Protein AF-A0A7W1JJS2-F1 (afdb_monomer_lite)

Radius of gyration: 27.58 Å; chains: 1; bounding box: 78×75×66 Å

Foldseek 3Di:
DDDDDDDPPPPPDDDPDQDQDDQFFFDALVSLQVVFQFHPQVRHQDLAVCDVVHPLPDASVVTPPPDAQLGEHEDEQNNVLVCVPPPVVVDPHAYEYEYAHDFDEPPVNCVVRDDSVCVQPPPSHLAYEYDRHAPPPPDPRYDYDANIAPLNQLQHDCQNPQQRDGRDGSVVVSVLLVVLLVVFDQLLQAALAAEEECCQPWLDDDPRDISVRLCVVVVVQVRYDYDPHRYHVSVVLNVLSRHQEYEDEADNHRHDNCQLSSLQSLHQYEYEDGPCPVVCPPASYHYDPDSVCPDSVVSVVSCVVSSRSSPQVVSSNSRTSVNVSVVSSVSSVVVVQVVVVVPDDDDDDDAPLQDQDPAQQPPDPQLQVLLVCLQEPLFAFEEEAACFLVPHSNVSNVNRLVNHPNNHAYEYERQHPNRLVNNCVVCVVPPRYHYFNADQADLVQFDDLVVLVVCQVPPDFCQVSDPSVVVVVQSVSVSVSCVVVVGHHNVLVVVCVVVVNPAGQYYEQPHRLGCQVVNCVSRPPHQKYKYPLCRGSNCVVVVVVQVPDPQKDWPDWDCPRDSIMTMIGGPPNPPPD

pLDDT: mean 87.69, std 17.39, range [26.14, 98.88]

Sequence (577 aa):
MSRIKIICLLLLLHLPLLGNYKTPRYIWNLGLAIECDINPFKNGLPENYQTNPPLSCVDPINYVKDVKDGDIIWLQTHQVAHFYHNVLPNINSDFVLLINDGDRSFPSSYRSEFNVDALINDDHVIHIFSQNVSDSTSSKKVSGIPIGMDFHTVTNSNNCIIFSETQQSVYLQEQKLEYLLSQLLPTNQRINKAYVDFQLADRGEFDGESRTSIFNQLHKTELIDYPSGRIPRQLLWQTKGKYAFSISPRGAGLDCHRTWEDLVLGCIVIVKTSPLDPLYEGLPVVIVKDWSEITPQNYDKWLKEYGNAFNNPSYRERLTNQYWMNVIRATAKKYNGDQIKENISSNTPKQELDELIPPEIKNDEFYTTIYLISRTEPIKTILEIGSSSGEGSTEAFAKGIRENPSKPILYCMEVSKPRFAALSKHYENEDRIKCYNVSSVPISSFPKEEDVKKFYLTTHTNLNNYPLEKVLGWLKQDINYIKLHQPTQNGINLIKQENGIKNFDIVLIDGSEFTGMAELDLVYGAKFILLDDINSFKNYSNYKKMLADNSYELFSQNINIRNGFAIFKLKDYTTRR

Secondary structure (DSSP, 8-state):
-----------------S--PPPPSB-BHHHHHHHSSB-S-BTB--SSS--SS-GGGS-GGGT--S--TTEEEEEEGGGHHHHHHHTGGG--S-EEEEEESSSPPBTGGGTTTS-HHHHHT-TTEEEEEESSBS--SS-TTEEE---B---HHHHT-TTBTTTTB----HHHHHHHHHHHHTTPPPGGGSEEEEE--GGGG---EETTEEHHHHHHHHGGGS-EE--SS---HHHHHHHHTTEEEEE----SSSS-HHHHHHHHTT-EEEEE--TTGGGGTTSSEEEESSGGG--HHHHHHHHHHSTTTTT-HHHHHHTBHHHHHHHHHHHHHHHHHHHHHHS-SS-PPPPGGGS----SS-SSHHHHHHHHHHHHS--SEEEEE--TTSSSHHHHHHHHHHH-TT-PEEEEE---HHHHHHHHHHTTT-TTEEEE-B-SS-GGGSPPHHHHHHHHHHS-SGGGGS-HHHHHHHHHHHHHHHHHH-PBS-HHHHHHHHTT-SS-SEEEE-S-TTTHHHHHHHHTT-SE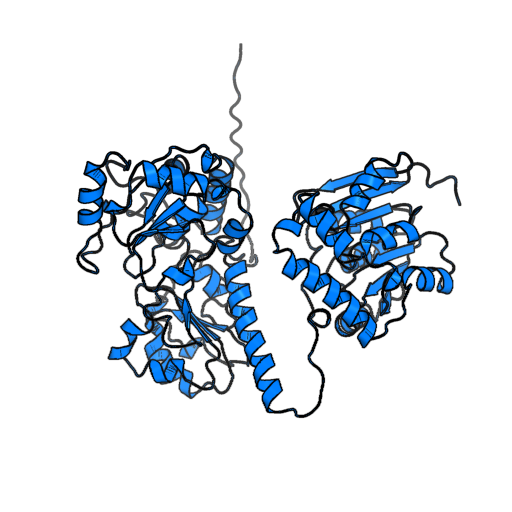EEES-TTSTTTHHHHHHHHH-TTEEEEEEESSSTT-EEEEEETTGGG--

Structure (mmCIF, N/CA/C/O backbone):
data_AF-A0A7W1JJS2-F1
#
_entry.id   AF-A0A7W1JJS2-F1
#
loop_
_atom_site.group_PDB
_atom_site.id
_atom_site.type_symbol
_atom_site.label_atom_id
_atom_site.label_alt_id
_atom_site.label_comp_id
_atom_site.label_asym_id
_atom_site.label_entity_id
_atom_site.label_seq_id
_atom_site.pdbx_PDB_ins_code
_atom_site.Cartn_x
_atom_site.Cartn_y
_atom_site.Cartn_z
_atom_site.occupancy
_atom_site.B_iso_or_equiv
_atom_site.auth_seq_id
_atom_site.auth_comp_id
_atom_site.auth_asym_id
_atom_site.auth_atom_id
_atom_site.pdbx_PDB_model_num
ATOM 1 N N . MET A 1 1 ? 43.516 29.140 9.129 1.00 33.44 1 MET A N 1
ATOM 2 C CA . MET A 1 1 ? 43.700 27.870 8.385 1.00 33.44 1 MET A CA 1
ATOM 3 C C . MET A 1 1 ? 43.554 26.708 9.370 1.00 33.44 1 MET A C 1
ATOM 5 O O . MET A 1 1 ? 44.495 26.367 10.063 1.00 33.44 1 MET A O 1
ATOM 9 N N . SER A 1 2 ? 42.314 26.358 9.724 1.00 31.98 2 SER A N 1
ATOM 10 C CA . SER A 1 2 ? 41.589 25.168 9.236 1.00 31.98 2 SER A CA 1
ATOM 11 C C . SER A 1 2 ? 42.209 23.830 9.676 1.00 31.98 2 SER A C 1
ATOM 13 O O . SER A 1 2 ? 42.954 23.205 8.927 1.00 31.98 2 SER A O 1
ATOM 15 N N . ARG A 1 3 ? 41.846 23.369 10.882 1.00 27.05 3 ARG A N 1
ATOM 16 C CA . ARG A 1 3 ? 41.867 21.948 11.260 1.00 27.05 3 ARG A CA 1
ATOM 17 C C . ARG A 1 3 ? 40.417 21.491 11.407 1.00 27.05 3 ARG A C 1
ATOM 19 O O . ARG A 1 3 ? 39.733 21.894 12.344 1.00 27.05 3 ARG A O 1
ATOM 26 N N . ILE A 1 4 ? 39.961 20.697 10.447 1.00 30.09 4 ILE A N 1
ATOM 27 C CA . ILE A 1 4 ? 38.651 20.046 10.444 1.00 30.09 4 ILE A CA 1
ATOM 28 C C . ILE A 1 4 ? 38.682 18.946 11.514 1.00 30.09 4 ILE A C 1
ATOM 30 O O . ILE A 1 4 ? 39.487 18.020 11.435 1.00 30.09 4 ILE A O 1
ATOM 34 N N . LYS A 1 5 ? 37.835 19.075 12.541 1.00 28.78 5 LYS A N 1
ATOM 35 C CA . LYS A 1 5 ? 37.538 18.003 13.496 1.00 28.78 5 LYS A CA 1
ATOM 36 C C . LYS A 1 5 ? 36.537 17.055 12.839 1.00 28.78 5 LYS A C 1
ATOM 38 O O . LYS A 1 5 ? 35.389 17.431 12.628 1.00 28.78 5 LYS A O 1
ATOM 43 N N . ILE A 1 6 ? 36.973 15.837 12.541 1.00 29.22 6 ILE A N 1
ATOM 44 C CA . ILE A 1 6 ? 36.084 14.708 12.263 1.00 29.22 6 ILE A CA 1
ATOM 45 C C . ILE A 1 6 ? 35.506 14.273 13.613 1.00 29.22 6 ILE A C 1
ATOM 47 O O . ILE A 1 6 ? 36.235 13.807 14.487 1.00 29.22 6 ILE A O 1
ATOM 51 N N . ILE A 1 7 ? 34.208 14.491 13.811 1.00 27.11 7 ILE A N 1
ATOM 52 C CA . ILE A 1 7 ? 33.457 13.940 14.940 1.00 27.11 7 ILE A CA 1
ATOM 53 C C . ILE A 1 7 ? 33.040 12.525 14.531 1.00 27.11 7 ILE A C 1
ATOM 55 O O . ILE A 1 7 ? 32.094 12.347 13.769 1.00 27.11 7 ILE A O 1
ATOM 59 N N . CYS A 1 8 ? 33.763 11.517 15.022 1.00 26.14 8 CYS A N 1
ATOM 60 C CA . CYS A 1 8 ? 33.273 10.142 15.063 1.00 26.14 8 CYS A CA 1
ATOM 61 C C . CYS A 1 8 ? 32.210 10.051 16.161 1.00 26.14 8 CYS A C 1
ATOM 63 O O . CYS A 1 8 ? 32.541 9.993 17.345 1.00 26.14 8 CYS A O 1
ATOM 65 N N . LEU A 1 9 ? 30.935 10.051 15.776 1.00 27.03 9 LEU A N 1
ATOM 66 C CA . LEU A 1 9 ? 29.837 9.739 16.683 1.00 27.03 9 LEU A CA 1
ATOM 67 C C . LEU A 1 9 ? 29.730 8.208 16.806 1.00 27.03 9 LEU A C 1
ATOM 69 O O . LEU A 1 9 ? 29.045 7.547 16.031 1.00 27.03 9 LEU A O 1
ATOM 73 N N . LEU A 1 10 ? 30.458 7.641 17.768 1.00 28.33 10 LEU A N 1
ATOM 74 C CA . LEU A 1 10 ? 30.215 6.296 18.292 1.00 28.33 10 LEU A CA 1
ATOM 75 C C . LEU A 1 10 ? 28.903 6.328 19.090 1.00 28.33 10 LEU A C 1
ATOM 77 O O . LEU A 1 10 ? 28.900 6.629 20.282 1.00 28.33 10 LEU A O 1
ATOM 81 N N . LEU A 1 11 ? 27.781 6.039 18.432 1.00 27.14 11 LEU A N 1
ATOM 82 C CA . LEU A 1 11 ? 26.534 5.695 19.113 1.00 27.14 11 LEU A CA 1
ATOM 83 C C . LEU A 1 11 ? 26.605 4.228 19.550 1.00 27.14 11 LEU A C 1
ATOM 85 O O . LEU A 1 11 ? 26.225 3.312 18.829 1.00 27.14 11 LEU A O 1
ATOM 89 N N . LEU A 1 12 ? 27.122 4.027 20.762 1.00 34.06 12 LEU A N 1
ATOM 90 C CA . LEU A 1 12 ? 26.762 2.895 21.608 1.00 34.06 12 LEU A CA 1
ATOM 91 C C . LEU A 1 12 ? 25.274 3.033 21.977 1.00 34.06 12 LEU A C 1
ATOM 93 O O . LEU A 1 12 ? 24.921 3.847 22.825 1.00 34.06 12 LEU A O 1
ATOM 97 N N . LEU A 1 13 ? 24.413 2.228 21.359 1.00 30.06 13 LEU A N 1
ATOM 98 C CA . LEU A 1 13 ? 23.055 1.933 21.830 1.00 30.06 13 LEU A CA 1
ATOM 99 C C . LEU A 1 13 ? 22.986 0.406 21.969 1.00 30.06 13 LEU A C 1
ATOM 101 O O . LEU A 1 13 ? 23.122 -0.311 20.986 1.00 30.06 13 LEU A O 1
ATOM 105 N N . HIS A 1 14 ? 23.165 -0.126 23.179 1.00 29.75 14 HIS A N 1
ATOM 106 C CA . HIS A 1 14 ? 22.078 -0.549 24.075 1.00 29.75 14 HIS A CA 1
ATOM 107 C C . HIS A 1 14 ? 21.038 -1.449 23.385 1.00 29.75 14 HIS A C 1
ATOM 109 O O . HIS A 1 14 ? 20.286 -1.008 22.523 1.00 29.75 14 HIS A O 1
ATOM 115 N N . LEU A 1 15 ? 21.046 -2.717 23.818 1.00 34.16 15 LEU A N 1
ATOM 116 C CA . LEU A 1 15 ? 20.125 -3.808 23.489 1.00 34.16 15 LEU A CA 1
ATOM 117 C C . LEU A 1 15 ? 18.661 -3.360 23.327 1.00 34.16 15 LEU A C 1
ATOM 119 O O . LEU A 1 15 ? 18.151 -2.679 24.221 1.00 34.16 15 LEU A O 1
ATOM 123 N N . PRO A 1 16 ? 17.921 -3.867 22.322 1.00 29.61 16 PRO A N 1
ATOM 124 C CA . PRO A 1 16 ? 16.484 -3.989 22.451 1.00 29.61 16 PRO A CA 1
ATOM 125 C C . PRO A 1 16 ? 16.178 -5.244 23.280 1.00 29.61 16 PRO A C 1
ATOM 127 O O . PRO A 1 16 ? 16.257 -6.377 22.812 1.00 29.61 16 PRO A O 1
ATOM 130 N N . LEU A 1 17 ? 15.829 -5.025 24.546 1.00 34.81 17 LEU A N 1
ATOM 131 C CA . LEU A 1 17 ? 14.951 -5.928 25.286 1.00 34.81 17 LEU A CA 1
ATOM 132 C C . LEU A 1 17 ? 13.649 -6.083 24.480 1.00 34.81 17 LEU A C 1
ATOM 134 O O . LEU A 1 17 ? 13.006 -5.073 24.213 1.00 34.81 17 LEU A O 1
ATOM 138 N N . LEU A 1 18 ? 13.304 -7.319 24.089 1.00 36.44 18 LEU A N 1
ATOM 139 C CA . LEU A 1 18 ? 11.968 -7.798 23.675 1.00 36.44 18 LEU A CA 1
ATOM 140 C C . LEU A 1 18 ? 11.043 -6.705 23.089 1.00 36.44 18 LEU A C 1
ATOM 142 O O . LEU A 1 18 ? 10.082 -6.281 23.728 1.00 36.44 18 LEU A O 1
ATOM 146 N N . GLY A 1 19 ? 11.358 -6.224 21.883 1.00 32.66 19 GLY A N 1
ATOM 147 C CA . GLY A 1 19 ? 10.557 -5.236 21.155 1.00 32.66 19 GLY A CA 1
ATOM 148 C C . GLY A 1 19 ? 9.807 -5.886 19.995 1.00 32.66 19 GLY A C 1
ATOM 149 O O . GLY A 1 19 ? 10.410 -6.623 19.222 1.00 32.66 19 GLY A O 1
ATOM 150 N N . ASN A 1 20 ? 8.504 -5.615 19.884 1.00 40.19 20 ASN A N 1
ATOM 151 C CA . ASN A 1 20 ? 7.620 -6.094 18.816 1.00 40.19 20 ASN A CA 1
ATOM 152 C C . ASN A 1 20 ? 8.283 -6.014 17.428 1.00 40.19 20 ASN A C 1
ATOM 154 O O . ASN A 1 20 ? 8.707 -4.940 16.995 1.00 40.19 20 ASN A O 1
ATOM 158 N N . TYR A 1 21 ? 8.344 -7.150 16.730 1.00 51.75 21 TYR A N 1
ATOM 159 C CA . TYR A 1 21 ? 8.807 -7.232 15.347 1.00 51.75 21 TYR A CA 1
ATOM 160 C C . TYR A 1 21 ? 7.936 -6.334 14.454 1.00 51.75 21 TYR A C 1
ATOM 162 O O . TYR A 1 21 ? 6.710 -6.431 14.488 1.00 51.75 21 TYR A O 1
ATOM 170 N N . LYS A 1 22 ? 8.556 -5.458 13.656 1.00 63.41 22 LYS A N 1
ATOM 171 C CA . LYS A 1 22 ? 7.855 -4.609 12.682 1.00 63.41 22 LYS A CA 1
ATOM 172 C C . LYS A 1 22 ? 7.979 -5.238 11.296 1.00 63.41 22 LYS A C 1
ATOM 174 O O . LYS A 1 22 ? 9.104 -5.434 10.834 1.00 63.41 22 LYS A O 1
ATOM 179 N N . THR A 1 23 ? 6.854 -5.533 10.640 1.00 73.56 23 THR A N 1
ATOM 180 C CA . THR A 1 23 ? 6.836 -6.003 9.246 1.00 73.56 23 THR A CA 1
ATOM 181 C C . THR A 1 23 ? 7.618 -5.029 8.360 1.00 73.56 23 THR A C 1
ATOM 183 O O . THR A 1 23 ? 7.429 -3.813 8.493 1.00 73.56 23 THR A O 1
ATOM 186 N N . PRO A 1 24 ? 8.489 -5.518 7.458 1.00 83.69 24 PRO A N 1
ATOM 187 C CA . PRO A 1 24 ? 9.114 -4.660 6.460 1.00 83.69 24 PRO A CA 1
ATOM 188 C C . PRO A 1 24 ? 8.059 -3.972 5.596 1.00 83.69 24 PRO A C 1
ATOM 190 O O . PRO A 1 24 ? 7.043 -4.568 5.224 1.00 83.69 24 PRO A O 1
ATOM 193 N N . ARG A 1 25 ? 8.322 -2.711 5.260 1.00 89.50 25 ARG A N 1
ATOM 194 C CA . ARG A 1 25 ? 7.449 -1.888 4.428 1.00 89.50 25 ARG A CA 1
ATOM 195 C C . ARG A 1 25 ? 7.329 -2.473 3.030 1.00 89.50 25 ARG A C 1
ATOM 197 O O . ARG A 1 25 ? 6.216 -2.613 2.524 1.00 89.50 25 ARG A O 1
ATOM 204 N N . TYR A 1 26 ? 8.462 -2.765 2.395 1.00 95.25 26 TYR A N 1
ATOM 205 C CA . TYR A 1 26 ? 8.490 -3.198 1.000 1.00 95.25 26 TYR A CA 1
ATOM 206 C C . TYR A 1 26 ? 8.011 -4.635 0.847 1.00 95.25 26 TYR A C 1
ATOM 208 O O . TYR A 1 26 ? 8.298 -5.489 1.688 1.00 95.25 26 TYR A O 1
ATOM 216 N N . ILE A 1 27 ? 7.286 -4.885 -0.244 1.00 95.06 27 ILE A N 1
ATOM 217 C CA . ILE A 1 27 ? 6.719 -6.191 -0.562 1.00 95.06 27 ILE A CA 1
ATOM 218 C C . ILE A 1 27 ? 7.805 -7.266 -0.522 1.00 95.06 27 ILE A C 1
ATOM 220 O O . ILE A 1 27 ? 8.821 -7.167 -1.205 1.00 95.06 27 ILE A O 1
ATOM 224 N N . TRP A 1 28 ? 7.602 -8.283 0.305 1.00 92.75 28 TRP A N 1
ATOM 225 C CA . TRP A 1 28 ? 8.509 -9.404 0.501 1.00 92.75 28 TRP A CA 1
ATOM 226 C C . TRP A 1 28 ? 7.695 -10.614 0.943 1.00 92.75 28 TRP A C 1
ATOM 228 O O . TRP A 1 28 ? 6.918 -10.518 1.891 1.00 92.75 28 TRP A O 1
ATOM 238 N N . ASN A 1 29 ? 7.885 -11.757 0.285 1.00 90.56 29 ASN A N 1
ATOM 239 C CA . ASN A 1 29 ? 7.131 -12.984 0.549 1.00 90.56 29 ASN A CA 1
ATOM 240 C C . ASN A 1 29 ? 7.003 -13.338 2.049 1.00 90.56 29 ASN A C 1
ATOM 242 O O . ASN A 1 29 ? 5.909 -13.622 2.534 1.00 90.56 29 ASN A O 1
ATOM 246 N N . LEU A 1 30 ? 8.089 -13.243 2.813 1.00 87.88 30 LEU A N 1
ATOM 247 C CA . LEU A 1 30 ? 8.093 -13.567 4.241 1.00 87.88 30 LEU A CA 1
ATOM 248 C C . LEU A 1 30 ? 7.533 -12.441 5.113 1.00 87.88 30 LEU A C 1
ATOM 250 O O . LEU A 1 30 ? 7.059 -12.705 6.214 1.00 87.88 30 LEU A O 1
ATOM 254 N N . GLY A 1 31 ? 7.532 -11.206 4.607 1.00 89.12 31 GLY A N 1
ATOM 255 C CA . GLY A 1 31 ? 6.786 -10.102 5.204 1.00 89.12 31 GLY A CA 1
ATOM 256 C C . GLY A 1 31 ? 5.274 -10.334 5.141 1.00 89.12 31 GLY A C 1
ATOM 257 O O . GLY A 1 31 ? 4.580 -10.041 6.104 1.00 89.12 31 GLY A O 1
ATOM 258 N N . LEU A 1 32 ? 4.763 -10.943 4.066 1.00 91.56 32 LEU A N 1
ATOM 259 C CA . LEU A 1 32 ? 3.363 -11.388 4.019 1.00 91.56 32 LEU A CA 1
ATOM 260 C C . LEU A 1 32 ? 3.109 -12.571 4.966 1.00 91.56 32 LEU A C 1
ATOM 262 O O . LEU A 1 32 ? 2.080 -12.630 5.634 1.00 91.56 32 LEU A O 1
ATOM 266 N N . ALA A 1 33 ? 4.058 -13.508 5.043 1.00 90.88 33 ALA A N 1
ATOM 267 C CA . ALA A 1 33 ? 3.923 -14.722 5.845 1.00 90.88 33 ALA A CA 1
ATOM 268 C C . ALA A 1 33 ? 3.701 -14.438 7.337 1.00 90.88 33 ALA A C 1
ATOM 270 O O . ALA A 1 33 ? 2.850 -15.060 7.967 1.00 90.88 33 ALA A O 1
ATOM 271 N N . ILE A 1 34 ? 4.445 -13.481 7.901 1.00 87.38 34 ILE A N 1
ATOM 272 C CA . ILE A 1 34 ? 4.322 -13.105 9.317 1.00 87.38 34 ILE A CA 1
ATOM 273 C C . ILE A 1 34 ? 3.009 -12.401 9.658 1.00 87.38 34 ILE A C 1
ATOM 275 O O . ILE A 1 34 ? 2.615 -12.402 10.820 1.00 87.38 34 ILE A O 1
ATOM 279 N N . GLU A 1 35 ? 2.347 -11.793 8.672 1.00 88.94 35 GLU A N 1
ATOM 280 C CA . GLU A 1 35 ? 1.067 -11.107 8.869 1.00 88.94 35 GLU A CA 1
ATOM 281 C C . GLU A 1 35 ? -0.142 -12.029 8.685 1.00 88.94 35 GLU A C 1
ATOM 283 O O . GLU A 1 35 ? -1.276 -11.601 8.918 1.00 88.94 35 GLU A O 1
ATOM 288 N N . CYS A 1 36 ? 0.079 -13.278 8.269 1.00 92.69 36 CYS A N 1
ATOM 289 C CA . CYS A 1 36 ? -0.963 -14.298 8.208 1.00 92.69 36 CYS A CA 1
ATOM 290 C C . CYS A 1 36 ? -1.357 -14.744 9.617 1.00 92.69 36 CYS A C 1
ATOM 292 O O . CYS A 1 36 ? -0.506 -14.850 10.498 1.00 92.69 36 CYS A O 1
ATOM 294 N N . ASP A 1 37 ? -2.635 -15.047 9.827 1.00 93.75 37 ASP A N 1
ATOM 295 C CA . ASP A 1 37 ? -3.156 -15.397 11.153 1.00 93.75 37 ASP A CA 1
ATOM 296 C C . ASP A 1 37 ? -2.597 -16.750 11.637 1.00 93.75 37 ASP A C 1
ATOM 298 O O . ASP A 1 37 ? -2.344 -16.941 12.829 1.00 93.75 37 ASP A O 1
ATOM 302 N N . ILE A 1 38 ? -2.311 -17.659 10.696 1.00 94.12 38 ILE A N 1
ATOM 303 C CA . ILE A 1 38 ? -1.707 -18.967 10.955 1.00 94.12 38 ILE A CA 1
ATOM 304 C C . ILE A 1 38 ? -0.405 -19.105 10.167 1.00 94.12 38 ILE A C 1
ATOM 306 O O . ILE A 1 38 ? -0.397 -19.261 8.945 1.00 94.12 38 ILE A O 1
ATOM 310 N N . ASN A 1 39 ? 0.715 -19.068 10.889 1.00 91.94 39 ASN A N 1
ATOM 311 C CA . ASN A 1 39 ? 2.060 -19.201 10.339 1.00 91.94 39 ASN A CA 1
ATOM 312 C C . ASN A 1 39 ? 3.036 -19.764 11.406 1.00 91.94 39 ASN A C 1
ATOM 314 O O . ASN A 1 39 ? 2.738 -19.728 12.607 1.00 91.94 39 ASN A O 1
ATOM 318 N N . PRO A 1 40 ? 4.212 -20.292 11.017 1.00 86.69 40 PRO A N 1
ATOM 319 C CA . PRO A 1 40 ? 5.172 -20.870 11.962 1.00 86.69 40 PRO A CA 1
ATOM 320 C C . PRO A 1 40 ? 6.014 -19.831 12.733 1.00 86.69 40 PRO A C 1
ATOM 322 O O . PRO A 1 40 ? 6.790 -20.204 13.612 1.00 86.69 40 PRO A O 1
ATOM 325 N N . PHE A 1 41 ? 5.873 -18.534 12.455 1.00 81.19 41 PHE A N 1
ATOM 326 C CA . PHE A 1 41 ? 6.712 -17.446 12.968 1.00 81.19 41 PHE A CA 1
ATOM 327 C C . PHE A 1 41 ? 6.092 -16.720 14.172 1.00 81.19 41 PHE A C 1
ATOM 329 O O . PHE A 1 41 ? 6.141 -15.495 14.236 1.00 81.19 41 PHE A O 1
ATOM 336 N N . LYS A 1 42 ? 5.533 -17.457 15.148 1.00 58.38 42 LYS A N 1
ATOM 337 C CA . LYS A 1 42 ? 4.709 -16.953 16.279 1.00 58.38 42 LYS A CA 1
ATOM 338 C C . LYS A 1 42 ? 5.208 -15.702 17.043 1.00 58.38 42 LYS A C 1
ATOM 340 O O . LYS A 1 42 ? 4.422 -15.154 17.803 1.00 58.38 42 LYS A O 1
ATOM 345 N N . ASN A 1 43 ? 6.454 -15.241 16.864 1.00 56.78 43 ASN A N 1
ATOM 346 C CA . ASN A 1 43 ? 7.023 -14.025 17.470 1.00 56.78 43 ASN A CA 1
ATOM 347 C C . ASN A 1 43 ? 7.876 -13.167 16.497 1.00 56.78 43 ASN A C 1
ATOM 349 O O . ASN A 1 43 ? 8.797 -12.473 16.929 1.00 56.78 43 ASN A O 1
ATOM 353 N N . GLY A 1 44 ? 7.597 -13.216 15.192 1.00 59.72 44 GLY A N 1
ATOM 354 C CA . GLY A 1 44 ? 8.369 -12.525 14.154 1.00 59.72 44 GLY A CA 1
ATOM 355 C C . GLY A 1 44 ? 9.403 -13.421 13.469 1.00 59.72 44 GLY A C 1
ATOM 356 O O . GLY A 1 44 ? 9.614 -14.575 13.850 1.00 59.72 44 GLY A O 1
ATOM 357 N N . LEU A 1 45 ? 10.037 -12.896 12.418 1.00 62.81 45 LEU A N 1
ATOM 358 C CA . LEU A 1 45 ? 11.085 -13.626 11.702 1.00 62.81 45 LEU A CA 1
ATOM 359 C C . LEU A 1 45 ? 12.316 -13.795 12.603 1.00 62.81 45 LEU A C 1
ATOM 361 O O . LEU A 1 45 ? 12.718 -12.827 13.255 1.00 62.81 45 LEU A O 1
ATOM 365 N N . PRO A 1 46 ? 12.948 -14.980 12.632 1.00 55.09 46 PRO A N 1
ATOM 366 C CA . PRO A 1 46 ? 14.194 -15.149 13.365 1.00 55.09 46 PRO A CA 1
ATOM 367 C C . PRO A 1 46 ? 15.255 -14.184 12.806 1.00 55.09 46 PRO A C 1
ATOM 369 O O . PRO A 1 46 ? 15.346 -13.998 11.591 1.00 55.09 46 PRO A O 1
ATOM 372 N N . GLU A 1 47 ? 16.052 -13.561 13.689 1.00 51.03 47 GLU A N 1
ATOM 373 C CA . GLU A 1 47 ? 17.111 -12.593 13.320 1.00 51.03 47 GLU A CA 1
ATOM 374 C C . GLU A 1 47 ? 18.057 -13.141 12.238 1.00 51.03 47 GLU A C 1
ATOM 376 O O . GLU A 1 47 ? 18.601 -12.382 11.436 1.00 51.03 47 GLU A O 1
ATOM 381 N N . ASN A 1 48 ? 18.157 -14.470 12.168 1.00 52.78 48 ASN A N 1
ATOM 382 C CA . ASN A 1 48 ? 18.720 -15.226 11.067 1.00 52.78 48 ASN A CA 1
ATOM 383 C C . ASN A 1 48 ? 17.599 -16.098 10.492 1.00 52.78 48 ASN A C 1
ATOM 385 O O . ASN A 1 48 ? 17.070 -16.951 11.198 1.00 52.78 48 ASN A O 1
ATOM 389 N N . TYR A 1 49 ? 17.258 -15.937 9.213 1.00 53.59 49 TYR A N 1
ATOM 390 C CA . TYR A 1 49 ? 16.217 -16.735 8.548 1.00 53.59 49 TYR A CA 1
ATOM 391 C C . TYR A 1 49 ? 16.497 -18.259 8.544 1.00 53.59 49 TYR A C 1
ATOM 393 O O . TYR A 1 49 ? 15.613 -19.064 8.24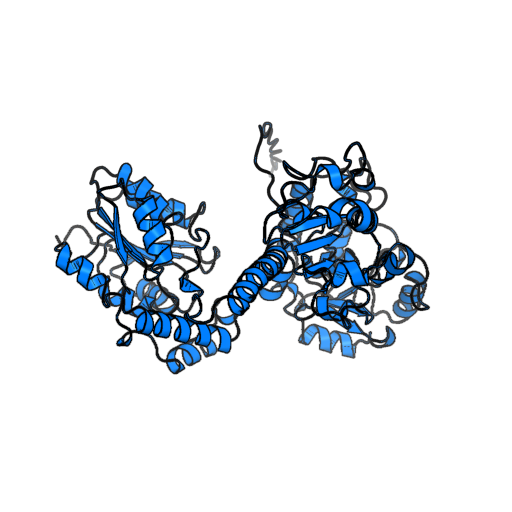9 1.00 53.59 49 TYR A O 1
ATOM 401 N N . GLN A 1 50 ? 17.688 -18.684 8.979 1.00 53.50 50 GLN A N 1
ATOM 402 C CA . GLN A 1 50 ? 17.971 -20.058 9.380 1.00 53.50 50 GLN A CA 1
ATOM 403 C C . GLN A 1 50 ? 17.147 -20.452 10.615 1.00 53.50 50 GLN A C 1
ATOM 405 O O . GLN A 1 50 ? 17.559 -20.288 11.763 1.00 53.50 50 GLN A O 1
ATOM 410 N N . THR A 1 51 ? 15.978 -21.026 10.362 1.00 53.09 51 THR A N 1
ATOM 411 C CA . THR A 1 51 ? 15.277 -21.853 11.340 1.00 53.09 51 THR A CA 1
ATOM 412 C C . THR A 1 51 ? 16.057 -23.159 11.526 1.00 53.09 51 THR A C 1
ATOM 414 O O . THR A 1 51 ? 16.600 -23.720 10.571 1.00 53.09 51 THR A O 1
ATOM 417 N N . ASN A 1 52 ? 16.167 -23.627 12.771 1.00 53.62 52 ASN A N 1
ATOM 418 C CA . ASN A 1 52 ? 16.625 -24.981 13.070 1.00 53.62 52 ASN A CA 1
ATOM 419 C C . ASN A 1 52 ? 15.460 -25.736 13.729 1.00 53.62 52 ASN A C 1
ATOM 421 O O . ASN A 1 52 ? 15.145 -25.437 14.885 1.00 53.62 52 ASN A O 1
ATOM 425 N N . PRO A 1 53 ? 14.801 -26.670 13.021 1.00 61.06 53 PRO A N 1
ATOM 426 C CA . PRO A 1 53 ? 15.119 -27.163 11.673 1.00 61.06 53 PRO A CA 1
ATOM 427 C C . PRO A 1 53 ? 14.754 -26.156 10.560 1.00 61.06 53 PRO A C 1
ATOM 429 O O . PRO A 1 53 ? 13.971 -25.245 10.832 1.00 61.06 53 PRO A O 1
ATOM 432 N N . PRO A 1 54 ? 15.283 -26.310 9.324 1.00 67.88 54 PRO A N 1
ATOM 433 C CA . PRO A 1 54 ? 14.905 -25.470 8.188 1.00 67.88 54 PRO A CA 1
ATOM 434 C C . PRO A 1 54 ? 13.390 -25.414 8.001 1.00 67.88 54 PRO A C 1
ATOM 436 O O . PRO A 1 54 ? 12.696 -26.395 8.259 1.00 67.88 54 PRO A O 1
ATOM 439 N N . LEU A 1 55 ? 12.877 -24.296 7.488 1.00 71.94 55 LEU A N 1
ATOM 440 C CA . LEU A 1 55 ? 11.437 -24.074 7.329 1.00 71.94 55 LEU A CA 1
ATOM 441 C C . LEU A 1 55 ? 10.756 -25.149 6.468 1.00 71.94 55 LEU A C 1
ATOM 443 O O . LEU A 1 55 ? 9.646 -25.573 6.774 1.00 71.94 55 LEU A O 1
ATOM 447 N N . SER A 1 56 ? 11.470 -25.662 5.463 1.00 69.75 56 SER A N 1
ATOM 448 C CA . SER A 1 56 ? 11.033 -26.780 4.619 1.00 69.75 56 SER A CA 1
ATOM 449 C C . SER A 1 56 ? 10.850 -28.099 5.375 1.00 69.75 56 SER A C 1
ATOM 451 O O . SER A 1 56 ? 10.192 -29.006 4.874 1.00 69.75 56 SER A O 1
ATOM 453 N N . CYS A 1 57 ? 11.409 -28.215 6.579 1.00 73.62 57 CYS A N 1
ATOM 454 C CA . CYS A 1 57 ? 11.249 -29.351 7.481 1.00 73.62 57 CYS A CA 1
ATOM 455 C C . CYS A 1 57 ? 10.182 -29.111 8.561 1.00 73.62 57 CYS A C 1
ATOM 457 O O . CYS A 1 57 ? 9.897 -30.021 9.340 1.00 73.62 57 CYS A O 1
ATOM 459 N N . VAL A 1 58 ? 9.605 -27.907 8.649 1.00 82.50 58 VAL A N 1
ATOM 460 C CA . VAL A 1 58 ? 8.516 -27.624 9.588 1.00 82.50 58 VAL A CA 1
ATOM 461 C C . VAL A 1 58 ? 7.228 -28.192 9.007 1.00 82.50 58 VAL A C 1
ATOM 463 O O . VAL A 1 58 ? 6.747 -27.739 7.973 1.00 82.50 58 VAL A O 1
ATOM 466 N N . ASP A 1 59 ? 6.670 -29.192 9.678 1.00 88.06 59 ASP A N 1
ATOM 467 C CA . ASP A 1 59 ? 5.415 -29.816 9.266 1.00 88.06 59 ASP A CA 1
ATOM 468 C C . ASP A 1 59 ? 4.215 -28.883 9.565 1.00 88.06 59 ASP A C 1
ATOM 470 O O . ASP A 1 59 ? 4.060 -28.464 10.723 1.00 88.06 59 ASP A O 1
ATOM 474 N N . PRO A 1 60 ? 3.361 -28.557 8.567 1.00 92.19 60 PRO A N 1
ATOM 475 C CA . PRO A 1 60 ? 2.128 -27.790 8.749 1.00 92.19 60 PRO A CA 1
ATOM 476 C C . PRO A 1 60 ? 1.229 -28.271 9.887 1.00 92.19 60 PRO A C 1
ATOM 478 O O . PRO A 1 60 ? 0.640 -27.433 10.567 1.00 92.19 60 PRO A O 1
ATOM 481 N N . ILE A 1 61 ? 1.186 -29.575 10.183 1.00 92.75 61 ILE A N 1
ATOM 482 C CA . ILE A 1 61 ? 0.376 -30.123 11.285 1.00 92.75 61 ILE A CA 1
ATOM 483 C C . ILE A 1 61 ? 0.751 -29.527 12.652 1.00 92.75 61 ILE A C 1
ATOM 485 O O . ILE A 1 61 ? -0.042 -29.514 13.597 1.00 92.75 61 ILE A O 1
ATOM 489 N N . ASN A 1 62 ? 1.978 -29.015 12.786 1.00 90.31 62 ASN A N 1
ATOM 490 C CA . ASN A 1 62 ? 2.475 -28.472 14.043 1.00 90.31 62 ASN A CA 1
ATOM 491 C C . ASN A 1 62 ? 2.007 -27.040 14.311 1.00 90.31 62 ASN A C 1
ATOM 493 O O . ASN A 1 62 ? 1.894 -26.672 15.486 1.00 90.31 62 ASN A O 1
ATOM 497 N N . TYR A 1 63 ? 1.732 -26.251 13.267 1.00 91.06 63 TYR A N 1
ATOM 498 C CA . TYR A 1 63 ? 1.382 -24.833 13.401 1.00 91.06 63 TYR A CA 1
ATOM 499 C C . TYR A 1 63 ? -0.003 -24.471 12.860 1.00 91.06 63 TYR A C 1
ATOM 501 O O . TYR A 1 63 ? -0.573 -23.495 13.340 1.00 91.06 63 TYR A O 1
ATOM 509 N N . VAL A 1 64 ? -0.571 -25.259 11.945 1.00 95.19 64 VAL A N 1
ATOM 510 C CA . VAL A 1 64 ? -1.949 -25.095 11.475 1.00 95.19 64 VAL A CA 1
ATOM 511 C C . VAL A 1 64 ? -2.890 -25.812 12.436 1.00 95.19 64 VAL A C 1
ATOM 513 O O . VAL A 1 64 ? -3.125 -27.013 12.330 1.00 95.19 64 VAL A O 1
ATOM 516 N N . LYS A 1 65 ? -3.372 -25.073 13.436 1.00 92.88 65 LYS A N 1
ATOM 517 C CA . LYS A 1 65 ? -4.255 -25.563 14.502 1.00 92.88 65 LYS A CA 1
ATOM 518 C C . LYS A 1 65 ? -5.309 -24.512 14.810 1.00 92.88 65 LYS A C 1
ATOM 520 O O . LYS A 1 65 ? -5.040 -23.328 14.638 1.00 92.88 65 LYS A O 1
ATOM 525 N N . ASP A 1 66 ? -6.461 -24.960 15.303 1.00 93.06 66 ASP A N 1
ATOM 526 C CA . ASP A 1 66 ? -7.550 -24.093 15.770 1.00 93.06 66 ASP A CA 1
ATOM 527 C C . ASP A 1 66 ? -7.993 -23.049 14.722 1.00 93.06 66 ASP A C 1
ATOM 529 O O . ASP A 1 66 ? -8.264 -21.900 15.070 1.00 93.06 66 ASP A O 1
ATOM 533 N N . VAL A 1 67 ? -8.042 -23.462 13.445 1.00 96.06 67 VAL A N 1
ATOM 534 C CA . VAL A 1 67 ? -8.409 -22.611 12.299 1.00 96.06 67 VAL A CA 1
ATOM 535 C C . VAL A 1 67 ? -9.823 -22.060 12.478 1.00 96.06 67 VAL A C 1
ATOM 537 O O . VAL A 1 67 ? -10.756 -22.818 12.754 1.00 96.06 67 VAL A O 1
ATOM 540 N N . LYS A 1 68 ? -9.989 -20.752 12.293 1.00 94.50 68 LYS A N 1
ATOM 541 C CA . LYS A 1 68 ? -11.264 -20.029 12.373 1.00 94.50 68 LYS A CA 1
ATOM 542 C C . LYS A 1 68 ? -11.680 -19.504 11.006 1.00 94.50 68 LYS A C 1
ATOM 544 O O . LYS A 1 68 ? -10.845 -19.312 10.125 1.00 94.50 68 LYS A O 1
ATOM 549 N N . ASP A 1 69 ? -12.971 -19.220 10.864 1.00 93.25 69 ASP A N 1
ATOM 550 C CA . ASP A 1 69 ? -13.512 -18.651 9.632 1.00 93.25 69 ASP A CA 1
ATOM 551 C C . ASP A 1 69 ? -12.852 -17.308 9.297 1.00 93.25 69 ASP A C 1
ATOM 553 O O . ASP A 1 69 ? -12.853 -16.361 10.091 1.00 93.25 69 ASP A O 1
ATOM 557 N N . GLY A 1 70 ? -12.326 -17.214 8.081 1.00 90.75 70 GLY A N 1
ATOM 558 C CA . GLY A 1 70 ? -11.594 -16.069 7.563 1.00 90.75 70 GLY A CA 1
ATOM 559 C C . GLY A 1 70 ? -10.111 -16.025 7.936 1.00 90.75 70 GLY A C 1
ATOM 560 O O . GLY A 1 70 ? -9.456 -15.059 7.539 1.00 90.75 70 GLY A O 1
ATOM 561 N N . ASP A 1 71 ? -9.571 -17.021 8.650 1.00 95.81 71 ASP A N 1
ATOM 562 C CA . ASP A 1 71 ? -8.133 -17.082 8.926 1.00 95.81 71 ASP A CA 1
ATOM 563 C C . ASP A 1 71 ? -7.334 -17.183 7.619 1.00 95.81 71 ASP A C 1
ATOM 565 O O . ASP A 1 71 ? -7.712 -17.865 6.659 1.00 95.81 71 ASP A O 1
ATOM 569 N N . ILE A 1 72 ? -6.186 -16.508 7.589 1.00 97.56 72 ILE A N 1
ATOM 570 C CA . ILE A 1 72 ? -5.211 -16.625 6.508 1.00 97.56 72 ILE A CA 1
ATOM 571 C C . ILE A 1 72 ? -4.137 -17.623 6.935 1.00 97.56 72 ILE A C 1
ATOM 573 O O . ILE A 1 72 ? -3.364 -17.370 7.864 1.00 97.56 72 ILE A O 1
ATOM 577 N N . ILE A 1 73 ? -4.068 -18.747 6.224 1.00 97.62 73 ILE A N 1
ATOM 578 C CA . ILE A 1 73 ? -3.072 -19.796 6.435 1.00 97.62 73 ILE A CA 1
ATOM 579 C C . ILE A 1 73 ? -1.915 -19.574 5.473 1.00 97.62 73 ILE A C 1
ATOM 581 O O . ILE A 1 73 ? -2.090 -19.603 4.254 1.00 97.62 73 ILE A O 1
ATOM 585 N N . TRP A 1 74 ? -0.716 -19.392 6.014 1.00 96.62 74 TRP A N 1
ATOM 586 C CA . TRP A 1 74 ? 0.500 -19.350 5.216 1.00 96.62 74 TRP A CA 1
ATOM 587 C C . TRP A 1 74 ? 1.108 -20.743 5.054 1.00 96.62 74 TRP A C 1
ATOM 589 O O . TRP A 1 74 ? 1.265 -21.462 6.040 1.00 96.62 74 TRP A O 1
ATOM 599 N N . LEU A 1 75 ? 1.516 -21.088 3.832 1.00 95.75 75 LEU A N 1
ATOM 600 C CA . LEU A 1 75 ? 2.306 -22.277 3.525 1.00 95.75 75 LEU A CA 1
ATOM 601 C C . LEU A 1 75 ? 3.516 -21.922 2.663 1.00 95.75 75 LEU A C 1
ATOM 603 O O . LEU A 1 75 ? 3.410 -21.186 1.676 1.00 95.75 75 LEU A O 1
ATOM 607 N N . GLN A 1 76 ? 4.643 -22.563 2.961 1.00 93.19 76 GLN A N 1
ATOM 608 C CA . GLN A 1 76 ? 5.757 -22.616 2.024 1.00 93.19 76 GLN A CA 1
ATOM 609 C C . GLN A 1 76 ? 5.364 -23.451 0.795 1.00 93.19 76 GLN A C 1
ATOM 611 O O . GLN A 1 76 ? 4.642 -24.445 0.914 1.00 93.19 76 GLN A O 1
ATOM 616 N N . THR A 1 77 ? 5.903 -23.135 -0.384 1.00 93.25 77 THR A N 1
ATOM 617 C CA . THR A 1 77 ? 5.621 -23.898 -1.618 1.00 93.25 77 THR A CA 1
ATOM 618 C C . THR A 1 77 ? 5.841 -25.419 -1.494 1.00 93.25 77 THR A C 1
ATOM 620 O O . THR A 1 77 ? 5.105 -26.209 -2.076 1.00 93.25 77 THR A O 1
ATOM 623 N N . HIS A 1 78 ? 6.805 -25.882 -0.696 1.00 91.31 78 HIS A N 1
ATOM 624 C CA . HIS A 1 78 ? 7.058 -27.319 -0.501 1.00 91.31 78 HIS A CA 1
ATOM 625 C C . HIS A 1 78 ? 6.068 -28.016 0.447 1.00 91.31 78 HIS A C 1
ATOM 627 O O . HIS A 1 78 ? 5.996 -29.243 0.463 1.00 91.31 78 HIS A O 1
ATOM 633 N N . GLN A 1 79 ? 5.297 -27.257 1.225 1.00 93.81 79 GLN A N 1
ATOM 634 C CA . GLN A 1 79 ? 4.383 -27.786 2.239 1.00 93.81 79 GLN A CA 1
ATOM 635 C C . GLN A 1 79 ? 2.988 -28.107 1.685 1.00 93.81 79 GLN A C 1
ATOM 637 O O . GLN A 1 79 ? 2.231 -28.824 2.335 1.00 93.81 79 GLN A O 1
ATOM 642 N N . VAL A 1 80 ? 2.644 -27.618 0.489 1.00 95.81 80 VAL A N 1
ATOM 643 C CA . VAL A 1 80 ? 1.277 -27.670 -0.064 1.00 95.81 80 VAL A CA 1
ATOM 644 C C . VAL A 1 80 ? 0.746 -29.102 -0.199 1.00 95.81 80 VAL A C 1
ATOM 646 O O . VAL A 1 80 ? -0.373 -29.377 0.227 1.00 95.81 80 VAL A O 1
ATOM 649 N N . ALA A 1 81 ? 1.542 -30.034 -0.735 1.00 94.69 81 ALA A N 1
ATOM 650 C CA . ALA A 1 81 ? 1.115 -31.428 -0.891 1.00 94.69 81 ALA A CA 1
ATOM 651 C C . ALA A 1 81 ? 0.889 -32.116 0.465 1.00 94.69 81 ALA A C 1
ATOM 653 O O . ALA A 1 81 ? -0.096 -32.827 0.658 1.00 94.69 81 ALA A O 1
ATOM 654 N N . HIS A 1 82 ? 1.774 -31.866 1.434 1.00 94.00 82 HIS A N 1
ATOM 655 C CA . HIS A 1 82 ? 1.621 -32.405 2.783 1.00 94.00 82 HIS A CA 1
ATOM 656 C C . HIS A 1 82 ? 0.387 -31.823 3.486 1.00 94.00 82 HIS A C 1
ATOM 658 O O . HIS A 1 82 ? -0.375 -32.569 4.099 1.00 94.00 82 HIS A O 1
ATOM 664 N N . PHE A 1 83 ? 0.166 -30.511 3.364 1.00 96.69 83 PHE A N 1
ATOM 665 C CA . PHE A 1 83 ? -1.024 -29.840 3.879 1.00 96.69 83 PHE A CA 1
ATOM 666 C C . PHE A 1 83 ? -2.302 -30.461 3.308 1.00 96.69 83 PHE A C 1
ATOM 668 O O . PHE A 1 83 ? -3.187 -30.823 4.079 1.00 96.69 83 PHE A O 1
ATOM 675 N N . TYR A 1 84 ? -2.370 -30.660 1.987 1.00 97.19 84 TYR A N 1
ATOM 676 C CA . TYR A 1 84 ? -3.525 -31.272 1.328 1.00 97.19 84 TYR A CA 1
ATOM 677 C C . TYR A 1 84 ? -3.847 -32.671 1.874 1.00 97.19 84 TYR A C 1
ATOM 679 O O . TYR A 1 84 ? -5.004 -32.975 2.142 1.00 97.19 84 TYR A O 1
ATOM 687 N N . HIS A 1 85 ? -2.835 -33.522 2.066 1.00 95.44 85 HIS A N 1
ATOM 688 C CA . HIS A 1 85 ? -3.065 -34.896 2.516 1.00 95.44 85 HIS A CA 1
ATOM 689 C C . HIS A 1 85 ? -3.358 -35.023 4.012 1.00 95.44 85 HIS A C 1
ATOM 691 O O . HIS A 1 85 ? -4.170 -35.862 4.395 1.00 95.44 85 HIS A O 1
ATOM 697 N N . ASN A 1 86 ? -2.684 -34.236 4.855 1.00 95.81 86 ASN A N 1
ATOM 698 C CA . ASN A 1 86 ? -2.628 -34.510 6.295 1.00 95.81 86 ASN A CA 1
ATOM 699 C C . ASN A 1 86 ? -3.281 -33.430 7.163 1.00 95.81 86 ASN A C 1
ATOM 701 O O . ASN A 1 86 ? -3.618 -33.703 8.314 1.00 95.81 86 ASN A O 1
ATOM 705 N N . VAL A 1 87 ? -3.468 -32.215 6.641 1.00 96.94 87 VAL A N 1
ATOM 706 C CA . VAL A 1 87 ? -3.981 -31.076 7.419 1.00 96.94 87 VAL A CA 1
ATOM 707 C C . VAL A 1 87 ? -5.364 -30.652 6.944 1.00 96.94 87 VAL A C 1
ATOM 709 O O . VAL A 1 87 ? -6.275 -30.614 7.766 1.00 96.94 87 VAL A O 1
ATOM 712 N N . LEU A 1 88 ? -5.541 -30.415 5.639 1.00 97.50 88 LEU A N 1
ATOM 713 C CA . LEU A 1 88 ? -6.810 -29.992 5.038 1.00 97.50 88 LEU A CA 1
ATOM 714 C C . LEU A 1 88 ? -8.014 -30.851 5.473 1.00 97.50 88 LEU A C 1
ATOM 716 O O . LEU A 1 88 ? -9.010 -30.255 5.869 1.00 97.50 88 LEU A O 1
ATOM 720 N N . PRO A 1 89 ? -7.940 -32.203 5.521 1.00 96.69 89 PRO A N 1
ATOM 721 C CA . PRO A 1 89 ? -9.092 -33.027 5.906 1.00 96.69 89 PRO A CA 1
ATOM 722 C C . PRO A 1 89 ? -9.596 -32.808 7.341 1.00 96.69 89 PRO A C 1
ATOM 724 O O . PRO A 1 89 ? -10.657 -33.311 7.696 1.00 96.69 89 PRO A O 1
ATOM 727 N N . ASN A 1 90 ? -8.818 -32.117 8.182 1.00 95.88 90 ASN A N 1
ATOM 728 C CA . ASN A 1 90 ? -9.150 -31.838 9.578 1.00 95.88 90 ASN A CA 1
ATOM 729 C C . ASN A 1 90 ? -9.609 -30.386 9.808 1.00 95.88 90 ASN A C 1
ATOM 731 O O . ASN A 1 90 ? -9.892 -30.017 10.950 1.00 95.88 90 ASN A O 1
ATOM 735 N N . ILE A 1 91 ? -9.660 -29.555 8.763 1.00 96.44 91 ILE A N 1
ATOM 736 C CA . ILE A 1 91 ? -10.123 -28.166 8.840 1.00 96.44 91 ILE A CA 1
ATOM 737 C C . ILE A 1 91 ? -11.611 -28.132 8.476 1.00 96.44 91 ILE A C 1
ATOM 739 O O . ILE A 1 91 ? -11.989 -28.601 7.412 1.00 96.44 91 ILE A O 1
ATOM 743 N N . ASN A 1 92 ? -12.442 -27.571 9.360 1.00 94.31 92 ASN A N 1
ATOM 744 C CA . ASN A 1 92 ? -13.894 -27.423 9.154 1.00 94.31 92 ASN A CA 1
ATOM 745 C C . ASN A 1 92 ? -14.339 -25.950 9.079 1.00 94.31 92 ASN A C 1
ATOM 747 O O . ASN A 1 92 ? -15.529 -25.665 9.188 1.00 94.31 92 ASN A O 1
ATOM 751 N N . SER A 1 93 ? -13.378 -25.032 8.986 1.00 95.06 93 SER A N 1
ATOM 752 C CA . SER A 1 93 ? -13.587 -23.582 8.969 1.00 95.06 93 SER A CA 1
ATOM 753 C C . SER A 1 93 ? -13.165 -23.044 7.613 1.00 95.06 93 SER A C 1
ATOM 755 O O . SER A 1 93 ? -12.243 -23.594 7.012 1.00 95.06 93 SER A O 1
ATOM 757 N N . ASP A 1 94 ? -13.769 -21.955 7.159 1.00 95.38 94 ASP A N 1
ATOM 758 C CA . ASP A 1 94 ? -13.450 -21.385 5.852 1.00 95.38 94 ASP A CA 1
ATOM 759 C C . ASP A 1 94 ? -12.202 -20.498 5.938 1.00 95.38 94 ASP A C 1
ATOM 761 O O . ASP A 1 94 ? -12.108 -19.632 6.802 1.00 95.38 94 ASP A O 1
ATOM 765 N N . PHE A 1 95 ? -11.220 -20.674 5.055 1.00 97.12 95 PHE A N 1
ATOM 766 C CA . PHE A 1 95 ? -9.927 -19.988 5.158 1.00 97.12 95 PHE A CA 1
ATOM 767 C C . PHE A 1 95 ? -9.375 -19.527 3.809 1.00 97.12 95 PHE A C 1
ATOM 769 O O . PHE A 1 95 ? -9.720 -20.036 2.740 1.00 97.12 95 PHE A O 1
ATOM 776 N N . VAL A 1 96 ? -8.460 -18.558 3.858 1.00 98.06 96 VAL A N 1
ATOM 777 C CA . VAL A 1 96 ? -7.652 -18.143 2.703 1.00 98.06 96 VAL A CA 1
ATOM 778 C C . VAL A 1 96 ? -6.277 -18.791 2.792 1.00 98.06 96 VAL A C 1
ATOM 780 O O . VAL A 1 96 ? -5.645 -18.786 3.846 1.00 98.06 96 VAL A O 1
ATOM 783 N N . LEU A 1 97 ? -5.785 -19.315 1.672 1.00 98.19 97 LEU A N 1
ATOM 784 C CA . LEU A 1 97 ? -4.467 -19.933 1.590 1.00 98.19 97 LEU A CA 1
ATOM 785 C C . LEU A 1 97 ? -3.465 -18.983 0.926 1.00 98.19 97 LEU A C 1
ATOM 787 O O . LEU A 1 97 ? -3.679 -18.549 -0.204 1.00 98.19 97 LEU A O 1
ATOM 791 N N . LEU A 1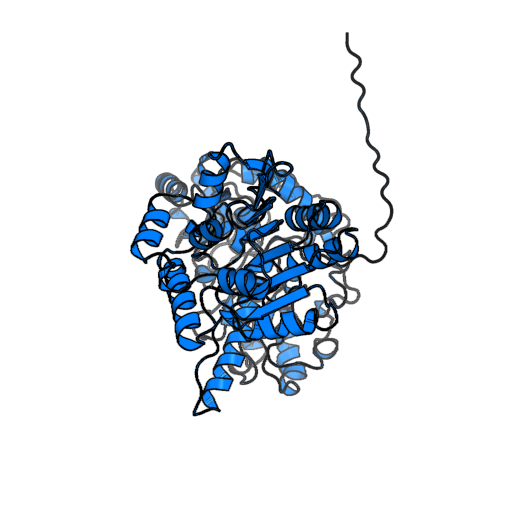 98 ? -2.354 -18.687 1.601 1.00 97.94 98 LEU A N 1
ATOM 792 C CA . LEU A 1 98 ? -1.229 -17.928 1.058 1.00 97.94 98 LEU A CA 1
ATOM 793 C C . LEU A 1 98 ? -0.035 -18.863 0.823 1.00 97.94 98 LEU A C 1
ATOM 795 O O . LEU A 1 98 ? 0.590 -19.324 1.772 1.00 97.94 98 LEU A O 1
ATOM 799 N N . ILE A 1 99 ? 0.299 -19.125 -0.441 1.00 97.00 99 ILE A N 1
ATOM 800 C CA . ILE A 1 99 ? 1.380 -20.032 -0.848 1.00 97.00 99 ILE A CA 1
ATOM 801 C C . ILE A 1 99 ? 2.535 -19.218 -1.424 1.00 97.00 99 ILE A C 1
ATOM 803 O O . ILE A 1 99 ? 2.472 -18.752 -2.568 1.00 97.00 99 ILE A O 1
ATOM 807 N N . ASN A 1 100 ? 3.617 -19.067 -0.669 1.00 93.62 100 ASN A N 1
ATOM 808 C CA . ASN A 1 100 ? 4.799 -18.361 -1.155 1.00 93.62 100 ASN A CA 1
ATOM 809 C C . ASN A 1 100 ? 6.101 -19.004 -0.657 1.00 93.62 100 ASN A C 1
ATOM 811 O O . ASN A 1 100 ? 6.076 -20.091 -0.090 1.00 93.62 100 ASN A O 1
ATOM 815 N N . ASP A 1 101 ? 7.236 -18.374 -0.959 1.00 90.62 101 ASP A N 1
ATOM 816 C CA . ASP A 1 101 ? 8.577 -18.852 -0.611 1.00 90.62 101 ASP A CA 1
ATOM 817 C C . ASP A 1 101 ? 8.959 -20.191 -1.284 1.00 90.62 101 ASP A C 1
ATOM 819 O O . ASP A 1 101 ? 8.645 -21.296 -0.837 1.00 90.62 101 ASP A O 1
ATOM 823 N N . GLY A 1 102 ? 9.633 -20.066 -2.433 1.00 89.38 102 GLY A N 1
ATOM 824 C CA . GLY A 1 102 ? 10.159 -21.164 -3.251 1.00 89.38 102 GLY A CA 1
ATOM 825 C C . GLY A 1 102 ? 9.749 -21.107 -4.729 1.00 89.38 102 GLY A C 1
ATOM 826 O O . GLY A 1 102 ? 8.833 -20.398 -5.137 1.00 89.38 102 GLY A O 1
ATOM 827 N N . ASP A 1 103 ? 10.443 -21.856 -5.577 1.00 91.44 103 ASP A N 1
ATOM 828 C CA . ASP A 1 103 ? 10.391 -21.646 -7.035 1.00 91.44 103 ASP A CA 1
ATOM 829 C C . ASP A 1 103 ? 9.217 -22.342 -7.749 1.00 91.44 103 ASP A C 1
ATOM 831 O O . ASP A 1 103 ? 9.024 -22.175 -8.955 1.00 91.44 103 ASP A O 1
ATOM 835 N N . ARG A 1 104 ? 8.414 -23.129 -7.022 1.00 93.19 104 ARG A N 1
ATOM 836 C CA . ARG A 1 104 ? 7.300 -23.898 -7.597 1.00 93.19 104 ARG A CA 1
ATOM 837 C C . ARG A 1 104 ? 6.208 -22.973 -8.123 1.00 93.19 104 ARG A C 1
ATOM 839 O O . ARG A 1 104 ? 5.897 -21.958 -7.505 1.00 93.19 104 ARG A O 1
ATOM 846 N N . SER A 1 105 ? 5.606 -23.362 -9.243 1.00 94.06 105 SER A N 1
ATOM 847 C CA . SER A 1 105 ? 4.498 -22.642 -9.866 1.00 94.06 105 SER A CA 1
ATOM 848 C C . SER A 1 105 ? 3.158 -23.274 -9.504 1.00 94.06 105 SER A C 1
ATOM 850 O O . SER A 1 105 ? 2.971 -24.482 -9.649 1.00 94.06 105 SER A O 1
ATOM 852 N N . PHE A 1 106 ? 2.198 -22.471 -9.052 1.00 94.25 106 PHE A N 1
ATOM 853 C CA . PHE A 1 106 ? 0.857 -22.954 -8.718 1.00 94.25 106 PHE A CA 1
ATOM 854 C C . PHE A 1 106 ? -0.106 -22.747 -9.902 1.00 94.25 106 PHE A C 1
ATOM 856 O O . PHE A 1 106 ? -0.039 -21.708 -10.558 1.00 94.25 106 PHE A O 1
ATOM 863 N N . PRO A 1 107 ? -0.995 -23.695 -10.239 1.00 93.62 107 PRO A N 1
ATOM 864 C CA . PRO A 1 107 ? -1.075 -25.060 -9.717 1.00 93.62 107 PRO A CA 1
ATOM 865 C C . PRO A 1 107 ? -0.152 -26.058 -10.441 1.00 93.62 107 PRO A C 1
ATOM 867 O O . PRO A 1 107 ? -0.035 -27.199 -9.999 1.00 93.62 107 PRO A O 1
ATOM 870 N N . SER A 1 108 ? 0.487 -25.667 -11.553 1.00 92.38 108 SER A N 1
ATOM 871 C CA . SER A 1 108 ? 1.148 -26.599 -12.485 1.00 92.38 108 SER A CA 1
ATOM 872 C C . SER A 1 108 ? 2.165 -27.544 -11.838 1.00 92.38 108 SER A C 1
ATOM 874 O O . SER A 1 108 ? 2.126 -28.739 -12.123 1.00 92.38 108 SER A O 1
ATOM 876 N N . SER A 1 109 ? 3.019 -27.059 -10.932 1.00 93.19 109 SER A N 1
ATOM 877 C CA . SER A 1 109 ? 4.046 -27.877 -10.272 1.00 93.19 109 SER A CA 1
ATOM 878 C C . SER A 1 109 ? 3.482 -28.950 -9.333 1.00 93.19 109 SER A C 1
ATOM 880 O O . SER A 1 109 ? 4.207 -29.872 -8.980 1.00 93.19 109 SER A O 1
ATOM 882 N N . TYR A 1 110 ? 2.212 -28.853 -8.933 1.00 93.94 110 TYR A N 1
ATOM 883 C CA . TYR A 1 110 ? 1.587 -29.765 -7.968 1.00 93.94 110 TYR A CA 1
ATOM 884 C C . TYR A 1 110 ? 0.712 -30.838 -8.620 1.00 93.94 110 TYR A C 1
ATOM 886 O O . TYR A 1 110 ? 0.363 -31.818 -7.965 1.00 93.94 110 TYR A O 1
ATOM 894 N N . ARG A 1 111 ? 0.385 -30.696 -9.913 1.00 92.25 111 ARG A N 1
ATOM 895 C CA . ARG A 1 111 ? -0.508 -31.623 -10.637 1.00 92.25 111 ARG A CA 1
ATOM 896 C C . ARG A 1 111 ? -0.004 -33.071 -10.658 1.00 92.25 111 ARG A C 1
ATOM 898 O O . ARG A 1 111 ? -0.808 -33.985 -10.794 1.00 92.25 111 ARG A O 1
ATOM 905 N N . SER A 1 112 ? 1.306 -33.284 -10.531 1.00 90.62 112 SER A N 1
ATOM 906 C CA . SER A 1 112 ? 1.914 -34.618 -10.436 1.00 90.62 112 SER A CA 1
ATOM 907 C C . SER A 1 112 ? 1.981 -35.177 -9.013 1.00 90.62 112 SER A C 1
ATOM 909 O O . SER A 1 112 ? 2.266 -36.358 -8.851 1.00 90.62 112 SER A O 1
ATOM 911 N N . GLU A 1 113 ? 1.785 -34.343 -7.990 1.00 92.75 113 GLU A N 1
ATOM 912 C CA . GLU A 1 113 ? 1.942 -34.726 -6.581 1.00 92.75 113 GLU A CA 1
ATOM 913 C C . GLU A 1 113 ? 0.598 -35.096 -5.943 1.00 92.75 113 GLU A C 1
ATOM 915 O O . GLU A 1 113 ? 0.527 -36.068 -5.197 1.00 92.75 113 GLU A O 1
ATOM 920 N N . PHE A 1 114 ? -0.471 -34.356 -6.253 1.00 94.81 114 PHE A N 1
ATOM 921 C CA . PHE A 1 114 ? -1.820 -34.611 -5.745 1.00 94.81 114 PHE A CA 1
ATOM 922 C C . PHE A 1 114 ? -2.893 -33.963 -6.637 1.00 94.81 114 PHE A C 1
ATOM 924 O O . PHE A 1 114 ? -2.589 -33.254 -7.600 1.00 94.81 114 PHE A O 1
ATOM 931 N N . ASN A 1 115 ? -4.173 -34.185 -6.313 1.00 93.31 115 ASN A N 1
ATOM 932 C CA . ASN A 1 115 ? -5.287 -33.539 -7.006 1.00 93.31 115 ASN A CA 1
ATOM 933 C C . ASN A 1 115 ? -5.411 -32.060 -6.593 1.00 93.31 115 ASN A C 1
ATOM 935 O O . ASN A 1 115 ? -6.227 -31.695 -5.750 1.00 93.31 115 ASN A O 1
ATOM 939 N N . VAL A 1 116 ? -4.583 -31.201 -7.191 1.00 94.44 116 VAL A N 1
ATOM 940 C CA . VAL A 1 116 ? -4.574 -29.756 -6.909 1.00 94.44 116 VAL A CA 1
ATOM 941 C C . VAL A 1 116 ? -5.893 -29.068 -7.259 1.00 94.44 116 VAL A C 1
ATOM 943 O O . VAL A 1 116 ? -6.267 -28.108 -6.592 1.00 94.44 116 VAL A O 1
ATOM 946 N N . ASP A 1 117 ? -6.644 -29.577 -8.240 1.00 92.44 117 ASP A N 1
ATOM 947 C CA . ASP A 1 117 ? -7.963 -29.028 -8.561 1.00 92.44 117 ASP A CA 1
ATOM 948 C C . ASP A 1 117 ? -8.970 -29.320 -7.439 1.00 92.44 117 ASP A C 1
ATOM 950 O O . ASP A 1 117 ? -9.851 -28.501 -7.196 1.00 92.44 117 ASP A O 1
ATOM 954 N N . ALA A 1 118 ? -8.823 -30.432 -6.707 1.00 94.00 118 ALA A N 1
ATOM 955 C CA . ALA A 1 118 ? -9.621 -30.680 -5.505 1.00 94.00 118 ALA A CA 1
ATOM 956 C C . ALA A 1 118 ? -9.281 -29.692 -4.381 1.00 94.00 118 ALA A C 1
ATOM 958 O O . ALA A 1 118 ? -10.195 -29.214 -3.731 1.00 94.00 118 ALA A O 1
ATOM 959 N N . LEU A 1 119 ? -8.005 -29.323 -4.196 1.00 95.69 119 LEU A N 1
ATOM 960 C CA . LEU A 1 119 ? -7.627 -28.263 -3.248 1.00 95.69 119 LEU A CA 1
ATOM 961 C C . LEU A 1 119 ? -8.215 -26.901 -3.650 1.00 95.69 119 LEU A C 1
ATOM 963 O O . LEU A 1 119 ? -8.724 -26.178 -2.805 1.00 95.69 119 LEU A O 1
ATOM 967 N N . ILE A 1 120 ? -8.139 -26.536 -4.934 1.00 94.38 120 ILE A N 1
ATOM 968 C CA . ILE A 1 120 ? -8.670 -25.256 -5.436 1.00 94.38 120 ILE A CA 1
ATOM 969 C C . ILE A 1 120 ? -10.189 -25.172 -5.253 1.00 94.38 120 ILE A C 1
ATOM 971 O O . ILE A 1 120 ? -10.713 -24.096 -4.972 1.00 94.38 120 ILE A O 1
ATOM 975 N N . ASN A 1 121 ? -10.889 -26.289 -5.457 1.00 93.19 121 ASN A N 1
ATOM 976 C CA . ASN A 1 121 ? -12.347 -26.353 -5.412 1.00 93.19 121 ASN A CA 1
ATOM 977 C C . ASN A 1 121 ? -12.900 -26.806 -4.058 1.00 93.19 121 ASN A C 1
ATOM 979 O O . ASN A 1 121 ? -14.111 -26.966 -3.957 1.00 93.19 121 ASN A O 1
ATOM 983 N N . ASP A 1 122 ? -12.052 -27.001 -3.050 1.00 94.69 122 ASP A N 1
ATOM 984 C CA . ASP A 1 122 ? -12.492 -27.341 -1.702 1.00 94.69 122 ASP A CA 1
ATOM 985 C C . ASP A 1 122 ? -13.458 -26.265 -1.171 1.00 94.69 122 ASP A C 1
ATOM 987 O O . ASP A 1 122 ? -13.267 -25.062 -1.414 1.00 94.69 122 ASP A O 1
ATOM 991 N N . ASP A 1 123 ? -14.522 -26.703 -0.498 1.00 92.50 123 ASP A N 1
ATOM 992 C CA . ASP A 1 123 ? -15.596 -25.826 -0.024 1.00 92.50 123 ASP A CA 1
ATOM 993 C C . ASP A 1 123 ? -15.106 -24.881 1.084 1.00 92.50 123 ASP A C 1
ATOM 995 O O . ASP A 1 123 ? -15.572 -23.743 1.163 1.00 92.50 123 ASP A O 1
ATOM 999 N N . HIS A 1 124 ? -14.105 -25.304 1.864 1.00 95.06 124 HIS A N 1
ATOM 1000 C CA . HIS A 1 124 ? -13.504 -24.500 2.928 1.00 95.06 124 HIS A CA 1
ATOM 1001 C C . HIS A 1 124 ? -12.410 -23.553 2.430 1.00 95.06 124 HIS A C 1
ATOM 1003 O O . HIS A 1 124 ? -12.021 -22.612 3.123 1.00 95.06 124 HIS A O 1
ATOM 1009 N N . VAL A 1 125 ? -11.908 -23.750 1.209 1.00 95.75 125 VAL A N 1
ATOM 1010 C CA . VAL A 1 125 ? -10.927 -22.842 0.609 1.00 95.75 125 VAL A CA 1
ATOM 1011 C C . VAL A 1 125 ? -11.655 -21.662 -0.030 1.00 95.75 125 VAL A C 1
ATOM 1013 O O . VAL A 1 125 ? -12.216 -21.757 -1.127 1.00 95.75 125 VAL A O 1
ATOM 1016 N N . ILE A 1 126 ? -11.593 -20.515 0.646 1.00 94.75 126 ILE A N 1
ATOM 1017 C CA . ILE A 1 126 ? -12.152 -19.240 0.184 1.00 94.75 126 ILE A CA 1
ATOM 1018 C C . ILE A 1 126 ? -11.453 -18.795 -1.099 1.00 94.75 126 ILE A C 1
ATOM 1020 O O . ILE A 1 126 ? -12.087 -18.516 -2.119 1.00 94.75 126 ILE A O 1
ATOM 1024 N N . HIS A 1 127 ? -10.126 -18.695 -1.018 1.00 96.06 127 HIS A N 1
ATOM 1025 C CA . HIS A 1 127 ? -9.262 -18.221 -2.091 1.00 96.06 127 HIS A CA 1
ATOM 1026 C C . HIS A 1 127 ? -7.823 -18.670 -1.847 1.00 96.06 127 HIS A C 1
ATOM 1028 O O . HIS A 1 127 ? -7.395 -18.819 -0.702 1.00 96.06 127 HIS A O 1
ATOM 1034 N N . ILE A 1 128 ? -7.059 -18.827 -2.923 1.00 97.25 128 ILE A N 1
ATOM 1035 C CA . ILE A 1 128 ? -5.637 -19.155 -2.900 1.00 97.25 128 ILE A CA 1
ATOM 1036 C C . ILE A 1 128 ? -4.855 -18.004 -3.528 1.00 97.25 128 ILE A C 1
ATOM 1038 O O . ILE A 1 128 ? -4.949 -17.728 -4.725 1.00 97.25 128 ILE A O 1
ATOM 1042 N N . PHE A 1 129 ? -4.034 -17.351 -2.720 1.00 97.31 129 PHE A N 1
ATOM 1043 C CA . PHE A 1 129 ? -3.019 -16.418 -3.181 1.00 97.31 129 PHE A CA 1
ATOM 1044 C C . PHE A 1 129 ? -1.697 -17.158 -3.309 1.00 97.31 129 PHE A C 1
ATOM 1046 O O . PHE A 1 129 ? -1.228 -17.756 -2.344 1.00 97.31 129 PHE A O 1
ATOM 1053 N N . SER A 1 130 ? -1.076 -17.130 -4.485 1.00 96.25 130 SER A N 1
ATOM 1054 C CA . SER A 1 130 ? 0.192 -17.828 -4.691 1.00 96.25 130 SER A CA 1
ATOM 1055 C C . SER A 1 130 ? 1.199 -16.994 -5.468 1.00 96.25 130 SER A C 1
ATOM 1057 O O . SER A 1 130 ? 0.835 -16.241 -6.370 1.00 96.25 130 SER A O 1
ATOM 1059 N N . GLN A 1 131 ? 2.482 -17.119 -5.126 1.00 95.00 131 GLN A N 1
ATOM 1060 C CA . GLN A 1 131 ? 3.543 -16.664 -6.024 1.00 95.00 131 GLN A CA 1
ATOM 1061 C C . GLN A 1 131 ? 3.675 -17.630 -7.210 1.00 95.00 131 GLN A C 1
ATOM 1063 O O . GLN A 1 131 ? 3.287 -18.793 -7.115 1.00 95.00 131 GLN A O 1
ATOM 1068 N N . ASN A 1 132 ? 4.257 -17.180 -8.326 1.00 95.12 132 ASN A N 1
ATOM 1069 C CA . ASN A 1 132 ? 4.458 -18.018 -9.517 1.00 95.12 132 ASN A CA 1
ATOM 1070 C C . ASN A 1 132 ? 3.159 -18.673 -10.041 1.00 95.12 132 ASN A C 1
ATOM 1072 O O . ASN A 1 132 ? 3.143 -19.860 -10.379 1.00 95.12 132 ASN A O 1
ATOM 1076 N N . VAL A 1 133 ? 2.050 -17.928 -10.109 1.00 93.62 133 VAL A N 1
ATOM 1077 C CA . VAL A 1 133 ? 0.824 -18.467 -10.716 1.00 93.62 133 VAL A CA 1
ATOM 1078 C C . VAL A 1 133 ? 1.067 -18.747 -12.198 1.00 93.62 133 VAL A C 1
ATOM 1080 O O . VAL A 1 133 ? 1.517 -17.884 -12.942 1.00 93.62 133 VAL A O 1
ATOM 1083 N N . SER A 1 134 ? 0.782 -19.981 -12.603 1.00 90.25 134 SER A N 1
ATOM 1084 C CA . SER A 1 134 ? 1.039 -20.529 -13.946 1.00 90.25 134 SER A CA 1
ATOM 1085 C C . SER A 1 134 ? -0.222 -20.715 -14.783 1.00 90.25 134 SER A C 1
ATOM 1087 O O . SER A 1 134 ? -0.132 -20.851 -15.997 1.00 90.25 134 SER A O 1
ATOM 1089 N N . ASP A 1 135 ? -1.388 -20.698 -14.144 1.00 77.88 135 ASP A N 1
ATOM 1090 C CA . ASP A 1 135 ? -2.688 -20.691 -14.804 1.00 77.88 135 ASP A CA 1
ATOM 1091 C C . ASP A 1 135 ? -3.658 -19.908 -13.916 1.00 77.88 135 ASP A C 1
ATOM 1093 O O . ASP A 1 135 ? -4.281 -20.448 -13.005 1.00 77.88 135 ASP A O 1
ATOM 1097 N N . SER A 1 136 ? -3.700 -18.593 -14.127 1.00 57.84 136 SER A N 1
ATOM 1098 C CA . SER A 1 136 ? -4.627 -17.675 -13.453 1.00 57.84 136 SER A CA 1
ATOM 1099 C C . SER A 1 136 ? -5.980 -17.599 -14.166 1.00 57.84 136 SER A C 1
ATOM 1101 O O . SER A 1 136 ? -6.916 -16.990 -13.657 1.00 57.84 136 SER A O 1
ATOM 1103 N N . THR A 1 137 ? -6.096 -18.206 -15.351 1.00 50.72 137 THR A N 1
ATOM 1104 C CA . THR A 1 137 ? -7.247 -18.029 -16.241 1.00 50.72 137 THR A CA 1
ATOM 1105 C C . THR A 1 137 ? -8.366 -19.046 -16.031 1.00 50.72 137 THR A C 1
ATOM 1107 O O . THR A 1 137 ? -9.487 -18.799 -16.473 1.00 50.72 137 THR A O 1
ATOM 1110 N N . SER A 1 138 ? -8.101 -20.165 -15.350 1.00 50.75 138 SER A N 1
ATOM 1111 C CA . SER A 1 138 ? -9.071 -21.262 -15.216 1.00 50.75 138 SER A CA 1
ATOM 1112 C C . SER A 1 138 ? -9.915 -21.247 -13.933 1.00 50.75 138 SER A C 1
ATOM 1114 O O . SER A 1 138 ? -11.018 -21.792 -13.948 1.00 50.75 138 SER A O 1
ATOM 1116 N N . SER A 1 139 ? -9.478 -20.593 -12.846 1.00 65.75 139 SER A N 1
ATOM 1117 C CA . SER A 1 139 ? -10.224 -20.566 -11.575 1.00 65.75 139 SER A CA 1
ATOM 1118 C C . SER A 1 139 ? -10.322 -19.173 -10.953 1.00 65.75 139 SER A C 1
ATOM 1120 O O . SER A 1 139 ? -9.317 -18.521 -10.680 1.00 65.75 139 SER A O 1
ATOM 1122 N N . LYS A 1 140 ? -11.553 -18.750 -10.631 1.00 79.31 140 LYS A N 1
ATOM 1123 C CA . LYS A 1 140 ? -11.838 -17.498 -9.902 1.00 79.31 140 LYS A CA 1
ATOM 1124 C C . LYS A 1 140 ? -11.296 -17.489 -8.463 1.00 79.31 140 LYS A C 1
ATOM 1126 O O . LYS A 1 140 ? -11.256 -16.418 -7.868 1.00 79.31 140 LYS A O 1
ATOM 1131 N N . LYS A 1 141 ? -10.902 -18.651 -7.921 1.00 89.62 141 LYS A N 1
ATOM 1132 C CA . LYS A 1 141 ? -10.381 -18.831 -6.554 1.00 89.62 141 LYS A CA 1
ATOM 1133 C C . LYS A 1 141 ? -8.851 -18.716 -6.454 1.00 89.62 141 LYS A C 1
ATOM 1135 O O . LYS A 1 141 ? -8.304 -18.974 -5.388 1.00 89.62 141 LYS A O 1
ATOM 1140 N N . VAL A 1 142 ? -8.134 -18.381 -7.533 1.00 93.12 142 VAL A N 1
ATOM 1141 C CA . VAL A 1 142 ? -6.662 -18.279 -7.515 1.00 93.12 142 VAL A CA 1
ATOM 1142 C C . VAL A 1 142 ? -6.213 -16.891 -7.957 1.00 93.12 142 VAL A C 1
ATOM 1144 O O . VAL A 1 142 ? -6.701 -16.347 -8.946 1.00 93.12 142 VAL A O 1
ATOM 1147 N N . SER A 1 143 ? -5.266 -16.289 -7.240 1.00 93.50 143 SER A N 1
ATOM 1148 C CA . SER A 1 143 ? -4.654 -15.018 -7.639 1.00 93.50 143 SER A CA 1
ATOM 1149 C C . SER A 1 143 ? -3.155 -14.993 -7.386 1.00 93.50 143 SER A C 1
ATOM 1151 O O . SER A 1 143 ? -2.654 -15.579 -6.428 1.00 93.50 143 SER A O 1
ATOM 1153 N N . GLY A 1 144 ? -2.441 -14.302 -8.274 1.00 94.25 144 GLY A N 1
ATOM 1154 C CA . GLY A 1 144 ? -1.009 -14.076 -8.136 1.00 94.25 144 GLY A CA 1
ATOM 1155 C C . GLY A 1 144 ? -0.706 -13.096 -7.010 1.00 94.25 144 GLY A C 1
ATOM 1156 O O . GLY A 1 144 ? -1.408 -12.098 -6.853 1.00 94.25 144 GLY A O 1
ATOM 1157 N N . ILE A 1 145 ? 0.366 -13.361 -6.269 1.00 96.06 145 ILE A N 1
ATOM 1158 C CA . ILE A 1 145 ? 1.011 -12.385 -5.390 1.00 96.06 145 ILE A CA 1
ATOM 1159 C C . ILE A 1 145 ? 2.489 -12.212 -5.760 1.00 96.06 145 ILE A C 1
ATOM 1161 O O . ILE A 1 145 ? 3.096 -13.141 -6.301 1.00 96.06 145 ILE A O 1
ATOM 1165 N N . PRO A 1 146 ? 3.086 -11.051 -5.447 1.00 96.75 146 PRO A N 1
ATOM 1166 C CA . PRO A 1 146 ? 4.505 -10.805 -5.674 1.00 96.75 146 PRO A CA 1
ATOM 1167 C C . PRO A 1 146 ? 5.409 -11.727 -4.861 1.00 96.75 146 PRO A C 1
ATOM 1169 O O . PRO A 1 146 ? 5.175 -11.936 -3.669 1.00 96.75 146 PRO A O 1
ATOM 1172 N N . ILE A 1 147 ? 6.525 -12.159 -5.453 1.00 96.00 147 ILE A N 1
ATOM 1173 C CA . ILE A 1 147 ? 7.644 -12.719 -4.680 1.00 96.00 147 ILE A CA 1
ATOM 1174 C C . ILE A 1 147 ? 8.350 -11.639 -3.830 1.00 96.00 147 ILE A C 1
ATOM 1176 O O . ILE A 1 147 ? 8.843 -11.912 -2.732 1.00 96.00 147 ILE A O 1
ATOM 1180 N N . GLY A 1 148 ? 8.351 -10.389 -4.309 1.00 96.00 148 GLY A N 1
ATOM 1181 C CA . GLY A 1 148 ? 8.874 -9.222 -3.598 1.00 96.00 148 GLY A CA 1
ATOM 1182 C C . GLY A 1 148 ? 10.405 -9.118 -3.548 1.00 96.00 148 GLY A C 1
ATOM 1183 O O . GLY A 1 148 ? 11.110 -9.714 -4.358 1.00 96.00 148 GLY A O 1
ATOM 1184 N N . MET A 1 149 ? 10.923 -8.331 -2.606 1.00 94.75 149 MET A N 1
ATOM 1185 C CA . MET A 1 149 ? 12.349 -8.043 -2.390 1.00 94.75 149 MET A CA 1
ATOM 1186 C C . MET A 1 149 ? 13.143 -9.284 -1.944 1.00 94.75 149 MET A C 1
ATOM 1188 O O . MET A 1 149 ? 12.622 -10.126 -1.217 1.00 94.75 149 MET A O 1
ATOM 1192 N N . ASP A 1 150 ? 14.429 -9.386 -2.292 1.00 91.06 150 ASP A N 1
ATOM 1193 C CA . ASP A 1 150 ? 15.314 -10.437 -1.763 1.00 91.06 150 ASP A CA 1
ATOM 1194 C C . ASP A 1 150 ? 15.991 -9.994 -0.452 1.00 91.06 150 ASP A C 1
ATOM 1196 O O . ASP A 1 150 ? 17.191 -9.720 -0.395 1.00 91.06 150 ASP A O 1
ATOM 1200 N N . PHE A 1 151 ? 15.235 -9.896 0.644 1.00 88.44 151 PHE A N 1
ATOM 1201 C CA . PHE A 1 151 ? 15.847 -9.602 1.949 1.00 88.44 151 PHE A CA 1
ATOM 1202 C C . PHE A 1 151 ? 16.505 -10.827 2.598 1.00 88.44 151 PHE A C 1
ATOM 1204 O O . PHE A 1 151 ? 17.437 -10.687 3.396 1.00 88.44 151 PHE A O 1
ATOM 1211 N N . HIS A 1 152 ? 16.065 -12.032 2.230 1.00 84.44 152 HIS A N 1
ATOM 1212 C CA . HIS A 1 152 ? 16.493 -13.278 2.858 1.00 84.44 152 HIS A CA 1
ATOM 1213 C C . HIS A 1 152 ? 17.948 -13.637 2.526 1.00 84.44 152 HIS A C 1
ATOM 1215 O O . HIS A 1 152 ? 18.664 -14.130 3.398 1.00 84.44 152 HIS A O 1
ATOM 1221 N N . THR A 1 153 ? 18.435 -13.374 1.312 1.00 83.06 153 THR A N 1
ATOM 1222 C CA . THR A 1 153 ? 19.781 -13.809 0.905 1.00 83.06 153 THR A CA 1
ATOM 1223 C C . THR A 1 153 ? 20.898 -13.155 1.729 1.00 83.06 153 THR A C 1
ATOM 1225 O O . THR A 1 153 ? 21.840 -13.837 2.138 1.00 83.06 153 THR A O 1
ATOM 1228 N N . VAL A 1 154 ? 20.795 -11.855 2.042 1.00 80.62 154 VAL A N 1
ATOM 1229 C CA . VAL A 1 154 ? 21.774 -11.169 2.913 1.00 80.62 154 VAL A CA 1
ATOM 1230 C C . VAL A 1 154 ? 21.544 -11.494 4.390 1.00 80.62 154 VAL A C 1
ATOM 1232 O O . VAL A 1 154 ? 22.504 -11.584 5.149 1.00 80.62 154 VAL A O 1
ATOM 1235 N N . THR A 1 155 ? 20.305 -11.738 4.816 1.00 76.44 155 THR A N 1
ATOM 1236 C CA . THR A 1 155 ? 20.025 -12.140 6.203 1.00 76.44 155 THR A CA 1
ATOM 1237 C C . THR A 1 155 ? 20.565 -13.534 6.541 1.00 76.44 155 THR A C 1
ATOM 1239 O O . THR A 1 155 ? 20.914 -13.778 7.690 1.00 76.44 155 THR A O 1
ATOM 1242 N N . ASN A 1 156 ? 20.693 -14.442 5.569 1.00 68.69 156 ASN A N 1
ATOM 1243 C CA . ASN A 1 156 ? 21.096 -15.836 5.812 1.00 68.69 156 ASN A CA 1
ATOM 1244 C C . ASN A 1 156 ? 22.584 -16.143 5.695 1.00 68.69 156 ASN A C 1
ATOM 1246 O O . ASN A 1 156 ? 22.994 -17.272 5.979 1.00 68.69 156 ASN A O 1
ATOM 1250 N N . SER A 1 157 ? 23.384 -15.201 5.207 1.00 63.75 157 SER A N 1
ATOM 1251 C CA . SER A 1 157 ? 24.753 -15.500 4.815 1.00 63.75 157 SER A CA 1
ATOM 1252 C C . SER A 1 157 ? 25.749 -14.668 5.606 1.00 63.75 157 SER A C 1
ATOM 1254 O O . SER A 1 157 ? 25.830 -13.454 5.437 1.00 63.75 157 SER A O 1
ATOM 1256 N N . ASN A 1 158 ? 26.568 -15.347 6.418 1.00 52.66 158 ASN A N 1
ATOM 1257 C CA . ASN A 1 158 ? 27.700 -14.736 7.125 1.00 52.66 158 ASN A CA 1
ATOM 1258 C C . ASN A 1 158 ? 28.719 -14.102 6.157 1.00 52.66 158 ASN A C 1
ATOM 1260 O O . ASN A 1 158 ? 29.482 -13.238 6.572 1.00 52.66 158 ASN A O 1
ATOM 1264 N N . ASN A 1 159 ? 28.701 -14.503 4.879 1.00 52.25 159 ASN A N 1
ATOM 1265 C CA . ASN A 1 159 ? 29.390 -13.874 3.754 1.00 52.25 159 ASN A CA 1
ATOM 1266 C C . ASN A 1 159 ? 28.594 -14.168 2.478 1.00 52.25 159 ASN A C 1
ATOM 1268 O O . ASN A 1 159 ? 28.800 -15.205 1.841 1.00 52.25 159 ASN A O 1
ATOM 1272 N N . CYS A 1 160 ? 27.669 -13.280 2.109 1.00 57.28 160 CYS A N 1
ATOM 1273 C CA . CYS A 1 160 ? 26.840 -13.489 0.930 1.00 57.28 160 CYS A CA 1
ATOM 1274 C C . CYS A 1 160 ? 27.701 -13.403 -0.331 1.00 57.28 160 CYS A C 1
ATOM 1276 O O . CYS A 1 160 ? 27.952 -12.316 -0.833 1.00 57.28 160 CYS A O 1
ATOM 1278 N N . ILE A 1 161 ? 28.135 -14.544 -0.873 1.00 58.72 161 ILE A N 1
ATOM 1279 C CA . ILE A 1 161 ? 28.932 -14.607 -2.113 1.00 58.72 161 ILE A CA 1
ATOM 1280 C C . ILE A 1 161 ? 28.153 -13.996 -3.291 1.00 58.72 161 ILE A C 1
ATOM 1282 O O . ILE A 1 161 ? 28.737 -13.358 -4.164 1.00 58.72 161 ILE A O 1
ATOM 1286 N N . ILE A 1 162 ? 26.822 -14.142 -3.292 1.00 62.12 162 ILE A N 1
ATOM 1287 C CA . ILE A 1 162 ? 25.935 -13.654 -4.358 1.00 62.12 162 ILE A CA 1
ATOM 1288 C C . ILE A 1 162 ? 25.980 -12.125 -4.466 1.00 62.12 162 ILE A C 1
ATOM 1290 O O . ILE A 1 162 ? 26.053 -11.611 -5.585 1.00 62.12 162 ILE A O 1
ATOM 1294 N N . PHE A 1 163 ? 25.979 -11.429 -3.324 1.00 65.94 163 PHE A N 1
ATOM 1295 C CA . PHE A 1 163 ? 25.968 -9.966 -3.236 1.00 65.94 163 PHE A CA 1
ATOM 1296 C C . PHE A 1 163 ? 27.273 -9.363 -2.720 1.00 65.94 163 PHE A C 1
ATOM 1298 O O . PHE A 1 163 ? 27.355 -8.154 -2.599 1.00 65.94 163 PHE A O 1
ATOM 1305 N N . SER A 1 164 ? 28.290 -10.163 -2.403 1.00 62.97 164 SER A N 1
ATOM 1306 C CA . SER A 1 164 ? 29.536 -9.704 -1.768 1.00 62.97 164 SER A CA 1
ATOM 1307 C C . SER A 1 164 ? 29.302 -8.784 -0.554 1.00 62.97 164 SER A C 1
ATOM 1309 O O . SER A 1 164 ? 30.010 -7.798 -0.361 1.00 62.97 164 SER A O 1
ATOM 1311 N N . GLU A 1 165 ? 28.281 -9.094 0.252 1.00 67.62 165 GLU A N 1
ATOM 1312 C CA . GLU A 1 165 ? 27.866 -8.322 1.431 1.00 67.62 165 GLU A CA 1
ATOM 1313 C C . GLU A 1 165 ? 27.965 -9.171 2.708 1.00 67.62 165 GLU A C 1
ATOM 1315 O O . GLU A 1 165 ? 27.786 -10.393 2.684 1.00 67.62 165 GLU A O 1
ATOM 1320 N N . THR A 1 166 ? 28.236 -8.509 3.837 1.00 71.94 166 THR A N 1
ATOM 1321 C CA . THR A 1 166 ? 28.128 -9.114 5.170 1.00 71.94 166 THR A CA 1
ATOM 1322 C C . THR A 1 166 ? 26.666 -9.250 5.582 1.00 71.94 166 THR A C 1
ATOM 1324 O O . THR A 1 166 ? 25.807 -8.508 5.097 1.00 71.94 166 THR A O 1
ATOM 1327 N N . GLN A 1 167 ? 26.397 -10.177 6.501 1.00 78.06 167 GLN A N 1
ATOM 1328 C CA . GLN A 1 167 ? 25.059 -10.434 7.024 1.00 78.06 167 GLN A CA 1
ATOM 1329 C C . GLN A 1 167 ? 24.402 -9.165 7.591 1.00 78.06 167 GLN A C 1
ATOM 1331 O O . GLN A 1 167 ? 25.034 -8.400 8.324 1.00 78.06 167 GLN A O 1
ATOM 1336 N N . GLN A 1 168 ? 23.129 -8.934 7.256 1.00 77.69 168 GLN A N 1
ATOM 1337 C CA . GLN A 1 168 ? 22.356 -7.772 7.716 1.00 77.69 168 GLN A CA 1
ATOM 1338 C C . GLN A 1 168 ? 20.909 -8.158 8.030 1.00 77.69 168 GLN A C 1
ATOM 1340 O O . GLN A 1 168 ? 20.286 -8.943 7.308 1.00 77.69 168 GLN A O 1
ATOM 1345 N N . SER A 1 169 ? 20.344 -7.543 9.071 1.00 81.25 169 SER A N 1
ATOM 1346 C CA . SER A 1 169 ? 18.916 -7.659 9.368 1.00 81.25 169 SER A CA 1
ATOM 1347 C C . SER A 1 169 ? 18.073 -7.021 8.262 1.00 81.25 169 SER A C 1
ATOM 1349 O O . SER A 1 169 ? 18.515 -6.092 7.582 1.00 81.25 169 SER A O 1
ATOM 1351 N N . VAL A 1 170 ? 16.841 -7.501 8.096 1.00 84.50 170 VAL A N 1
ATOM 1352 C CA . VAL A 1 170 ? 15.871 -6.950 7.133 1.00 84.50 170 VAL A CA 1
ATOM 1353 C C . VAL A 1 170 ? 15.671 -5.448 7.354 1.00 84.50 170 VAL A C 1
ATOM 1355 O O . VAL A 1 170 ? 15.735 -4.663 6.413 1.00 84.50 170 VAL A O 1
ATOM 1358 N N . TYR A 1 171 ? 15.536 -5.034 8.616 1.00 83.50 171 TYR A N 1
ATOM 1359 C CA . TYR A 1 171 ? 15.392 -3.630 9.002 1.00 83.50 171 TYR A CA 1
ATOM 1360 C C . TYR A 1 171 ? 16.553 -2.755 8.511 1.00 83.50 171 TYR A C 1
ATOM 1362 O O . TYR A 1 171 ? 16.333 -1.683 7.951 1.00 83.50 171 TYR A O 1
ATOM 1370 N N . LEU A 1 172 ? 17.799 -3.215 8.676 1.00 84.38 172 LEU A N 1
ATOM 1371 C CA . LEU A 1 172 ? 18.967 -2.466 8.215 1.00 84.38 172 LEU A CA 1
ATOM 1372 C C . LEU A 1 172 ? 19.034 -2.402 6.683 1.00 84.38 172 LEU A C 1
ATOM 1374 O O . LEU A 1 172 ? 19.414 -1.368 6.132 1.00 84.38 172 LEU A O 1
ATOM 1378 N N . GLN A 1 173 ? 18.660 -3.483 5.993 1.00 89.62 173 GLN A N 1
ATOM 1379 C CA . GLN A 1 173 ? 18.569 -3.493 4.530 1.00 89.62 173 GLN A CA 1
ATOM 1380 C C . GLN A 1 173 ? 17.534 -2.468 4.037 1.00 89.62 173 GLN A C 1
ATOM 1382 O O . GLN A 1 173 ? 17.834 -1.690 3.131 1.00 89.62 173 GLN A O 1
ATOM 1387 N N . GLU A 1 174 ? 16.360 -2.408 4.672 1.00 89.75 174 GLU A N 1
ATOM 1388 C CA . GLU A 1 174 ? 15.296 -1.454 4.340 1.00 89.75 174 GLU A CA 1
ATOM 1389 C C . GLU A 1 174 ? 15.712 -0.002 4.609 1.00 89.75 174 GLU A C 1
ATOM 1391 O O . GLU A 1 174 ? 15.529 0.850 3.745 1.00 89.75 174 GLU A O 1
ATOM 1396 N N . GLN A 1 175 ? 16.358 0.292 5.743 1.00 87.81 175 GLN A N 1
ATOM 1397 C CA . GLN A 1 175 ? 16.866 1.642 6.019 1.00 87.81 175 GLN A CA 1
ATOM 1398 C C . GLN A 1 175 ? 17.866 2.129 4.967 1.00 87.81 175 GLN A C 1
ATOM 1400 O O . GLN A 1 175 ? 17.828 3.290 4.555 1.00 87.81 175 GLN A O 1
ATOM 1405 N N . LYS A 1 176 ? 18.777 1.254 4.526 1.00 90.06 176 LYS A N 1
ATOM 1406 C CA . LYS A 1 176 ? 19.748 1.594 3.478 1.00 90.06 176 LYS A CA 1
ATOM 1407 C C . LYS A 1 176 ? 19.069 1.820 2.135 1.00 90.06 176 LYS A C 1
ATOM 1409 O O . LYS A 1 176 ? 19.475 2.719 1.402 1.00 90.06 176 LYS A O 1
ATOM 1414 N N . LEU A 1 177 ? 18.044 1.027 1.828 1.00 94.50 177 LEU A N 1
ATOM 1415 C CA . LEU A 1 177 ? 17.230 1.212 0.637 1.00 94.50 177 LEU A CA 1
ATOM 1416 C C . LEU A 1 177 ? 16.483 2.548 0.686 1.00 94.50 177 LEU A C 1
ATOM 1418 O O . LEU A 1 177 ? 16.608 3.321 -0.250 1.00 94.50 177 LEU A O 1
ATOM 1422 N N . GLU A 1 178 ? 15.799 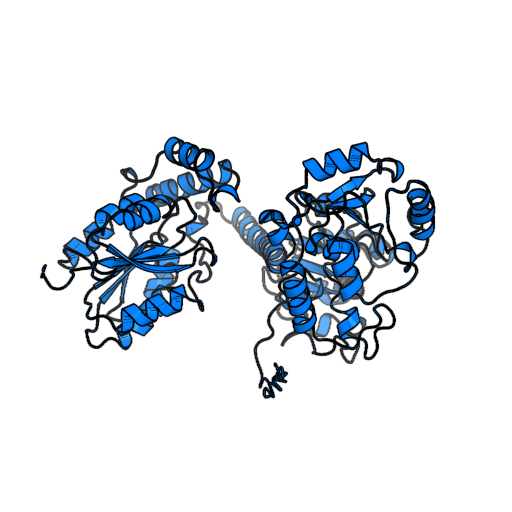2.881 1.780 1.00 93.50 178 GLU A N 1
ATOM 1423 C CA . GLU A 1 178 ? 15.124 4.178 1.959 1.00 93.50 178 GLU A CA 1
ATOM 1424 C C . GLU A 1 178 ? 16.091 5.359 1.818 1.00 93.50 178 GLU A C 1
ATOM 1426 O O . GLU A 1 178 ? 15.814 6.328 1.105 1.00 93.50 178 GLU A O 1
ATOM 1431 N N . TYR A 1 179 ? 17.272 5.257 2.437 1.00 90.56 179 TYR A N 1
ATOM 1432 C CA . TYR A 1 179 ? 18.316 6.260 2.271 1.00 90.56 179 TYR A CA 1
ATOM 1433 C C . TYR A 1 179 ? 18.730 6.393 0.803 1.00 90.56 179 TYR A C 1
ATOM 1435 O O . TYR A 1 179 ? 18.773 7.508 0.291 1.00 90.56 179 TYR A O 1
ATOM 1443 N N . LEU A 1 180 ? 18.970 5.283 0.099 1.00 95.44 180 LEU A N 1
ATOM 1444 C CA . LEU A 1 180 ? 19.289 5.308 -1.326 1.00 95.44 180 LEU A CA 1
ATOM 1445 C C . LEU A 1 180 ? 18.169 5.952 -2.151 1.00 95.44 180 LEU A C 1
ATOM 1447 O O . LEU A 1 180 ? 18.454 6.826 -2.966 1.00 95.44 180 LEU A O 1
ATOM 1451 N N . LEU A 1 181 ? 16.914 5.549 -1.931 1.00 95.75 181 LEU A N 1
ATOM 1452 C CA . LEU A 1 181 ? 15.750 6.075 -2.642 1.00 95.75 181 LEU A CA 1
ATOM 1453 C C . LEU A 1 181 ? 15.668 7.598 -2.488 1.00 95.75 181 LEU A C 1
ATOM 1455 O O . LEU A 1 181 ? 15.465 8.288 -3.480 1.00 95.75 181 LEU A O 1
ATOM 1459 N N . SER A 1 182 ? 15.946 8.141 -1.298 1.00 92.25 182 SER A N 1
ATOM 1460 C CA . SER A 1 182 ? 15.961 9.596 -1.068 1.00 92.25 182 SER A CA 1
ATOM 1461 C C . SER A 1 182 ? 16.972 10.374 -1.928 1.00 92.25 182 SER A C 1
ATOM 1463 O O . SER A 1 182 ? 16.866 11.593 -2.040 1.00 92.25 182 SER A O 1
ATOM 1465 N N . GLN A 1 183 ? 17.953 9.686 -2.523 1.00 94.12 183 GLN A N 1
ATOM 1466 C CA . GLN A 1 183 ? 19.000 10.273 -3.363 1.00 94.12 183 GLN A CA 1
ATOM 1467 C C . GLN A 1 183 ? 18.768 10.048 -4.865 1.00 94.12 183 GLN A C 1
ATOM 1469 O O . GLN A 1 183 ? 19.530 10.570 -5.682 1.00 94.12 183 GLN A O 1
ATOM 1474 N N . LEU A 1 184 ? 17.772 9.244 -5.256 1.00 95.81 184 LEU A N 1
ATOM 1475 C CA . LEU A 1 184 ? 17.534 8.928 -6.663 1.00 95.81 184 LEU A CA 1
ATOM 1476 C C . LEU A 1 184 ? 16.797 10.061 -7.381 1.00 95.81 184 LEU A C 1
ATOM 1478 O O . LEU A 1 184 ? 15.910 10.713 -6.834 1.00 95.81 184 LEU A O 1
ATOM 1482 N N . LEU A 1 185 ? 17.137 10.253 -8.656 1.00 96.31 185 LEU A N 1
ATOM 1483 C CA . LEU A 1 185 ? 16.418 11.181 -9.526 1.00 96.31 185 LEU A CA 1
ATOM 1484 C C . LEU A 1 185 ? 15.036 10.618 -9.911 1.00 96.31 185 LEU A C 1
ATOM 1486 O O . LEU A 1 185 ? 14.877 9.393 -9.999 1.00 96.31 185 LEU A O 1
ATOM 1490 N N . PRO A 1 186 ? 14.049 11.480 -10.215 1.00 96.50 186 PRO A N 1
ATOM 1491 C CA . PRO A 1 186 ? 12.799 11.070 -10.856 1.00 96.50 186 PRO A CA 1
ATOM 1492 C C . PRO A 1 186 ? 13.041 10.272 -12.145 1.00 96.50 186 PRO A C 1
ATOM 1494 O O . PRO A 1 186 ? 13.978 10.573 -12.882 1.00 96.50 186 PRO A O 1
ATOM 1497 N N . THR A 1 187 ? 12.194 9.280 -12.444 1.00 98.06 187 THR A N 1
ATOM 1498 C CA . THR A 1 187 ? 12.375 8.352 -13.581 1.00 98.06 187 THR A CA 1
ATOM 1499 C C . THR A 1 187 ? 12.590 9.070 -14.917 1.00 98.06 187 THR A C 1
ATOM 1501 O O . THR A 1 187 ? 13.497 8.713 -15.662 1.00 98.06 187 THR A O 1
ATOM 1504 N N . ASN A 1 188 ? 11.828 10.131 -15.196 1.00 97.12 188 ASN A N 1
ATOM 1505 C CA . ASN A 1 188 ? 11.945 10.934 -16.419 1.00 97.12 188 ASN A CA 1
ATOM 1506 C C . ASN A 1 188 ? 13.239 11.765 -16.550 1.00 97.12 188 ASN A C 1
ATOM 1508 O O . ASN A 1 188 ? 13.460 12.367 -17.597 1.00 97.12 188 ASN A O 1
ATOM 1512 N N . GLN A 1 189 ? 14.079 11.820 -15.514 1.00 97.56 189 GLN A N 1
ATOM 1513 C CA . GLN A 1 189 ? 15.386 12.493 -15.525 1.00 97.56 189 GLN A CA 1
ATOM 1514 C C . GLN A 1 189 ? 16.558 11.501 -15.574 1.00 97.56 189 GLN A C 1
ATOM 1516 O O . GLN A 1 189 ? 17.719 11.905 -15.500 1.00 97.56 189 GLN A O 1
ATOM 1521 N N . ARG A 1 190 ? 16.270 10.198 -15.656 1.00 98.25 190 ARG A N 1
ATOM 1522 C CA . ARG A 1 190 ? 17.274 9.131 -15.679 1.00 98.25 190 ARG A CA 1
ATOM 1523 C C . ARG A 1 190 ? 17.750 8.840 -17.099 1.00 98.25 190 ARG A C 1
ATOM 1525 O O . ARG A 1 190 ? 17.134 9.247 -18.081 1.00 98.25 190 ARG A O 1
ATOM 1532 N N . ILE A 1 191 ? 18.854 8.103 -17.205 1.00 98.50 191 ILE A N 1
ATOM 1533 C CA . ILE A 1 191 ? 19.405 7.655 -18.486 1.00 98.50 191 ILE A CA 1
ATOM 1534 C C . ILE A 1 191 ? 18.349 6.806 -19.205 1.00 98.50 191 ILE A C 1
ATOM 1536 O O . ILE A 1 191 ? 17.883 5.805 -18.660 1.00 98.50 191 ILE A O 1
ATOM 1540 N N . ASN A 1 192 ? 17.998 7.192 -20.434 1.00 98.00 192 ASN A N 1
ATOM 1541 C CA . ASN A 1 192 ? 17.015 6.510 -21.281 1.00 98.00 192 ASN A CA 1
ATOM 1542 C C . ASN A 1 192 ? 17.598 5.230 -21.921 1.00 98.00 192 ASN A C 1
ATOM 1544 O O . ASN A 1 192 ? 17.733 5.112 -23.136 1.00 98.00 192 ASN A O 1
ATOM 1548 N N . LYS A 1 193 ? 18.036 4.305 -21.065 1.00 98.31 193 LYS A N 1
ATOM 1549 C CA . LYS A 1 193 ? 18.534 2.962 -21.378 1.00 98.31 193 LYS A CA 1
ATOM 1550 C C . LYS A 1 193 ? 18.109 2.004 -20.270 1.00 98.31 193 LYS A C 1
ATOM 1552 O O . LYS A 1 193 ? 17.719 2.454 -19.188 1.00 98.31 193 LYS A O 1
ATOM 1557 N N . ALA A 1 194 ? 18.243 0.702 -20.514 1.00 98.50 194 ALA A N 1
ATOM 1558 C CA . ALA A 1 194 ? 18.125 -0.287 -19.450 1.00 98.50 194 ALA A CA 1
ATOM 1559 C C . ALA A 1 194 ? 19.488 -0.631 -18.843 1.00 98.50 194 ALA A C 1
ATOM 1561 O O . ALA A 1 194 ? 20.474 -0.759 -19.567 1.00 98.50 194 ALA A O 1
ATOM 1562 N N . TYR A 1 195 ? 19.533 -0.831 -17.527 1.00 98.50 195 TYR A N 1
ATOM 1563 C CA . TYR A 1 195 ? 20.687 -1.445 -16.869 1.00 98.50 195 TYR A CA 1
ATOM 1564 C C . TYR A 1 195 ? 20.368 -2.888 -16.488 1.00 98.50 195 TYR A C 1
ATOM 1566 O O . TYR A 1 195 ? 19.374 -3.133 -15.805 1.00 98.50 195 TYR A O 1
ATOM 1574 N N . VAL A 1 196 ? 21.199 -3.844 -16.913 1.00 97.25 196 VAL A N 1
ATOM 1575 C CA . VAL A 1 196 ? 20.927 -5.278 -16.742 1.00 97.25 196 VAL A CA 1
ATOM 1576 C C . VAL A 1 196 ? 22.070 -6.026 -16.060 1.00 97.25 196 VAL A C 1
ATOM 1578 O O . VAL A 1 196 ? 23.249 -5.789 -16.314 1.00 97.25 196 VAL A O 1
ATOM 1581 N N . ASP A 1 197 ? 21.705 -6.968 -15.195 1.00 95.31 197 ASP A N 1
ATOM 1582 C CA . ASP A 1 197 ? 22.634 -7.836 -14.460 1.00 95.31 197 ASP A CA 1
ATOM 1583 C C . ASP A 1 197 ? 22.232 -9.324 -14.499 1.00 95.31 197 ASP A C 1
ATOM 1585 O O . ASP A 1 197 ? 22.936 -10.190 -13.972 1.00 95.31 197 ASP A O 1
ATOM 1589 N N . PHE A 1 198 ? 21.107 -9.649 -15.144 1.00 94.31 198 PHE A N 1
ATOM 1590 C CA . PHE A 1 198 ? 20.517 -10.989 -15.124 1.00 94.31 198 PHE A CA 1
ATOM 1591 C C . PHE A 1 198 ? 21.405 -12.071 -15.750 1.00 94.31 198 PHE A C 1
ATOM 1593 O O . PHE A 1 198 ? 21.315 -13.233 -15.350 1.00 94.31 198 PHE A O 1
ATOM 1600 N N . GLN A 1 199 ? 22.291 -11.702 -16.679 1.00 93.38 199 GLN A N 1
ATOM 1601 C CA . GLN A 1 199 ? 23.252 -12.598 -17.325 1.00 93.38 199 GLN A CA 1
ATOM 1602 C C . GLN A 1 199 ? 24.244 -13.214 -16.333 1.00 93.38 199 GLN A C 1
ATOM 1604 O O . GLN A 1 199 ? 24.774 -14.293 -16.568 1.00 93.38 199 GLN A O 1
ATOM 1609 N N . LEU A 1 200 ? 24.476 -12.560 -15.190 1.00 90.62 200 LEU A N 1
ATOM 1610 C CA . LEU A 1 200 ? 25.398 -13.049 -14.162 1.00 90.62 200 LEU A CA 1
ATOM 1611 C C . LEU A 1 200 ? 24.804 -14.174 -13.309 1.00 90.62 200 LEU A C 1
ATOM 1613 O O . LEU A 1 200 ? 25.504 -14.756 -12.478 1.00 90.62 200 LEU A O 1
ATOM 1617 N N . ALA A 1 201 ? 23.516 -14.468 -13.479 1.00 85.88 201 ALA A N 1
ATOM 1618 C CA . ALA A 1 201 ? 22.781 -15.465 -12.719 1.00 85.88 201 ALA A CA 1
ATOM 1619 C C . ALA A 1 201 ? 21.925 -16.326 -13.654 1.00 85.88 201 ALA A C 1
ATOM 1621 O O . ALA A 1 201 ? 20.720 -16.426 -13.435 1.00 85.88 201 ALA A O 1
ATOM 1622 N N . ASP A 1 202 ? 22.512 -16.907 -14.704 1.00 85.19 202 ASP A N 1
ATOM 1623 C CA . ASP A 1 202 ? 21.766 -17.794 -15.602 1.00 85.19 202 ASP A CA 1
ATOM 1624 C C . ASP A 1 202 ? 21.192 -19.002 -14.840 1.00 85.19 202 ASP A C 1
ATOM 1626 O O . ASP A 1 202 ? 21.839 -19.569 -13.956 1.00 85.19 202 ASP A O 1
ATOM 1630 N N . ARG A 1 203 ? 19.936 -19.340 -15.136 1.00 82.69 203 ARG A N 1
ATOM 1631 C CA . ARG A 1 203 ? 19.157 -20.389 -14.457 1.00 82.69 203 ARG A CA 1
ATOM 1632 C C . ARG A 1 203 ? 18.738 -21.512 -15.406 1.00 82.69 203 ARG A C 1
ATOM 1634 O O . ARG A 1 203 ? 17.964 -22.371 -15.005 1.00 82.69 203 ARG A O 1
ATOM 1641 N N . GLY A 1 204 ? 19.276 -21.524 -16.623 1.00 85.38 204 GLY A N 1
ATOM 1642 C CA . GLY A 1 204 ? 18.903 -22.482 -17.656 1.00 85.38 204 GLY A CA 1
ATOM 1643 C C . GLY A 1 204 ? 17.883 -21.907 -18.631 1.00 85.38 204 GLY A C 1
ATOM 1644 O O . GLY A 1 204 ? 17.601 -20.707 -18.631 1.00 85.38 204 GLY A O 1
ATOM 1645 N N . GLU A 1 205 ? 17.387 -22.779 -19.499 1.00 86.81 205 GLU A N 1
ATOM 1646 C CA . GLU A 1 205 ? 16.478 -22.422 -20.581 1.00 86.81 205 GLU A CA 1
ATOM 1647 C C . GLU A 1 205 ? 15.019 -22.582 -20.144 1.00 86.81 205 GLU A C 1
ATOM 1649 O O . GLU A 1 205 ? 14.626 -23.623 -19.617 1.00 86.81 205 GLU A O 1
ATOM 1654 N N . PHE A 1 206 ? 14.218 -21.549 -20.386 1.00 83.75 206 PHE A N 1
ATOM 1655 C CA . PHE A 1 206 ? 12.777 -21.527 -20.174 1.00 83.75 206 PHE A CA 1
ATOM 1656 C C . PHE A 1 206 ? 12.114 -21.037 -21.456 1.00 83.75 206 PHE A C 1
ATOM 1658 O O . PHE A 1 206 ? 12.512 -20.011 -21.996 1.00 83.75 206 PHE A O 1
ATOM 1665 N N . ASP A 1 207 ? 11.111 -21.763 -21.950 1.00 83.69 207 ASP A N 1
ATOM 1666 C CA . ASP A 1 207 ? 10.370 -21.410 -23.171 1.00 83.69 207 ASP A CA 1
ATOM 1667 C C . ASP A 1 207 ? 11.277 -21.090 -24.386 1.00 83.69 207 ASP A C 1
ATOM 1669 O O . ASP A 1 207 ? 10.969 -20.216 -25.195 1.00 83.69 207 ASP A O 1
ATOM 1673 N N . GLY A 1 208 ? 12.407 -21.798 -24.518 1.00 87.94 208 GLY A N 1
ATOM 1674 C CA . GLY A 1 208 ? 13.347 -21.635 -25.635 1.00 87.94 208 GLY A CA 1
ATOM 1675 C C . GLY A 1 208 ? 14.394 -20.527 -25.463 1.00 87.94 208 GLY A C 1
ATOM 1676 O O . GLY A 1 208 ? 15.130 -20.229 -26.404 1.00 87.94 208 GLY A O 1
ATOM 1677 N N . GLU A 1 209 ? 14.464 -19.877 -24.298 1.00 92.12 209 GLU A N 1
ATOM 1678 C CA . GLU A 1 209 ? 15.427 -18.807 -24.021 1.00 92.12 209 GLU A CA 1
ATOM 1679 C C . GLU A 1 209 ? 16.096 -18.948 -22.648 1.00 92.12 209 GLU A C 1
ATOM 1681 O O . GLU A 1 209 ? 15.488 -19.380 -21.673 1.00 92.12 209 GLU A O 1
ATOM 1686 N N . SER A 1 210 ? 17.368 -18.557 -22.552 1.00 93.94 210 SER A N 1
ATOM 1687 C CA . SER A 1 210 ? 18.091 -18.435 -21.286 1.00 93.94 210 SER A CA 1
ATOM 1688 C C . SER A 1 210 ? 18.438 -16.978 -21.013 1.00 93.94 210 SER A C 1
ATOM 1690 O O . SER A 1 210 ? 18.450 -16.132 -21.911 1.00 93.94 210 SER A O 1
ATOM 1692 N N . ARG A 1 211 ? 18.804 -16.658 -19.770 1.00 95.12 211 ARG A N 1
ATOM 1693 C CA . ARG A 1 211 ? 19.260 -15.299 -19.434 1.00 95.12 211 ARG A CA 1
ATOM 1694 C C . ARG A 1 211 ? 20.478 -14.900 -20.273 1.00 95.12 211 ARG A C 1
ATOM 1696 O O . ARG A 1 211 ? 20.587 -13.748 -20.684 1.00 95.12 211 ARG A O 1
ATOM 1703 N N . THR A 1 212 ? 21.360 -15.849 -20.583 1.00 94.75 212 THR A N 1
ATOM 1704 C CA . THR A 1 212 ? 22.504 -15.615 -21.474 1.00 94.75 212 THR A CA 1
ATOM 1705 C C . THR A 1 212 ? 22.072 -15.360 -22.920 1.00 94.75 212 THR A C 1
ATOM 1707 O O . THR A 1 212 ? 22.606 -14.448 -23.554 1.00 94.75 212 THR A O 1
ATOM 1710 N N . SER A 1 213 ? 21.107 -16.115 -23.463 1.00 95.06 213 SER A N 1
ATOM 1711 C CA . SER A 1 213 ? 20.654 -15.901 -24.847 1.00 95.06 213 SER A CA 1
ATOM 1712 C C . SER A 1 213 ? 19.972 -14.540 -25.019 1.00 95.06 213 SER A C 1
ATOM 1714 O O . SER A 1 213 ? 20.295 -13.818 -25.965 1.00 95.06 213 SER A O 1
ATOM 1716 N N . ILE A 1 214 ? 19.127 -14.144 -24.060 1.00 96.19 214 ILE A N 1
ATOM 1717 C CA . ILE A 1 214 ? 18.459 -12.833 -24.025 1.00 96.19 214 ILE A CA 1
ATOM 1718 C C . ILE A 1 214 ? 19.500 -11.709 -23.964 1.00 96.19 214 ILE A C 1
ATOM 1720 O O . ILE A 1 214 ? 19.452 -10.759 -24.745 1.00 96.19 214 ILE A O 1
ATOM 1724 N N . PHE A 1 215 ? 20.495 -11.832 -23.080 1.00 97.00 215 PHE A N 1
ATOM 1725 C CA . PHE A 1 215 ? 21.578 -10.854 -22.987 1.00 97.00 215 PHE A CA 1
ATOM 1726 C C . PHE A 1 215 ? 22.346 -10.721 -24.308 1.00 97.00 215 PHE A C 1
ATOM 1728 O O . PHE A 1 215 ? 22.565 -9.608 -24.780 1.00 97.00 215 PHE A O 1
ATOM 1735 N N . ASN A 1 216 ? 22.708 -11.837 -24.946 1.00 95.50 216 ASN A N 1
ATOM 1736 C CA . ASN A 1 216 ? 23.443 -11.833 -26.213 1.00 95.50 216 ASN A CA 1
ATOM 1737 C C . ASN A 1 216 ? 22.655 -11.195 -27.368 1.00 95.50 216 ASN A C 1
ATOM 1739 O O . ASN A 1 216 ? 23.259 -10.645 -28.293 1.00 95.50 216 ASN A O 1
ATOM 1743 N N . GLN A 1 217 ? 21.323 -11.275 -27.337 1.00 95.31 217 GLN A N 1
ATOM 1744 C CA . GLN A 1 217 ? 20.456 -10.571 -28.279 1.00 95.31 217 GLN A CA 1
ATOM 1745 C C . GLN A 1 217 ? 20.496 -9.059 -28.026 1.00 95.31 217 GLN A C 1
ATOM 1747 O O . GLN A 1 217 ? 20.754 -8.287 -28.949 1.00 95.31 217 GLN A O 1
ATOM 1752 N N . LEU A 1 218 ? 20.296 -8.641 -26.776 1.00 96.62 218 LEU A N 1
ATOM 1753 C CA . LEU A 1 218 ? 20.174 -7.231 -26.402 1.00 96.62 218 LEU A CA 1
ATOM 1754 C C . LEU A 1 218 ? 21.501 -6.475 -26.425 1.00 96.62 218 LEU A C 1
ATOM 1756 O O . LEU A 1 218 ? 21.530 -5.305 -26.796 1.00 96.62 218 LEU A O 1
ATOM 1760 N N . HIS A 1 219 ? 22.611 -7.131 -26.092 1.00 94.81 219 HIS A N 1
ATOM 1761 C CA . HIS A 1 219 ? 23.940 -6.519 -26.070 1.00 94.81 219 HIS A CA 1
ATOM 1762 C C . HIS A 1 219 ? 24.328 -5.906 -27.428 1.00 94.81 219 HIS A C 1
ATOM 1764 O O . HIS A 1 219 ? 25.003 -4.882 -27.478 1.00 94.81 219 HIS A O 1
ATOM 1770 N N . LYS A 1 220 ? 23.823 -6.470 -28.530 1.00 92.69 220 LYS A N 1
ATOM 1771 C CA . LYS A 1 220 ? 24.066 -5.990 -29.900 1.00 92.69 220 LYS A CA 1
ATOM 1772 C C . LYS A 1 220 ? 23.336 -4.687 -30.246 1.00 92.69 220 LYS A C 1
ATOM 1774 O O . LYS A 1 220 ? 23.590 -4.127 -31.305 1.00 92.69 220 LYS A O 1
ATOM 1779 N N . THR A 1 221 ? 22.405 -4.239 -29.404 1.00 92.88 221 THR A N 1
ATOM 1780 C CA . THR A 1 221 ? 21.533 -3.086 -29.689 1.00 92.88 221 THR A CA 1
ATOM 1781 C C . THR A 1 221 ? 22.087 -1.755 -29.180 1.00 92.88 221 THR A C 1
ATOM 1783 O O . THR A 1 221 ? 21.563 -0.713 -29.550 1.00 92.88 221 THR A O 1
ATOM 1786 N N . GLU A 1 222 ? 23.100 -1.774 -28.304 1.00 93.12 222 GLU A N 1
ATOM 1787 C CA . GLU A 1 222 ? 23.605 -0.600 -27.561 1.00 93.12 222 GLU A CA 1
ATOM 1788 C C . GLU A 1 222 ? 22.562 0.098 -26.649 1.00 93.12 222 GLU A C 1
ATOM 1790 O O . GLU A 1 222 ? 22.837 1.155 -26.066 1.00 93.12 222 GLU A O 1
ATOM 1795 N N . LEU A 1 223 ? 21.380 -0.508 -26.464 1.00 96.56 223 LEU A N 1
ATOM 1796 C CA . LEU A 1 223 ? 20.272 -0.005 -25.634 1.00 96.56 223 LEU A CA 1
ATOM 1797 C C . LEU A 1 223 ? 20.331 -0.461 -24.171 1.00 96.56 223 LEU A C 1
ATOM 1799 O O . LEU A 1 223 ? 19.471 -0.085 -23.365 1.00 96.56 223 LEU A O 1
ATOM 1803 N N . ILE A 1 224 ? 21.327 -1.276 -23.833 1.00 98.19 224 ILE A N 1
ATOM 1804 C CA . ILE A 1 224 ? 21.552 -1.778 -22.482 1.00 98.19 224 ILE A CA 1
ATOM 1805 C C . ILE A 1 224 ? 22.965 -1.444 -22.012 1.00 98.19 224 ILE A C 1
ATOM 1807 O O . ILE A 1 224 ? 23.916 -1.535 -22.786 1.00 98.19 224 ILE A O 1
ATOM 1811 N N . ASP A 1 225 ? 23.090 -1.130 -20.728 1.00 98.06 225 ASP A N 1
ATOM 1812 C CA . ASP A 1 225 ? 24.359 -1.104 -20.006 1.00 98.06 225 ASP A CA 1
ATOM 1813 C C . ASP A 1 225 ? 24.363 -2.239 -18.967 1.00 98.06 225 ASP A C 1
ATOM 1815 O O . ASP A 1 225 ? 23.311 -2.702 -18.520 1.00 98.06 225 ASP A O 1
ATOM 1819 N N . TYR A 1 226 ? 25.543 -2.733 -18.597 1.00 97.12 226 TYR A N 1
ATOM 1820 C CA . TYR A 1 226 ? 25.686 -3.895 -17.716 1.00 97.12 226 TYR A CA 1
ATOM 1821 C C . TYR A 1 226 ? 27.047 -3.889 -17.003 1.00 97.12 226 TYR A C 1
ATOM 1823 O O . TYR A 1 226 ? 28.003 -3.285 -17.499 1.00 97.12 226 TYR A O 1
ATOM 1831 N N . PRO A 1 227 ? 27.177 -4.538 -15.832 1.00 95.00 227 PRO A N 1
ATOM 1832 C CA . PRO A 1 227 ? 28.455 -4.629 -15.139 1.00 95.00 227 PRO A CA 1
ATOM 1833 C C . PRO A 1 227 ? 29.358 -5.702 -15.766 1.00 95.00 227 PRO A C 1
ATOM 1835 O O . PRO A 1 227 ? 28.886 -6.701 -16.308 1.00 95.00 227 PRO A O 1
ATOM 1838 N N . SER A 1 228 ? 30.676 -5.539 -15.622 1.00 89.56 228 SER A N 1
ATOM 1839 C CA . SER A 1 228 ? 31.673 -6.534 -16.052 1.00 89.56 228 SER A CA 1
ATOM 1840 C C . SER A 1 228 ? 31.702 -7.799 -15.181 1.00 89.56 228 SER A C 1
ATOM 1842 O O . SER A 1 228 ? 32.315 -8.795 -15.557 1.00 89.56 228 SER A O 1
ATOM 1844 N N . GLY A 1 229 ? 31.044 -7.776 -14.021 1.00 90.44 229 GLY A N 1
ATOM 1845 C CA . GLY A 1 229 ? 30.958 -8.887 -13.081 1.00 90.44 229 GLY A CA 1
ATOM 1846 C C . GLY A 1 229 ? 29.976 -8.589 -11.951 1.00 90.44 229 GLY A C 1
ATOM 1847 O O . GLY A 1 229 ? 29.301 -7.560 -11.952 1.00 90.44 229 GLY A O 1
ATOM 1848 N N . ARG A 1 230 ? 29.881 -9.495 -10.973 1.00 87.94 230 ARG A N 1
ATOM 1849 C CA . ARG A 1 230 ? 29.025 -9.286 -9.796 1.00 87.94 230 ARG A CA 1
ATOM 1850 C C . ARG A 1 230 ? 29.542 -8.107 -8.973 1.00 87.94 230 ARG A C 1
ATOM 1852 O O . ARG A 1 230 ? 30.739 -8.006 -8.721 1.00 87.94 230 ARG A O 1
ATOM 1859 N N . ILE A 1 231 ? 28.626 -7.244 -8.546 1.00 89.00 231 ILE A N 1
ATOM 1860 C CA . ILE A 1 231 ? 28.905 -6.079 -7.702 1.00 89.00 231 ILE A CA 1
ATOM 1861 C C . ILE A 1 231 ? 28.041 -6.123 -6.437 1.00 89.00 231 ILE A C 1
ATOM 1863 O O . ILE A 1 231 ? 26.999 -6.787 -6.449 1.00 89.00 231 ILE A O 1
ATOM 1867 N N . PRO A 1 232 ? 28.434 -5.415 -5.359 1.00 88.38 232 PRO A N 1
ATOM 1868 C CA . PRO A 1 232 ? 27.614 -5.312 -4.162 1.00 88.38 232 PRO A CA 1
ATOM 1869 C C . PRO A 1 232 ? 26.203 -4.819 -4.454 1.00 88.38 232 PRO A C 1
ATOM 1871 O O . PRO A 1 232 ? 26.028 -3.903 -5.259 1.00 88.38 232 PRO A O 1
ATOM 1874 N N . ARG A 1 233 ? 25.192 -5.394 -3.797 1.00 89.56 233 ARG A N 1
ATOM 1875 C CA . ARG A 1 233 ? 23.785 -5.101 -4.105 1.00 89.56 233 ARG A CA 1
ATOM 1876 C C . ARG A 1 233 ? 23.442 -3.631 -3.896 1.00 89.56 233 ARG A C 1
ATOM 1878 O O . ARG A 1 233 ? 22.775 -3.048 -4.739 1.00 89.56 233 ARG A O 1
ATOM 1885 N N . GLN A 1 234 ? 23.951 -2.996 -2.842 1.00 88.12 234 GLN A N 1
ATOM 1886 C CA . GLN A 1 234 ? 23.768 -1.547 -2.658 1.00 88.12 234 GLN A CA 1
ATOM 1887 C C . GLN A 1 234 ? 24.320 -0.729 -3.837 1.00 88.12 234 GLN A C 1
ATOM 1889 O O . GLN A 1 234 ? 23.687 0.234 -4.269 1.00 88.12 234 GLN A O 1
ATOM 1894 N N . LEU A 1 235 ? 25.467 -1.132 -4.396 1.00 92.06 235 LEU A N 1
ATOM 1895 C CA . LEU A 1 235 ? 26.045 -0.483 -5.575 1.00 92.06 235 LEU A CA 1
ATOM 1896 C C . LEU A 1 235 ? 25.238 -0.797 -6.842 1.00 92.06 235 LEU A C 1
ATOM 1898 O O . LEU A 1 235 ? 25.073 0.079 -7.693 1.00 92.06 235 LEU A O 1
ATOM 1902 N N . LEU A 1 236 ? 24.711 -2.019 -6.960 1.00 94.69 236 LEU A N 1
ATOM 1903 C CA . LEU A 1 236 ? 23.807 -2.409 -8.040 1.00 94.69 236 LEU A CA 1
ATOM 1904 C C . LEU A 1 236 ? 22.539 -1.555 -8.023 1.00 94.69 236 LEU A C 1
ATOM 1906 O O . LEU A 1 236 ? 22.218 -0.940 -9.035 1.00 94.69 236 LEU A O 1
ATOM 1910 N N . TRP A 1 237 ? 21.869 -1.448 -6.875 1.00 96.31 237 TRP A N 1
ATOM 1911 C CA . TRP A 1 237 ? 20.689 -0.606 -6.694 1.00 96.31 237 TRP A CA 1
ATOM 1912 C C . TRP A 1 237 ? 20.988 0.866 -6.992 1.00 96.31 237 TRP A C 1
ATOM 1914 O O . TRP A 1 237 ? 20.242 1.509 -7.730 1.00 96.31 237 TRP A O 1
ATOM 1924 N N . GLN A 1 238 ? 22.114 1.396 -6.500 1.00 96.56 238 GLN A N 1
ATOM 1925 C CA . GLN A 1 238 ? 22.532 2.766 -6.803 1.00 96.56 238 GLN A CA 1
ATOM 1926 C C . GLN A 1 238 ? 22.780 2.981 -8.299 1.00 96.56 238 GLN A C 1
ATOM 1928 O O . GLN A 1 238 ? 22.468 4.043 -8.834 1.00 96.56 238 GLN A O 1
ATOM 1933 N N . THR A 1 239 ? 23.355 1.990 -8.979 1.00 97.81 239 THR A N 1
ATOM 1934 C CA . THR A 1 239 ? 23.628 2.068 -10.415 1.00 97.81 239 THR A CA 1
ATOM 1935 C C . THR A 1 239 ? 22.333 1.994 -11.209 1.00 97.81 239 THR A C 1
ATOM 1937 O O . THR A 1 239 ? 22.087 2.888 -12.012 1.00 97.81 239 THR A O 1
ATOM 1940 N N . LYS A 1 240 ? 21.464 1.016 -10.929 1.00 97.81 240 LYS A N 1
ATOM 1941 C CA . LYS A 1 240 ? 20.141 0.890 -11.555 1.00 97.81 240 LYS A CA 1
ATOM 1942 C C . LYS A 1 240 ? 19.283 2.137 -11.370 1.00 97.81 240 LYS A C 1
ATOM 1944 O O . LYS A 1 240 ? 18.661 2.587 -12.324 1.00 97.81 240 LYS A O 1
ATOM 1949 N N . GLY A 1 241 ? 19.341 2.774 -10.200 1.00 97.50 241 GLY A N 1
ATOM 1950 C CA . GLY A 1 241 ? 18.644 4.033 -9.926 1.00 97.50 241 GLY A CA 1
ATOM 1951 C C . GLY A 1 241 ? 19.034 5.215 -10.831 1.00 97.50 241 GLY A C 1
ATOM 1952 O O . GLY A 1 241 ? 18.335 6.226 -10.836 1.00 97.50 241 GLY A O 1
ATOM 1953 N N . LYS A 1 242 ? 20.114 5.110 -11.621 1.00 98.44 242 LYS A N 1
ATOM 1954 C CA . LYS A 1 242 ? 20.506 6.106 -12.640 1.00 98.44 242 LYS A CA 1
ATOM 1955 C C . LYS A 1 242 ? 19.817 5.898 -13.989 1.00 98.44 242 LYS A C 1
ATOM 1957 O O . LYS A 1 242 ? 19.879 6.792 -14.832 1.00 98.44 242 LYS A O 1
ATOM 1962 N N . TYR A 1 243 ? 19.189 4.745 -14.201 1.00 98.81 243 TYR A N 1
ATOM 1963 C CA . TYR A 1 243 ? 18.578 4.338 -15.462 1.00 98.81 243 TYR A CA 1
ATOM 1964 C C . TYR A 1 243 ? 17.057 4.350 -15.355 1.00 98.81 243 TYR A C 1
ATOM 1966 O O . TYR A 1 243 ? 16.476 4.043 -14.311 1.00 98.81 243 TYR A O 1
ATOM 1974 N N . ALA A 1 244 ? 16.407 4.743 -16.447 1.00 98.75 244 ALA A N 1
ATOM 1975 C CA . ALA A 1 244 ? 14.957 4.755 -16.527 1.00 98.75 244 ALA A CA 1
ATOM 1976 C C . ALA A 1 244 ? 14.394 3.332 -16.601 1.00 98.75 244 ALA A C 1
ATOM 1978 O O . ALA A 1 244 ? 13.341 3.081 -16.023 1.00 98.75 244 ALA A O 1
ATOM 1979 N N . PHE A 1 245 ? 15.105 2.405 -17.252 1.00 98.88 245 PHE A N 1
ATOM 1980 C CA . PHE A 1 245 ? 14.621 1.053 -17.514 1.00 98.88 245 PHE A CA 1
ATOM 1981 C C . PHE A 1 245 ? 15.445 -0.024 -16.802 1.00 98.88 245 PHE A C 1
ATOM 1983 O O . PHE A 1 245 ? 16.642 0.130 -16.548 1.00 98.88 245 PHE A O 1
ATOM 1990 N N . SER A 1 246 ? 14.798 -1.154 -16.540 1.00 98.44 246 SER A N 1
ATOM 1991 C CA . SER A 1 246 ? 15.453 -2.424 -16.224 1.00 98.44 246 SER A CA 1
ATOM 1992 C C . SER A 1 246 ? 14.745 -3.556 -16.959 1.00 98.44 246 SER A C 1
ATOM 1994 O O . SER A 1 246 ? 13.563 -3.448 -17.272 1.00 98.44 246 SER A O 1
ATOM 1996 N N . ILE A 1 247 ? 15.455 -4.643 -17.247 1.00 98.50 247 ILE A N 1
ATOM 1997 C CA . ILE A 1 247 ? 14.901 -5.810 -17.940 1.00 98.50 247 ILE A CA 1
ATOM 1998 C C . ILE A 1 247 ? 14.948 -6.994 -16.983 1.00 98.50 247 ILE A C 1
ATOM 2000 O O . ILE A 1 247 ? 16.005 -7.332 -16.443 1.00 98.50 247 ILE A O 1
ATOM 2004 N N . SER A 1 248 ? 13.800 -7.633 -16.772 1.00 97.56 248 SER A N 1
ATOM 2005 C CA . SER A 1 248 ? 13.653 -8.709 -15.800 1.00 97.56 248 SER A CA 1
ATOM 2006 C C . SER A 1 248 ? 13.084 -9.972 -16.449 1.00 97.56 248 SER A C 1
ATOM 2008 O O . SER A 1 248 ? 11.880 -10.217 -16.390 1.00 97.56 248 SER A O 1
ATOM 2010 N N . PRO A 1 249 ? 13.940 -10.809 -17.070 1.00 95.94 249 PRO A N 1
ATOM 2011 C CA . PRO A 1 249 ? 13.529 -12.150 -17.470 1.00 95.94 249 PRO A CA 1
ATOM 2012 C C . PRO A 1 249 ? 13.231 -13.008 -16.233 1.00 95.94 249 PRO A C 1
ATOM 2014 O O . PRO A 1 249 ? 13.616 -12.651 -15.111 1.00 95.94 249 PRO A O 1
ATOM 2017 N N . ARG A 1 250 ? 12.590 -14.162 -16.451 1.00 92.75 250 ARG A N 1
ATOM 2018 C CA . ARG A 1 250 ? 12.127 -15.075 -15.394 1.00 92.75 250 ARG A CA 1
ATOM 2019 C C . ARG A 1 250 ? 13.187 -15.414 -14.347 1.00 92.75 250 ARG A C 1
ATOM 2021 O O . ARG A 1 250 ? 14.398 -15.401 -14.609 1.00 92.75 250 ARG A O 1
ATOM 2028 N N . GLY A 1 251 ? 12.693 -15.696 -13.141 1.00 91.69 251 GLY A N 1
ATOM 2029 C CA . GLY A 1 251 ? 13.419 -16.145 -11.958 1.00 91.69 251 GLY A CA 1
ATOM 2030 C C . GLY A 1 251 ? 13.999 -17.555 -12.079 1.00 91.69 251 GLY A C 1
ATOM 2031 O O . GLY A 1 251 ? 14.343 -18.012 -13.162 1.00 91.69 251 GLY A O 1
ATOM 2032 N N . ALA A 1 252 ? 14.156 -18.218 -10.933 1.00 89.56 252 ALA A N 1
ATOM 2033 C CA . ALA A 1 252 ? 14.191 -19.680 -10.907 1.00 89.56 252 ALA A CA 1
ATOM 2034 C C . ALA A 1 252 ? 12.762 -20.260 -11.026 1.00 89.56 252 ALA A C 1
ATOM 2036 O O . ALA A 1 252 ? 12.589 -21.319 -11.621 1.00 89.56 252 ALA A O 1
ATOM 2037 N N . GLY A 1 253 ? 11.751 -19.523 -10.546 1.00 91.31 253 GLY A N 1
ATOM 2038 C CA . GLY A 1 253 ? 10.345 -19.657 -10.942 1.00 91.31 253 GLY A CA 1
ATOM 2039 C C . GLY A 1 253 ? 9.916 -18.633 -12.008 1.00 91.31 253 GLY A C 1
ATOM 2040 O O . GLY A 1 253 ? 10.751 -17.972 -12.634 1.00 91.31 253 GLY A O 1
ATOM 2041 N N . LEU A 1 254 ? 8.599 -18.489 -12.205 1.00 92.50 254 LEU A N 1
ATOM 2042 C CA . LEU A 1 254 ? 8.015 -17.511 -13.137 1.00 92.50 254 LEU A CA 1
ATOM 2043 C C . LEU A 1 254 ? 8.332 -16.061 -12.736 1.00 92.50 254 LEU A C 1
ATOM 2045 O O . LEU A 1 254 ? 8.730 -15.267 -13.586 1.00 92.50 254 LEU A O 1
ATOM 2049 N N . ASP A 1 255 ? 8.186 -15.730 -11.454 1.00 95.38 255 ASP A N 1
ATOM 2050 C CA . ASP A 1 255 ? 8.441 -14.400 -10.899 1.00 95.38 255 ASP A CA 1
ATOM 2051 C C . ASP A 1 255 ? 9.926 -14.225 -10.538 1.00 95.38 255 ASP A C 1
ATOM 2053 O O . ASP A 1 255 ? 10.681 -15.190 -10.380 1.00 95.38 255 ASP A O 1
ATOM 2057 N N . CYS A 1 256 ? 10.380 -12.980 -10.404 1.00 95.19 256 CYS A N 1
ATOM 2058 C CA . CYS A 1 256 ? 11.765 -12.663 -10.087 1.00 95.19 256 CYS A CA 1
ATOM 2059 C C . CYS A 1 256 ? 11.868 -11.522 -9.075 1.00 95.19 256 CYS A C 1
ATOM 2061 O O . CYS A 1 256 ? 11.325 -10.444 -9.300 1.00 95.19 256 CYS A O 1
ATOM 2063 N N . HIS A 1 257 ? 12.673 -11.709 -8.022 1.00 95.81 257 HIS A N 1
ATOM 2064 C CA . HIS A 1 257 ? 12.986 -10.647 -7.054 1.00 95.81 257 HIS A CA 1
ATOM 2065 C C . HIS A 1 257 ? 13.456 -9.353 -7.723 1.00 95.81 257 HIS A C 1
ATOM 2067 O O . HIS A 1 257 ? 13.026 -8.268 -7.346 1.00 95.81 257 HIS A O 1
ATOM 2073 N N . ARG A 1 258 ? 14.265 -9.472 -8.785 1.00 96.38 258 ARG A N 1
ATOM 2074 C CA . ARG A 1 258 ? 14.756 -8.334 -9.573 1.00 96.38 258 ARG A CA 1
ATOM 2075 C C . ARG A 1 258 ? 13.626 -7.440 -10.083 1.00 96.38 258 ARG A C 1
ATOM 2077 O O . ARG A 1 258 ? 13.783 -6.228 -10.067 1.00 96.38 258 ARG A O 1
ATOM 2084 N N . THR A 1 259 ? 12.499 -8.018 -10.503 1.00 98.25 259 THR A N 1
ATOM 2085 C CA . THR A 1 259 ? 11.338 -7.248 -10.971 1.00 98.25 259 THR A CA 1
ATOM 2086 C C . THR A 1 259 ? 10.882 -6.275 -9.888 1.00 98.25 259 THR A C 1
ATOM 2088 O O . THR A 1 259 ? 10.742 -5.083 -10.137 1.00 98.25 259 THR A O 1
ATOM 2091 N N . TRP A 1 260 ? 10.718 -6.773 -8.666 1.00 98.19 260 TRP A N 1
ATOM 2092 C CA . TRP A 1 260 ? 10.218 -5.995 -7.536 1.00 98.19 260 TRP A CA 1
ATOM 2093 C C . TRP A 1 260 ? 11.260 -5.025 -6.984 1.00 98.19 260 TRP A C 1
ATOM 2095 O O . TRP A 1 260 ? 10.919 -3.883 -6.687 1.00 98.19 260 TRP A O 1
ATOM 2105 N N . GLU A 1 261 ? 12.530 -5.428 -6.919 1.00 97.88 261 GLU A N 1
ATOM 2106 C CA . GLU A 1 261 ? 13.628 -4.529 -6.549 1.00 97.88 261 GLU A CA 1
ATOM 2107 C C . GLU A 1 261 ? 13.724 -3.335 -7.506 1.00 97.88 261 GLU A C 1
ATOM 2109 O O . GLU A 1 261 ? 13.784 -2.187 -7.066 1.00 97.88 261 GLU A O 1
ATOM 2114 N N . ASP A 1 262 ? 13.665 -3.583 -8.814 1.00 98.50 262 ASP A N 1
ATOM 2115 C CA . ASP A 1 262 ? 13.801 -2.537 -9.827 1.00 98.50 262 ASP A CA 1
ATOM 2116 C C . ASP A 1 262 ? 12.576 -1.605 -9.853 1.00 98.50 262 ASP A C 1
ATOM 2118 O O . ASP A 1 262 ? 12.728 -0.387 -9.992 1.00 98.50 262 ASP A O 1
ATOM 2122 N N . LEU A 1 263 ? 11.371 -2.139 -9.615 1.00 98.75 263 LEU A N 1
ATOM 2123 C CA . LEU A 1 263 ? 10.167 -1.331 -9.390 1.00 98.75 263 LEU A CA 1
ATOM 2124 C C . LEU A 1 263 ? 10.303 -0.443 -8.144 1.00 98.75 263 LEU A C 1
ATOM 2126 O O . LEU A 1 263 ? 9.958 0.741 -8.183 1.00 98.75 263 LEU A O 1
ATOM 2130 N N . VAL A 1 264 ? 10.850 -0.970 -7.042 1.00 98.56 264 VAL A N 1
ATOM 2131 C CA . VAL A 1 264 ? 11.084 -0.189 -5.818 1.00 98.56 264 VAL A CA 1
ATOM 2132 C C . VAL A 1 264 ? 12.101 0.929 -6.053 1.00 98.56 264 VAL A C 1
ATOM 2134 O O . VAL A 1 264 ? 11.904 2.026 -5.528 1.00 98.56 264 VAL A O 1
ATOM 2137 N N . LEU A 1 265 ? 13.107 0.723 -6.906 1.00 98.50 265 LEU A N 1
ATOM 2138 C CA . LEU A 1 265 ? 14.041 1.772 -7.341 1.00 98.50 265 LEU A CA 1
ATOM 2139 C C . LEU A 1 265 ? 13.408 2.804 -8.294 1.00 98.50 265 LEU A C 1
ATOM 2141 O O . LEU A 1 265 ? 14.030 3.828 -8.592 1.00 98.50 265 LEU A O 1
ATOM 2145 N N . GLY A 1 266 ? 12.179 2.576 -8.765 1.00 98.12 266 GLY A N 1
ATOM 2146 C CA . GLY A 1 266 ? 11.450 3.436 -9.703 1.00 98.12 266 GLY A CA 1
ATOM 2147 C C . GLY A 1 266 ? 11.881 3.292 -11.157 1.00 98.12 266 GLY A C 1
ATOM 2148 O O . GLY A 1 266 ? 11.725 4.243 -11.929 1.00 98.12 266 GLY A O 1
ATOM 2149 N N . CYS A 1 267 ? 12.466 2.151 -11.520 1.00 98.75 267 CYS A N 1
ATOM 2150 C CA . CYS A 1 267 ? 12.677 1.794 -12.916 1.00 98.75 267 CYS A CA 1
ATOM 2151 C C . CYS A 1 267 ? 11.342 1.403 -13.569 1.00 98.75 267 CYS A C 1
ATOM 2153 O O . CYS A 1 267 ? 10.445 0.867 -12.920 1.00 98.75 267 CYS A O 1
ATOM 2155 N N . ILE A 1 268 ? 11.246 1.635 -14.874 1.00 98.88 268 ILE A N 1
ATOM 2156 C CA . ILE A 1 268 ? 10.243 1.030 -15.746 1.00 98.88 268 ILE A CA 1
ATOM 2157 C C . ILE A 1 268 ? 10.763 -0.367 -16.088 1.00 98.88 268 ILE A C 1
ATOM 2159 O O . ILE A 1 268 ? 11.827 -0.501 -16.700 1.00 98.88 268 ILE A O 1
ATOM 2163 N N . VAL A 1 269 ? 10.068 -1.410 -15.643 1.00 98.88 269 VAL A N 1
ATOM 2164 C CA . VAL A 1 269 ? 10.576 -2.785 -15.750 1.00 98.88 269 VAL A CA 1
ATOM 2165 C C . VAL A 1 269 ? 10.011 -3.467 -16.986 1.00 98.88 269 VAL A C 1
ATOM 2167 O O . VAL A 1 269 ? 8.806 -3.500 -17.183 1.00 98.88 269 VAL A O 1
ATOM 2170 N N . ILE A 1 270 ? 10.877 -4.030 -17.822 1.00 98.81 270 ILE A N 1
ATOM 2171 C CA . ILE A 1 270 ? 10.489 -4.746 -19.036 1.00 98.81 270 ILE A CA 1
ATOM 2172 C C . ILE A 1 270 ? 10.532 -6.248 -18.756 1.00 98.81 270 ILE A C 1
ATOM 2174 O O . ILE A 1 270 ? 11.571 -6.784 -18.358 1.00 98.81 270 ILE A O 1
ATOM 2178 N N . VAL A 1 271 ? 9.409 -6.924 -18.979 1.00 98.38 271 VAL A N 1
ATOM 2179 C CA . VAL A 1 271 ? 9.232 -8.370 -18.788 1.00 98.38 271 VAL A CA 1
ATOM 2180 C C . VAL A 1 271 ? 8.666 -8.999 -20.057 1.00 98.38 271 VAL A C 1
ATOM 2182 O O . VAL A 1 271 ? 8.034 -8.318 -20.862 1.00 98.38 271 VAL A O 1
ATOM 2185 N N . LYS A 1 272 ? 8.865 -10.307 -20.233 1.00 96.38 272 LYS A N 1
ATOM 2186 C CA . LYS A 1 272 ? 8.202 -11.062 -21.302 1.00 96.38 272 LYS A CA 1
ATOM 2187 C C . LYS A 1 272 ? 6.823 -11.525 -20.837 1.00 96.38 272 LYS A C 1
ATOM 2189 O O . LYS A 1 272 ? 6.677 -11.907 -19.676 1.00 96.38 272 LYS A O 1
ATOM 2194 N N . THR A 1 273 ? 5.847 -11.514 -21.742 1.00 95.25 273 THR A N 1
ATOM 2195 C CA . THR A 1 273 ? 4.480 -11.991 -21.481 1.00 95.25 273 THR A CA 1
ATOM 2196 C C . THR A 1 273 ? 4.474 -13.383 -20.853 1.00 95.25 273 THR A C 1
ATOM 2198 O O . THR A 1 273 ? 5.236 -14.278 -21.237 1.00 95.25 273 THR A O 1
ATOM 2201 N N . SER A 1 274 ? 3.640 -13.553 -19.834 1.00 93.19 274 SER A N 1
ATOM 2202 C CA . SER A 1 274 ? 3.503 -14.794 -19.080 1.00 93.19 274 SER A CA 1
ATOM 2203 C C . SER A 1 274 ? 2.161 -14.837 -18.333 1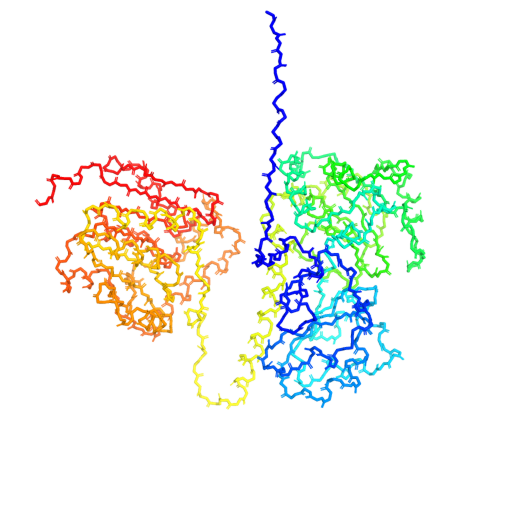.00 93.19 274 SER A C 1
ATOM 2205 O O . SER A 1 274 ? 1.448 -13.837 -18.269 1.00 93.19 274 SER A O 1
ATOM 2207 N N . PRO A 1 275 ? 1.817 -15.956 -17.674 1.00 92.62 275 PRO A N 1
ATOM 2208 C CA . PRO A 1 275 ? 0.653 -16.004 -16.785 1.00 92.62 275 PRO A CA 1
ATOM 2209 C C . PRO A 1 275 ? 0.678 -14.989 -15.621 1.00 92.62 275 PRO A C 1
ATOM 2211 O O . PRO A 1 275 ? -0.349 -14.795 -14.967 1.00 92.62 275 PRO A O 1
ATOM 2214 N N . LEU A 1 276 ? 1.822 -14.334 -15.368 1.00 94.25 276 LEU A N 1
ATOM 2215 C CA . LEU A 1 276 ? 1.962 -13.257 -14.386 1.00 94.25 276 LEU A CA 1
ATOM 2216 C C . LEU A 1 276 ? 1.551 -11.877 -14.913 1.00 94.25 276 LEU A C 1
ATOM 2218 O O . LEU A 1 276 ? 1.534 -10.943 -14.124 1.00 94.25 276 LEU A O 1
ATOM 2222 N N . ASP A 1 277 ? 1.184 -11.716 -16.186 1.00 94.56 277 ASP A N 1
ATOM 2223 C CA . ASP A 1 277 ? 0.791 -10.413 -16.747 1.00 94.56 277 ASP A CA 1
ATOM 2224 C C . ASP A 1 277 ? -0.250 -9.655 -15.882 1.00 94.56 277 ASP A C 1
ATOM 2226 O O . ASP A 1 277 ? -0.036 -8.468 -15.620 1.00 94.56 277 ASP A O 1
ATOM 2230 N N . PRO A 1 278 ? -1.307 -10.301 -15.331 1.00 92.19 278 PRO A N 1
ATOM 2231 C CA . PRO A 1 278 ? -2.257 -9.629 -14.436 1.00 92.19 278 PRO A CA 1
ATOM 2232 C C . PRO A 1 278 ? -1.638 -9.092 -13.136 1.00 92.19 278 PRO A C 1
ATOM 2234 O O . PRO A 1 278 ? -2.138 -8.126 -12.567 1.00 92.19 278 PRO A O 1
ATOM 2237 N N . LEU A 1 279 ? -0.539 -9.687 -12.658 1.00 93.19 279 LEU A N 1
ATOM 2238 C CA . LEU A 1 279 ? 0.166 -9.245 -11.450 1.00 93.19 279 LEU A CA 1
ATOM 2239 C C . LEU A 1 279 ? 0.795 -7.856 -11.630 1.00 93.19 279 LEU A C 1
ATOM 2241 O O . LEU A 1 279 ? 1.002 -7.133 -10.655 1.00 93.19 279 LEU A O 1
ATOM 2245 N N . TYR A 1 280 ? 1.097 -7.489 -12.876 1.00 96.00 280 TYR A N 1
ATOM 2246 C CA . TYR A 1 280 ? 1.757 -6.239 -13.236 1.00 96.00 280 TYR A CA 1
ATOM 2247 C C . TYR A 1 280 ? 0.782 -5.121 -13.618 1.00 96.00 280 TYR A C 1
ATOM 2249 O O . TYR A 1 280 ? 1.209 -3.995 -13.880 1.00 96.00 280 TYR A O 1
ATOM 2257 N N . GLU A 1 281 ? -0.525 -5.399 -13.641 1.00 90.25 281 GLU A N 1
ATOM 2258 C CA . GLU A 1 281 ? -1.535 -4.403 -13.982 1.00 90.25 281 GLU A CA 1
ATOM 2259 C C . GLU A 1 281 ? -1.435 -3.186 -13.050 1.00 90.25 281 GLU A C 1
ATOM 2261 O O . GLU A 1 281 ? -1.361 -3.308 -11.826 1.00 90.25 281 GLU A O 1
ATOM 2266 N N . GLY A 1 282 ? -1.421 -1.984 -13.629 1.00 89.00 282 GLY A N 1
ATOM 2267 C CA . GLY A 1 282 ? -1.317 -0.738 -12.868 1.00 89.00 282 GLY A CA 1
ATOM 2268 C C . GLY A 1 282 ? 0.052 -0.485 -12.224 1.00 89.00 282 GLY A C 1
ATOM 2269 O O . GLY A 1 282 ? 0.137 0.370 -11.347 1.00 89.00 282 GLY A O 1
ATOM 2270 N N . LEU A 1 283 ? 1.109 -1.193 -12.634 1.00 97.75 283 LEU A N 1
ATOM 2271 C CA . LEU A 1 283 ? 2.506 -0.912 -12.280 1.00 97.75 283 LEU A CA 1
ATOM 2272 C C . LEU A 1 283 ? 3.285 -0.407 -13.511 1.00 97.75 283 LEU A C 1
ATOM 2274 O O . LEU A 1 283 ? 2.839 -0.615 -14.640 1.00 97.75 283 LEU A O 1
ATOM 2278 N N . PRO A 1 284 ? 4.448 0.255 -13.334 1.00 98.12 284 PRO A N 1
ATOM 2279 C CA . PRO A 1 284 ? 5.296 0.706 -14.438 1.00 98.12 284 PRO A CA 1
ATOM 2280 C C . PRO A 1 284 ? 6.086 -0.468 -15.037 1.00 98.12 284 PRO A C 1
ATOM 2282 O O . PRO A 1 284 ? 7.317 -0.516 -14.986 1.00 98.12 284 PRO A O 1
ATOM 2285 N N . VAL A 1 285 ? 5.349 -1.439 -15.574 1.00 98.81 285 VAL A N 1
ATOM 2286 C CA . VAL A 1 285 ? 5.864 -2.658 -16.190 1.00 98.81 285 VAL A CA 1
ATOM 2287 C C . VAL A 1 285 ? 5.451 -2.690 -17.654 1.00 98.81 285 VAL A C 1
ATOM 2289 O O . VAL A 1 285 ? 4.275 -2.598 -17.991 1.00 98.81 285 VAL A O 1
ATOM 2292 N N . VAL A 1 286 ? 6.434 -2.858 -18.527 1.00 98.75 286 VAL A N 1
ATOM 2293 C CA . VAL A 1 286 ? 6.238 -3.059 -19.957 1.00 98.75 286 VAL A CA 1
ATOM 2294 C C . VAL A 1 286 ? 6.294 -4.554 -20.237 1.00 98.75 286 VAL A C 1
ATOM 2296 O O . VAL A 1 286 ? 7.328 -5.192 -20.045 1.00 98.75 286 VAL A O 1
ATOM 2299 N N . ILE A 1 287 ? 5.186 -5.103 -20.721 1.00 98.56 287 ILE A N 1
ATOM 2300 C CA . ILE A 1 287 ? 5.084 -6.510 -21.102 1.00 98.56 287 ILE A CA 1
ATOM 2301 C C . ILE A 1 287 ? 5.326 -6.619 -22.608 1.00 98.56 287 ILE A C 1
ATOM 2303 O O . ILE A 1 287 ? 4.516 -6.142 -23.404 1.00 98.56 287 ILE A O 1
ATOM 2307 N N . VAL A 1 288 ? 6.437 -7.245 -22.998 1.00 98.25 288 VAL A N 1
ATOM 2308 C CA . VAL A 1 288 ? 6.772 -7.517 -24.403 1.00 98.25 288 VAL A CA 1
ATOM 2309 C C . VAL A 1 288 ? 6.445 -8.960 -24.770 1.00 98.25 288 VAL A C 1
ATOM 2311 O O . VAL A 1 288 ? 6.544 -9.874 -23.950 1.00 98.25 288 VAL A O 1
ATOM 2314 N N . LYS A 1 289 ? 6.074 -9.191 -26.026 1.00 96.44 289 LYS A N 1
ATOM 2315 C CA . LYS A 1 289 ? 5.969 -10.540 -26.596 1.00 96.44 289 LYS A CA 1
ATOM 2316 C C . LYS A 1 289 ? 7.335 -11.038 -27.044 1.00 96.44 289 LYS A C 1
ATOM 2318 O O . LYS A 1 289 ? 7.637 -12.219 -26.880 1.00 96.44 289 LYS A O 1
ATOM 2323 N N . ASP A 1 290 ? 8.156 -10.136 -27.575 1.00 96.00 290 ASP A N 1
ATOM 2324 C CA . ASP A 1 290 ? 9.501 -10.436 -28.047 1.00 96.00 290 ASP A CA 1
ATOM 2325 C C . ASP A 1 290 ? 10.505 -9.347 -27.648 1.00 96.00 290 ASP A C 1
ATOM 2327 O O . ASP A 1 290 ? 10.201 -8.154 -27.650 1.00 96.00 290 ASP A O 1
ATOM 2331 N N . TRP A 1 291 ? 11.738 -9.747 -27.336 1.00 96.75 291 TRP A N 1
ATOM 2332 C CA . TRP A 1 291 ? 12.791 -8.815 -26.923 1.00 96.75 291 TRP A CA 1
ATOM 2333 C C . TRP A 1 291 ? 13.198 -7.825 -28.025 1.00 96.75 291 TRP A C 1
ATOM 2335 O O . TRP A 1 291 ? 13.747 -6.770 -27.714 1.00 96.75 291 TRP A O 1
ATOM 2345 N N . SER A 1 292 ? 12.900 -8.113 -29.299 1.00 96.19 292 SER A N 1
ATOM 2346 C CA . SER A 1 292 ? 13.085 -7.174 -30.417 1.00 96.19 292 SER A CA 1
ATOM 2347 C C . SER A 1 292 ? 12.205 -5.924 -30.330 1.00 96.19 292 SER A C 1
ATOM 2349 O O . SER A 1 292 ? 12.487 -4.936 -31.006 1.00 96.19 292 SER A O 1
ATOM 2351 N N . GLU A 1 293 ? 11.184 -5.913 -29.468 1.00 98.19 293 GLU A N 1
ATOM 2352 C CA . GLU A 1 293 ? 10.398 -4.711 -29.176 1.00 98.19 293 GLU A CA 1
ATOM 2353 C C . GLU A 1 293 ? 11.214 -3.647 -28.424 1.00 98.19 293 GLU A C 1
ATOM 2355 O O . GLU A 1 293 ? 10.818 -2.481 -28.378 1.00 98.19 293 GLU A O 1
ATOM 2360 N N . ILE A 1 294 ? 12.372 -4.003 -27.865 1.00 98.19 294 ILE A N 1
ATOM 2361 C CA . ILE A 1 294 ? 13.291 -3.052 -27.242 1.00 98.19 294 ILE A CA 1
ATOM 2362 C C . ILE A 1 294 ? 14.012 -2.269 -28.345 1.00 98.19 294 ILE A C 1
ATOM 2364 O O . ILE A 1 294 ? 14.982 -2.723 -28.949 1.00 98.19 294 ILE A O 1
ATOM 2368 N N . THR A 1 295 ? 13.504 -1.067 -28.604 1.00 98.12 295 THR A N 1
ATOM 2369 C CA . THR A 1 295 ? 13.991 -0.130 -29.624 1.00 98.12 295 THR A CA 1
ATOM 2370 C C . THR A 1 295 ? 14.079 1.281 -29.032 1.00 98.12 295 THR A C 1
ATOM 2372 O O . THR A 1 295 ? 13.372 1.563 -28.058 1.00 98.12 295 THR A O 1
ATOM 2375 N N . PRO A 1 296 ? 14.876 2.203 -29.611 1.00 98.19 296 PRO A N 1
ATOM 2376 C CA . PRO A 1 296 ? 14.919 3.591 -29.144 1.00 98.19 296 PRO A CA 1
ATOM 2377 C C . PRO A 1 296 ? 13.528 4.240 -29.095 1.00 98.19 296 PRO A C 1
ATOM 2379 O O . PRO A 1 296 ? 13.167 4.885 -28.115 1.00 98.19 296 PRO A O 1
ATOM 2382 N N . GLN A 1 297 ? 12.713 4.007 -30.129 1.00 98.31 297 GLN A N 1
ATOM 2383 C CA . GLN A 1 297 ? 11.374 4.584 -30.250 1.00 98.31 297 GLN A CA 1
ATOM 2384 C C . GLN A 1 297 ? 10.433 4.077 -29.151 1.00 98.31 297 GLN A C 1
ATOM 2386 O O . GLN A 1 297 ? 9.629 4.844 -28.620 1.00 98.31 297 GLN A O 1
ATOM 2391 N N . ASN A 1 298 ? 10.533 2.795 -28.794 1.00 98.62 298 ASN A N 1
ATOM 2392 C CA . ASN A 1 298 ? 9.725 2.235 -27.717 1.00 98.62 298 ASN A CA 1
ATOM 2393 C C . ASN A 1 298 ? 10.199 2.696 -26.334 1.00 98.62 298 ASN A C 1
ATOM 2395 O O . ASN A 1 298 ? 9.350 2.974 -25.494 1.00 98.62 298 ASN A O 1
ATOM 2399 N N . TYR A 1 299 ? 11.502 2.882 -26.107 1.00 98.50 299 TYR A N 1
ATOM 2400 C CA . TYR A 1 299 ? 11.994 3.525 -24.882 1.00 98.50 299 TYR A CA 1
ATOM 2401 C C . TYR A 1 299 ? 11.441 4.941 -24.712 1.00 98.50 299 TYR A C 1
ATOM 2403 O O . TYR A 1 299 ? 10.898 5.251 -23.654 1.00 98.50 299 TYR A O 1
ATOM 2411 N N . ASP A 1 300 ? 11.470 5.772 -25.756 1.00 98.44 300 ASP A N 1
ATOM 2412 C CA . ASP A 1 300 ? 10.883 7.119 -25.698 1.00 98.44 300 ASP A CA 1
ATOM 2413 C C . ASP A 1 300 ? 9.379 7.078 -25.384 1.00 98.44 300 ASP A C 1
ATOM 2415 O O . ASP A 1 300 ? 8.878 7.847 -24.555 1.00 98.44 300 ASP A O 1
ATOM 2419 N N . LYS A 1 301 ? 8.650 6.147 -26.014 1.00 98.62 301 LYS A N 1
ATOM 2420 C CA . LYS A 1 301 ? 7.221 5.925 -25.760 1.00 98.62 301 LYS A CA 1
ATOM 2421 C C . LYS A 1 301 ? 6.965 5.527 -24.305 1.00 98.62 301 LYS A C 1
ATOM 2423 O O . LYS A 1 301 ? 6.148 6.163 -23.641 1.00 98.62 301 LYS A O 1
ATOM 2428 N N . TRP A 1 302 ? 7.644 4.498 -23.809 1.00 98.69 302 TRP A N 1
ATOM 2429 C CA . TRP A 1 302 ? 7.431 3.975 -22.460 1.00 98.69 302 TRP A CA 1
ATOM 2430 C C . TRP A 1 302 ? 7.901 4.955 -21.384 1.00 98.69 302 TRP A C 1
ATOM 2432 O O . TRP A 1 302 ? 7.263 5.058 -20.341 1.00 98.69 302 TRP A O 1
ATOM 2442 N N . LEU A 1 303 ? 8.954 5.737 -21.643 1.00 98.62 303 LEU A N 1
ATOM 2443 C CA . LEU A 1 303 ? 9.408 6.785 -20.730 1.00 98.62 303 LEU A CA 1
ATOM 2444 C C . LEU A 1 303 ? 8.385 7.917 -20.625 1.00 98.62 303 LEU A C 1
ATOM 2446 O O . LEU A 1 303 ? 8.190 8.478 -19.549 1.00 98.62 303 LEU A O 1
ATOM 2450 N N . LYS A 1 304 ? 7.705 8.248 -21.725 1.00 98.06 304 LYS A N 1
ATOM 2451 C CA . LYS A 1 304 ? 6.598 9.207 -21.705 1.00 98.06 304 LYS A CA 1
ATOM 2452 C C . LYS A 1 304 ? 5.397 8.675 -20.918 1.00 98.06 304 LYS A C 1
ATOM 2454 O O . LYS A 1 304 ? 4.760 9.447 -20.209 1.00 98.06 304 LYS A O 1
ATOM 2459 N N . GLU A 1 305 ? 5.096 7.387 -21.049 1.00 97.56 305 GLU A N 1
ATOM 2460 C CA . GLU A 1 305 ? 3.965 6.728 -20.385 1.00 97.56 305 GLU A CA 1
ATOM 2461 C C . GLU A 1 305 ? 4.189 6.556 -18.876 1.00 97.56 305 GLU A C 1
ATOM 2463 O O . GLU A 1 305 ? 3.342 6.938 -18.073 1.00 97.56 305 GLU A O 1
ATOM 2468 N N . TYR A 1 306 ? 5.364 6.064 -18.485 1.00 98.12 306 TYR A N 1
ATOM 2469 C CA . TYR A 1 306 ? 5.703 5.715 -17.104 1.00 98.12 306 TYR A CA 1
ATOM 2470 C C . TYR A 1 306 ? 6.750 6.650 -16.483 1.00 98.12 306 TYR A C 1
ATOM 2472 O O . TYR A 1 306 ? 7.417 6.304 -15.509 1.00 98.12 306 TYR A O 1
ATOM 2480 N N . GLY A 1 307 ? 6.911 7.866 -17.010 1.00 95.94 307 GLY A N 1
ATOM 2481 C CA . GLY A 1 307 ? 7.936 8.817 -16.560 1.00 95.94 307 GLY A CA 1
ATOM 2482 C C . GLY A 1 307 ? 7.800 9.265 -15.099 1.00 95.94 307 GLY A C 1
ATOM 2483 O O . GLY A 1 307 ? 8.749 9.803 -14.527 1.00 95.94 307 GLY A O 1
ATOM 2484 N N . ASN A 1 308 ? 6.644 9.020 -14.477 1.00 94.81 308 ASN A N 1
ATOM 2485 C CA . ASN A 1 308 ? 6.395 9.248 -13.057 1.00 94.81 308 ASN A CA 1
ATOM 2486 C C . ASN A 1 308 ? 6.587 7.990 -12.183 1.00 94.81 308 ASN A C 1
ATOM 2488 O O . ASN A 1 308 ? 6.247 8.054 -11.004 1.00 94.81 308 ASN A O 1
ATOM 2492 N N . ALA A 1 309 ? 7.137 6.884 -12.708 1.00 94.94 309 ALA A N 1
ATOM 2493 C CA . ALA A 1 309 ? 7.234 5.591 -12.020 1.00 94.94 309 ALA A CA 1
ATOM 2494 C C . ALA A 1 309 ? 7.774 5.686 -10.581 1.00 94.94 309 ALA A C 1
ATOM 2496 O O . ALA A 1 309 ? 7.207 5.098 -9.663 1.00 94.94 309 ALA A O 1
ATOM 2497 N N . PHE A 1 310 ? 8.830 6.475 -10.368 1.00 93.44 310 PHE A N 1
ATOM 2498 C CA . PHE A 1 310 ? 9.437 6.669 -9.050 1.00 93.44 310 PHE A CA 1
ATOM 2499 C C . PHE A 1 310 ? 8.557 7.454 -8.061 1.00 93.44 310 PHE A C 1
ATOM 2501 O O . PHE A 1 310 ? 8.579 7.167 -6.869 1.00 93.44 310 PHE A O 1
ATOM 2508 N N . ASN A 1 311 ? 7.770 8.423 -8.540 1.00 87.56 311 ASN A N 1
ATOM 2509 C CA . ASN A 1 311 ? 7.029 9.366 -7.691 1.00 87.56 311 ASN A CA 1
ATOM 2510 C C . ASN A 1 311 ? 5.519 9.094 -7.629 1.00 87.56 311 ASN A C 1
ATOM 2512 O O . ASN A 1 311 ? 4.818 9.783 -6.896 1.00 87.56 311 ASN A O 1
ATOM 2516 N N . ASN A 1 312 ? 4.998 8.140 -8.405 1.00 88.75 312 ASN A N 1
ATOM 2517 C CA . ASN A 1 312 ? 3.569 7.843 -8.460 1.00 88.75 312 ASN A CA 1
ATOM 2518 C C . ASN A 1 312 ? 3.113 7.112 -7.179 1.00 88.75 312 ASN A C 1
ATOM 2520 O O . ASN A 1 312 ? 3.494 5.951 -6.989 1.00 88.75 312 ASN A O 1
ATOM 2524 N N . PRO A 1 313 ? 2.273 7.728 -6.323 1.00 79.31 313 PRO A N 1
ATOM 2525 C CA . PRO A 1 313 ? 1.886 7.143 -5.039 1.00 79.31 313 PRO A CA 1
ATOM 2526 C C . PRO A 1 313 ? 1.178 5.792 -5.168 1.00 79.31 313 PRO A C 1
ATOM 2528 O O . PRO A 1 313 ? 1.434 4.902 -4.362 1.00 79.31 313 PRO A O 1
ATOM 2531 N N . SER A 1 314 ? 0.359 5.603 -6.209 1.00 84.25 314 SER A N 1
ATOM 2532 C CA . SER A 1 314 ? -0.361 4.344 -6.436 1.00 84.25 314 SER A CA 1
ATOM 2533 C C . SER A 1 314 ? 0.599 3.188 -6.727 1.00 84.25 314 SER A C 1
ATOM 2535 O O . SER A 1 314 ? 0.423 2.083 -6.213 1.00 84.25 314 SER A O 1
ATOM 2537 N N . TYR A 1 315 ? 1.673 3.448 -7.482 1.00 93.69 315 TYR A N 1
ATOM 2538 C CA . TYR A 1 315 ? 2.719 2.446 -7.691 1.00 93.69 315 TYR A CA 1
ATOM 2539 C C . TYR A 1 315 ? 3.453 2.160 -6.383 1.00 93.69 315 TYR A C 1
ATOM 2541 O O . TYR A 1 315 ? 3.659 1.000 -6.044 1.00 93.69 315 TYR A O 1
ATOM 2549 N N . ARG A 1 316 ? 3.810 3.203 -5.617 1.00 92.00 316 ARG A N 1
ATOM 2550 C CA . ARG A 1 316 ? 4.515 3.045 -4.333 1.00 92.00 316 ARG A CA 1
ATOM 2551 C C . ARG A 1 316 ? 3.722 2.207 -3.337 1.00 92.00 316 ARG A C 1
ATOM 2553 O O . ARG A 1 316 ? 4.315 1.369 -2.668 1.00 92.00 316 ARG A O 1
ATOM 2560 N N . GLU A 1 317 ? 2.411 2.413 -3.257 1.00 90.06 317 GLU A N 1
ATOM 2561 C CA . GLU A 1 317 ? 1.517 1.660 -2.378 1.00 90.06 317 GLU A CA 1
ATOM 2562 C C . GLU A 1 317 ? 1.519 0.162 -2.719 1.00 90.06 317 GLU A C 1
ATOM 2564 O O . GLU A 1 317 ? 1.747 -0.671 -1.840 1.00 90.06 317 GLU A O 1
ATOM 2569 N N . ARG A 1 318 ? 1.378 -0.185 -4.006 1.00 95.06 318 ARG A N 1
ATOM 2570 C CA . ARG A 1 318 ? 1.372 -1.577 -4.501 1.00 95.06 318 ARG A CA 1
ATOM 2571 C C . ARG A 1 318 ? 2.686 -2.336 -4.287 1.00 95.06 318 ARG A C 1
ATOM 2573 O O . ARG A 1 318 ? 2.707 -3.561 -4.385 1.00 95.06 318 ARG A O 1
ATOM 2580 N N . LEU A 1 319 ? 3.774 -1.631 -3.977 1.00 97.44 319 LEU A N 1
ATOM 2581 C CA . LEU A 1 319 ? 5.088 -2.205 -3.670 1.00 97.44 319 LEU A CA 1
ATOM 2582 C C . LEU A 1 319 ? 5.297 -2.451 -2.165 1.00 97.44 319 LEU A C 1
ATOM 2584 O O . LEU A 1 319 ? 6.438 -2.590 -1.722 1.00 97.44 319 LEU A O 1
ATOM 2588 N N . THR A 1 320 ? 4.222 -2.504 -1.371 1.00 95.62 320 THR A N 1
ATOM 2589 C CA . THR A 1 320 ? 4.281 -2.727 0.082 1.00 95.62 320 THR A CA 1
ATOM 2590 C C . THR A 1 320 ? 3.606 -4.025 0.512 1.00 95.62 320 THR A C 1
ATOM 2592 O O . THR A 1 320 ? 2.623 -4.443 -0.098 1.00 95.62 320 THR A O 1
ATOM 2595 N N . ASN A 1 321 ? 4.085 -4.644 1.598 1.00 93.56 321 ASN A N 1
ATOM 2596 C CA . ASN A 1 321 ? 3.385 -5.786 2.208 1.00 93.56 321 ASN A CA 1
ATOM 2597 C C . ASN A 1 321 ? 1.965 -5.404 2.636 1.00 93.56 321 ASN A C 1
ATOM 2599 O O . ASN A 1 321 ? 1.030 -6.161 2.389 1.00 93.56 321 ASN A O 1
ATOM 2603 N N . GLN A 1 322 ? 1.800 -4.199 3.194 1.00 91.94 322 GLN A N 1
ATOM 2604 C CA . GLN A 1 322 ? 0.515 -3.695 3.676 1.00 91.94 322 GLN A CA 1
ATOM 2605 C C . GLN A 1 322 ? -0.567 -3.719 2.592 1.00 91.94 322 GLN A C 1
ATOM 2607 O O . GLN A 1 322 ? -1.680 -4.168 2.853 1.00 91.94 322 GLN A O 1
ATOM 2612 N N . TYR A 1 323 ? -0.255 -3.262 1.375 1.00 93.81 323 TYR A N 1
ATOM 2613 C CA . TYR A 1 323 ? -1.214 -3.284 0.269 1.00 93.81 323 TYR A CA 1
ATOM 2614 C C . TYR A 1 323 ? -1.696 -4.707 -0.027 1.00 93.81 323 TYR A C 1
ATOM 2616 O O . TYR A 1 323 ? -2.898 -4.963 -0.089 1.00 93.81 323 TYR A O 1
ATOM 2624 N N . TRP A 1 324 ? -0.767 -5.653 -0.161 1.00 95.50 324 TRP A N 1
ATOM 2625 C CA . TRP A 1 324 ? -1.105 -7.035 -0.495 1.00 95.50 324 TRP A CA 1
ATOM 2626 C C . TRP A 1 324 ? -1.838 -7.741 0.644 1.00 95.50 324 TRP A C 1
ATOM 2628 O O . TRP A 1 324 ? -2.826 -8.424 0.389 1.00 95.50 324 TRP A O 1
ATOM 2638 N N . MET A 1 325 ? -1.452 -7.509 1.899 1.00 94.44 325 MET A N 1
ATOM 2639 C CA . MET A 1 325 ? -2.195 -8.031 3.049 1.00 94.44 325 MET A CA 1
ATOM 2640 C C . MET A 1 325 ? -3.599 -7.437 3.154 1.00 94.44 325 MET A C 1
ATOM 2642 O O . MET A 1 325 ? -4.532 -8.164 3.491 1.00 94.44 325 MET A O 1
ATOM 2646 N N . ASN A 1 326 ? -3.796 -6.166 2.787 1.00 90.50 326 ASN A N 1
ATOM 2647 C CA . ASN A 1 326 ? -5.132 -5.576 2.693 1.00 90.50 326 ASN A CA 1
ATOM 2648 C C . ASN A 1 326 ? -5.980 -6.273 1.619 1.00 90.50 326 ASN A C 1
ATOM 2650 O O . ASN A 1 326 ? -7.140 -6.589 1.879 1.00 90.50 326 ASN A O 1
ATOM 2654 N N . VAL A 1 327 ? -5.411 -6.570 0.444 1.00 90.56 327 VAL A N 1
ATOM 2655 C CA . VAL A 1 327 ? -6.094 -7.327 -0.625 1.00 90.56 327 VAL A CA 1
ATOM 2656 C C . VAL A 1 327 ? -6.477 -8.737 -0.154 1.00 90.56 327 VAL A C 1
ATOM 2658 O O . VAL A 1 327 ? -7.618 -9.171 -0.345 1.00 90.56 327 VAL A O 1
ATOM 2661 N N . ILE A 1 328 ? -5.553 -9.441 0.505 1.00 94.31 328 ILE A N 1
ATOM 2662 C CA . ILE A 1 328 ? -5.772 -10.801 1.018 1.00 94.31 328 ILE A CA 1
ATOM 2663 C C . ILE A 1 328 ? -6.863 -10.793 2.101 1.00 94.31 328 ILE A C 1
ATOM 2665 O O . ILE A 1 328 ? -7.839 -11.538 2.003 1.00 94.31 328 ILE A O 1
ATOM 2669 N N . ARG A 1 329 ? -6.765 -9.897 3.094 1.00 92.12 329 ARG A N 1
ATOM 2670 C CA . ARG A 1 329 ? -7.756 -9.767 4.179 1.00 92.12 329 ARG A CA 1
ATOM 2671 C C . ARG A 1 329 ? -9.129 -9.332 3.667 1.00 92.12 329 ARG A C 1
ATOM 2673 O O . ARG A 1 329 ? -10.142 -9.826 4.155 1.00 92.12 329 ARG A O 1
ATOM 2680 N N . ALA A 1 330 ? -9.193 -8.444 2.674 1.00 83.62 330 ALA A N 1
ATOM 2681 C CA . ALA A 1 330 ? -10.457 -8.065 2.042 1.00 83.62 330 ALA A CA 1
ATOM 2682 C C . ALA A 1 330 ? -11.131 -9.263 1.352 1.00 83.62 330 ALA A C 1
ATOM 2684 O O . ALA A 1 330 ? -12.352 -9.403 1.412 1.00 83.62 330 ALA A O 1
ATOM 2685 N N . THR A 1 331 ? -10.340 -10.156 0.753 1.00 85.44 331 THR A N 1
ATOM 2686 C CA . THR A 1 331 ? -10.839 -11.382 0.115 1.00 85.44 331 THR A CA 1
ATOM 2687 C C . T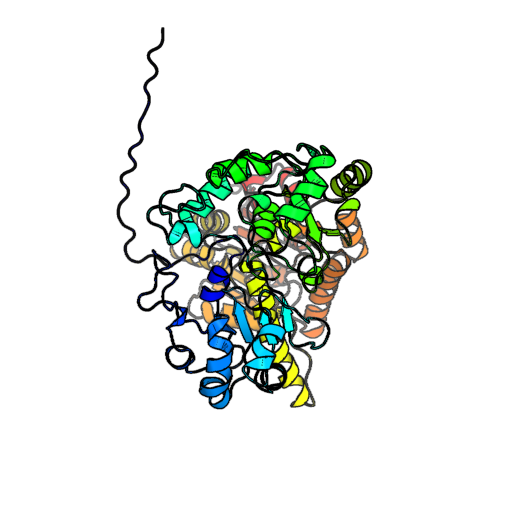HR A 1 331 ? -11.396 -12.364 1.145 1.00 85.44 331 THR A C 1
ATOM 2689 O O . THR A 1 331 ? -12.514 -12.845 0.968 1.00 85.44 331 THR A O 1
ATOM 2692 N N . ALA A 1 332 ? -10.688 -12.568 2.262 1.00 85.19 332 ALA A N 1
ATOM 2693 C CA . ALA A 1 332 ? -11.183 -13.370 3.385 1.00 85.19 332 ALA A CA 1
ATOM 2694 C C . ALA A 1 332 ? -12.523 -12.833 3.933 1.00 85.19 332 ALA A C 1
ATOM 2696 O O . ALA A 1 332 ? -13.475 -13.584 4.128 1.00 85.19 332 ALA A O 1
ATOM 2697 N N . LYS A 1 333 ? -12.642 -11.506 4.104 1.00 77.81 333 LYS A N 1
ATOM 2698 C CA . LYS A 1 333 ? -13.872 -10.856 4.593 1.00 77.81 333 LYS A CA 1
ATOM 2699 C C . LYS A 1 333 ? -15.050 -10.954 3.619 1.00 77.81 333 LYS A C 1
ATOM 2701 O O . LYS A 1 333 ? -16.183 -11.151 4.057 1.00 77.81 333 LYS A O 1
ATOM 2706 N N . LYS A 1 334 ? -14.812 -10.784 2.313 1.00 65.25 334 LYS A N 1
ATOM 2707 C CA . LYS A 1 334 ? -15.870 -10.777 1.288 1.00 65.25 334 LYS A CA 1
ATOM 2708 C C . LYS A 1 334 ? -16.627 -12.107 1.238 1.00 65.25 334 LYS A C 1
ATOM 2710 O O . LYS A 1 334 ? -17.844 -12.094 1.103 1.00 65.25 334 LYS A O 1
ATOM 2715 N N . TYR A 1 335 ? -15.925 -13.223 1.415 1.00 56.19 335 TYR A N 1
ATOM 2716 C CA . TYR A 1 335 ? -16.530 -14.553 1.438 1.00 56.19 335 TYR A CA 1
ATOM 2717 C C . TYR A 1 335 ? -17.421 -14.786 2.663 1.00 56.19 335 TYR A C 1
ATOM 2719 O O . TYR A 1 335 ? -18.566 -15.208 2.505 1.00 56.19 335 TYR A O 1
ATOM 2727 N N . ASN A 1 336 ? -16.975 -14.374 3.857 1.00 52.97 336 ASN A N 1
ATOM 2728 C CA . ASN A 1 336 ? -17.826 -14.381 5.055 1.00 52.97 336 ASN A CA 1
ATOM 2729 C C . ASN A 1 336 ? -19.087 -13.517 4.854 1.00 52.97 336 ASN A C 1
ATOM 2731 O O . ASN A 1 336 ? -20.152 -13.831 5.375 1.00 52.97 336 ASN A O 1
ATOM 2735 N N . GLY A 1 337 ? -18.996 -12.442 4.063 1.00 44.66 337 GLY A N 1
ATOM 2736 C CA . GLY A 1 337 ? -20.137 -11.606 3.682 1.00 44.66 337 GLY A CA 1
ATOM 2737 C C . GLY A 1 337 ? -21.064 -12.198 2.609 1.00 44.66 337 GLY A C 1
ATOM 2738 O O . GLY A 1 337 ? -22.217 -11.772 2.530 1.00 44.66 337 GLY A O 1
ATOM 2739 N N . ASP A 1 338 ? -20.597 -13.150 1.795 1.00 43.38 338 ASP A N 1
ATOM 2740 C CA . ASP A 1 338 ? -21.365 -13.784 0.715 1.00 43.38 338 ASP A CA 1
ATOM 2741 C C . ASP A 1 338 ? -22.036 -15.102 1.168 1.00 43.38 338 ASP A C 1
ATOM 2743 O O . ASP A 1 338 ? -23.181 -15.336 0.785 1.00 43.38 338 ASP A O 1
ATOM 2747 N N . GLN A 1 339 ? -21.450 -15.888 2.086 1.00 38.59 339 GLN A N 1
ATOM 2748 C CA . GLN A 1 339 ? -22.150 -17.030 2.713 1.00 38.59 339 GLN A CA 1
ATOM 2749 C C . GLN A 1 339 ? -23.333 -16.604 3.603 1.00 38.59 339 GLN A C 1
ATOM 2751 O O . GLN A 1 339 ? -24.362 -17.281 3.664 1.00 38.59 339 GLN A O 1
ATOM 2756 N N . ILE A 1 340 ? -23.249 -15.431 4.240 1.00 39.25 340 ILE A N 1
ATOM 2757 C CA . ILE A 1 340 ? -24.372 -14.854 5.000 1.00 39.25 340 ILE A CA 1
ATOM 2758 C C . ILE A 1 340 ? -25.555 -14.501 4.070 1.00 39.25 340 ILE A C 1
ATOM 2760 O O . ILE A 1 340 ? -26.699 -14.447 4.525 1.00 39.25 340 ILE A O 1
ATOM 2764 N N . LYS A 1 341 ? -25.322 -14.313 2.759 1.00 34.09 341 LYS A N 1
ATOM 2765 C CA . LYS A 1 341 ? -26.373 -13.970 1.783 1.00 34.09 341 LYS A CA 1
ATOM 2766 C C . LYS A 1 341 ? -27.172 -15.170 1.270 1.00 34.09 341 LYS A C 1
ATOM 2768 O O . LYS A 1 341 ? -28.289 -14.952 0.808 1.00 34.09 341 LYS A O 1
ATOM 2773 N N . GLU A 1 342 ? -26.671 -16.402 1.371 1.00 30.22 342 GLU A N 1
ATOM 2774 C CA . GLU A 1 342 ? -27.426 -17.593 0.935 1.00 30.22 342 GLU A CA 1
ATOM 2775 C C . GLU A 1 342 ? -28.319 -18.197 2.030 1.00 30.22 342 GLU A C 1
ATOM 2777 O O . GLU A 1 342 ? -29.289 -18.879 1.707 1.00 30.22 342 GLU A O 1
ATOM 2782 N N . ASN A 1 343 ? -28.099 -17.867 3.310 1.00 31.03 343 ASN A N 1
ATOM 2783 C CA . ASN A 1 343 ? -28.897 -18.400 4.427 1.00 31.03 343 ASN A CA 1
ATOM 2784 C C . ASN A 1 343 ? -29.837 -17.402 5.119 1.00 31.03 343 ASN A C 1
ATOM 2786 O O . ASN A 1 343 ? -30.473 -17.750 6.113 1.00 31.03 343 ASN A O 1
ATOM 2790 N N . ILE A 1 344 ? -29.992 -16.177 4.607 1.00 30.08 344 ILE A N 1
ATOM 2791 C CA . ILE A 1 344 ? -30.962 -15.222 5.159 1.00 30.08 344 ILE A CA 1
ATOM 2792 C C . ILE A 1 344 ? -31.743 -14.557 4.026 1.00 30.08 344 ILE A C 1
ATOM 2794 O O . ILE A 1 344 ? -31.420 -13.473 3.542 1.00 30.08 344 ILE A O 1
ATOM 2798 N N . SER A 1 345 ? -32.866 -15.179 3.658 1.00 32.62 345 SER A N 1
ATOM 2799 C CA . SER A 1 345 ? -34.009 -14.401 3.191 1.00 32.62 345 SER A CA 1
ATOM 2800 C C . SER A 1 345 ? -34.383 -13.415 4.303 1.00 32.62 345 SER A C 1
ATOM 2802 O O . SER A 1 345 ? -34.679 -13.843 5.418 1.00 32.62 345 SER A O 1
ATOM 2804 N N . SER A 1 346 ? -34.404 -12.120 3.972 1.00 30.78 346 SER A N 1
ATOM 2805 C CA . SER A 1 346 ? -34.746 -10.958 4.816 1.00 30.78 346 SER A CA 1
ATOM 2806 C C . SER A 1 346 ? -33.651 -10.412 5.756 1.00 30.78 346 SER A C 1
ATOM 2808 O O . SER A 1 346 ? -33.627 -10.708 6.943 1.00 30.78 346 SER A O 1
ATOM 2810 N N . ASN A 1 347 ? -32.771 -9.539 5.243 1.00 30.36 347 ASN A N 1
ATOM 2811 C CA . ASN A 1 347 ? -32.567 -8.159 5.736 1.00 30.36 347 ASN A CA 1
ATOM 2812 C C . ASN A 1 347 ? -31.353 -7.463 5.077 1.00 30.36 347 ASN A C 1
ATOM 2814 O O . ASN A 1 347 ? -30.416 -8.092 4.603 1.00 30.36 347 ASN A O 1
ATOM 2818 N N . THR A 1 348 ? -31.443 -6.137 5.014 1.00 31.30 348 THR A N 1
ATOM 2819 C CA . THR A 1 348 ? -30.650 -5.129 4.283 1.00 31.30 348 THR A CA 1
ATOM 2820 C C . THR A 1 348 ? -29.107 -5.250 4.396 1.00 31.30 348 THR A C 1
ATOM 2822 O O . THR A 1 348 ? -28.616 -5.574 5.475 1.00 31.30 348 THR A O 1
ATOM 2825 N N . PRO A 1 349 ? -28.314 -4.930 3.340 1.00 36.53 349 PRO A N 1
ATOM 2826 C CA . PRO A 1 349 ? -26.846 -5.037 3.358 1.00 36.53 349 PRO A CA 1
ATOM 2827 C C . PRO A 1 349 ? -26.176 -4.117 4.391 1.00 36.53 349 PRO A C 1
ATOM 2829 O O . PRO A 1 349 ? -26.517 -2.936 4.481 1.00 36.53 349 PRO A O 1
ATOM 2832 N N . LYS A 1 350 ? -25.180 -4.645 5.116 1.00 43.72 350 LYS A N 1
ATOM 2833 C CA . LYS A 1 350 ? -24.331 -3.895 6.059 1.00 43.72 350 LYS A CA 1
ATOM 2834 C C . LYS A 1 350 ? -23.462 -2.883 5.296 1.00 43.72 350 LYS A C 1
ATOM 2836 O O . LYS A 1 350 ? -22.833 -3.244 4.304 1.00 43.72 350 LYS A O 1
ATOM 2841 N N . GLN A 1 351 ? -23.475 -1.620 5.719 1.00 60.22 351 GLN A N 1
ATOM 2842 C CA . GLN A 1 351 ? -22.826 -0.505 5.013 1.00 60.22 351 GLN A CA 1
ATOM 2843 C C . GLN A 1 351 ? -21.374 -0.335 5.499 1.00 60.22 351 GLN A C 1
ATOM 2845 O O . GLN A 1 351 ? -21.113 -0.525 6.674 1.00 60.22 351 GLN A O 1
ATOM 2850 N N . GLU A 1 352 ? -20.418 0.045 4.644 1.00 63.75 352 GLU A N 1
ATOM 2851 C CA . GLU A 1 352 ? -18.980 0.211 5.001 1.00 63.75 352 GLU A CA 1
ATOM 2852 C C . GLU A 1 352 ? -18.740 1.152 6.203 1.00 63.75 352 GLU A C 1
ATOM 2854 O O . GLU A 1 352 ? -17.825 0.953 6.999 1.00 63.75 352 GLU A O 1
ATOM 2859 N N . LEU A 1 353 ? -19.614 2.151 6.387 1.00 73.31 353 LEU A N 1
ATOM 2860 C CA . LEU A 1 353 ? -19.612 3.051 7.546 1.00 73.31 353 LEU A CA 1
ATOM 2861 C C . LEU A 1 353 ? -19.859 2.314 8.875 1.00 73.31 353 LEU A C 1
ATOM 2863 O O . LEU A 1 353 ? -19.460 2.804 9.927 1.00 73.31 353 LEU A O 1
ATOM 2867 N N . ASP A 1 354 ? -20.462 1.127 8.848 1.00 79.00 354 ASP A N 1
ATOM 2868 C CA . ASP A 1 354 ? -20.725 0.277 10.015 1.00 79.00 354 ASP A CA 1
ATOM 2869 C C . ASP A 1 354 ? -19.535 -0.625 10.395 1.00 79.00 354 ASP A C 1
ATOM 2871 O O . ASP A 1 354 ? -19.604 -1.343 11.399 1.00 79.00 354 ASP A O 1
ATOM 2875 N N . GLU A 1 355 ? -18.443 -0.619 9.624 1.00 81.69 355 GLU A N 1
ATOM 2876 C CA . GLU A 1 355 ? -17.213 -1.328 9.987 1.00 81.69 355 GLU A CA 1
ATOM 2877 C C . GLU A 1 355 ? -16.402 -0.536 11.019 1.00 81.69 355 GLU A C 1
ATOM 2879 O O . GLU A 1 355 ? -16.212 0.674 10.879 1.00 81.69 355 GLU A O 1
ATOM 2884 N N . LEU A 1 356 ? -15.890 -1.222 12.046 1.00 77.12 356 LEU A N 1
ATOM 2885 C CA . LEU A 1 356 ? -14.890 -0.650 12.948 1.00 77.12 356 LEU A CA 1
ATOM 2886 C C . LEU A 1 356 ? -13.561 -0.542 12.200 1.00 77.12 356 LEU A C 1
ATOM 2888 O O . LEU A 1 356 ? -13.064 -1.534 11.663 1.00 77.12 356 LEU A O 1
ATOM 2892 N N . ILE A 1 357 ? -13.003 0.663 12.174 1.00 76.12 357 ILE A N 1
ATOM 2893 C CA . ILE A 1 357 ? -11.745 0.972 11.494 1.00 76.12 357 ILE A CA 1
ATOM 2894 C C . ILE A 1 357 ? -10.631 1.214 12.522 1.00 76.12 357 ILE A C 1
ATOM 2896 O O . ILE A 1 357 ? -10.925 1.722 13.607 1.00 76.12 357 ILE A O 1
ATOM 2900 N N . PRO A 1 358 ? -9.367 0.866 12.211 1.00 79.94 358 PRO A N 1
ATOM 2901 C CA . PRO A 1 358 ? -8.230 1.214 13.058 1.00 79.94 358 PRO A CA 1
ATOM 2902 C C . PRO A 1 358 ? -8.114 2.732 13.272 1.00 79.94 358 PRO A C 1
ATOM 2904 O O . PRO A 1 358 ? -8.530 3.501 12.403 1.00 79.94 358 PRO A O 1
ATOM 2907 N N . PRO A 1 359 ? -7.523 3.182 14.392 1.00 84.19 359 PRO A N 1
ATOM 2908 C CA . PRO A 1 359 ? -7.348 4.604 14.651 1.00 84.19 359 PRO A CA 1
ATOM 2909 C C . PRO A 1 359 ? -6.340 5.230 13.681 1.00 84.19 359 PRO A C 1
ATOM 2911 O O . PRO A 1 359 ? -5.195 4.787 13.593 1.00 84.19 359 PRO A O 1
ATOM 2914 N N . GLU A 1 360 ? -6.763 6.286 12.989 1.00 86.75 360 GLU A N 1
ATOM 2915 C CA . GLU A 1 360 ? -5.946 6.988 11.994 1.00 86.75 360 GLU A CA 1
ATOM 2916 C C . GLU A 1 360 ? -4.967 7.983 12.635 1.00 86.75 360 GLU A C 1
ATOM 2918 O O . GLU A 1 360 ? -3.756 7.917 12.411 1.00 86.75 360 GLU A O 1
ATOM 2923 N N . ILE A 1 361 ? -5.475 8.878 13.489 1.00 92.38 361 ILE A N 1
ATOM 2924 C CA . ILE A 1 361 ? -4.654 9.813 14.264 1.00 92.38 361 ILE A CA 1
ATOM 2925 C C . ILE A 1 361 ? -4.126 9.067 15.491 1.00 92.38 361 ILE A C 1
ATOM 2927 O O . ILE A 1 361 ? -4.773 9.039 16.541 1.00 92.38 361 ILE A O 1
ATOM 2931 N N . LYS A 1 362 ? -2.961 8.419 15.364 1.00 93.50 362 LYS A N 1
ATOM 2932 C CA . LYS A 1 362 ? -2.364 7.627 16.447 1.00 93.50 362 LYS A CA 1
ATOM 2933 C C . LYS A 1 362 ? -0.841 7.564 16.374 1.00 93.50 362 LYS A C 1
ATOM 2935 O O . LYS A 1 362 ? -0.265 7.268 15.337 1.00 93.50 362 LYS A O 1
ATOM 2940 N N . ASN A 1 363 ? -0.189 7.747 17.528 1.00 89.94 363 ASN A N 1
ATOM 2941 C CA . ASN A 1 363 ? 1.267 7.606 17.695 1.00 89.94 363 ASN A CA 1
ATOM 2942 C C . ASN A 1 363 ? 2.098 8.477 16.737 1.00 89.94 363 ASN A C 1
ATOM 2944 O O . ASN A 1 363 ? 3.205 8.106 16.347 1.00 89.94 363 ASN A O 1
ATOM 2948 N N . ASP A 1 364 ? 1.574 9.648 16.390 1.00 91.75 364 ASP A N 1
ATOM 2949 C CA . ASP A 1 364 ? 2.234 10.601 15.516 1.00 91.75 364 ASP A CA 1
ATOM 2950 C C . ASP A 1 364 ? 2.283 12.019 16.105 1.00 91.75 364 ASP A C 1
ATOM 2952 O O . ASP A 1 364 ? 1.905 12.271 17.256 1.00 91.75 364 ASP A O 1
ATOM 2956 N N . GLU A 1 365 ? 2.787 12.958 15.306 1.00 94.19 365 GLU A N 1
ATOM 2957 C CA . GLU A 1 365 ? 2.909 14.365 15.674 1.00 94.19 365 GLU A CA 1
ATOM 2958 C C . GLU A 1 365 ? 1.554 15.033 15.947 1.00 94.19 365 GLU A C 1
ATOM 2960 O O . GLU A 1 365 ? 1.446 15.825 16.889 1.00 94.19 365 GLU A O 1
ATOM 2965 N N . PHE A 1 366 ? 0.508 14.708 15.184 1.00 98.00 366 PHE A N 1
ATOM 2966 C CA . PHE A 1 366 ? -0.804 15.322 15.370 1.00 98.00 366 PHE A CA 1
ATOM 2967 C C . PHE A 1 366 ? -1.463 14.830 16.657 1.00 98.00 366 PHE A C 1
ATOM 2969 O O . PHE A 1 366 ? -1.871 15.644 17.485 1.00 98.00 366 PHE A O 1
ATOM 2976 N N . TYR A 1 367 ? -1.449 13.514 16.886 1.00 98.12 367 TYR A N 1
ATOM 2977 C CA . TYR A 1 367 ? -1.874 12.875 18.130 1.00 98.12 367 TYR A CA 1
ATOM 2978 C C . TYR A 1 367 ? -1.156 13.489 19.338 1.00 98.12 367 TYR A C 1
ATOM 2980 O O . TYR A 1 367 ? -1.779 13.856 20.337 1.00 98.12 367 TYR A O 1
ATOM 2988 N N . THR A 1 368 ? 0.168 13.644 19.239 1.00 97.06 368 THR A N 1
ATOM 2989 C CA . THR A 1 368 ? 0.984 14.224 20.314 1.00 97.06 368 THR A CA 1
ATOM 2990 C C . THR A 1 368 ? 0.594 15.677 20.575 1.00 97.06 368 THR A C 1
ATOM 2992 O O . THR A 1 368 ? 0.466 16.087 21.729 1.00 97.06 368 THR A O 1
ATOM 2995 N N . THR A 1 369 ? 0.344 16.452 19.520 1.00 97.81 369 THR A N 1
ATOM 2996 C CA . THR A 1 369 ? -0.040 17.860 19.642 1.00 97.81 369 THR A CA 1
ATOM 2997 C C . THR A 1 369 ? -1.448 18.013 20.225 1.00 97.81 369 THR A C 1
ATOM 2999 O O . THR A 1 369 ? -1.637 18.829 21.127 1.00 97.81 369 THR A O 1
ATOM 3002 N N . ILE A 1 370 ? -2.414 17.184 19.807 1.00 98.69 370 ILE A N 1
ATOM 3003 C CA . ILE A 1 370 ? -3.764 17.113 20.394 1.00 98.69 370 ILE A CA 1
ATOM 3004 C C . ILE A 1 370 ? -3.675 16.863 21.899 1.00 98.69 370 ILE A C 1
ATOM 3006 O O . ILE A 1 370 ? -4.266 17.606 22.688 1.00 98.69 370 ILE A O 1
ATOM 3010 N N . TYR A 1 371 ? -2.895 15.859 22.307 1.00 98.44 371 TYR A N 1
ATOM 3011 C CA . TYR A 1 371 ? -2.676 15.541 23.715 1.00 98.44 371 TYR A CA 1
ATOM 3012 C C . TYR A 1 371 ? -2.104 16.741 24.491 1.00 98.44 371 TYR A C 1
ATOM 3014 O O . TYR A 1 371 ? -2.636 17.112 25.539 1.00 98.44 371 TYR A O 1
ATOM 3022 N N . LEU A 1 372 ? -1.058 17.391 23.968 1.00 98.12 372 LEU A N 1
ATOM 3023 C CA . LEU A 1 372 ? -0.383 18.507 24.640 1.00 98.12 372 LEU A CA 1
ATOM 3024 C C . LEU A 1 372 ? -1.273 19.748 24.792 1.00 98.12 372 LEU A C 1
ATOM 3026 O O . LEU A 1 372 ? -1.310 20.340 25.876 1.00 98.12 372 LEU A O 1
ATOM 3030 N N . ILE A 1 373 ? -2.018 20.126 23.750 1.00 98.00 373 ILE A N 1
ATOM 3031 C CA . ILE A 1 373 ? -2.951 21.263 23.805 1.00 98.00 373 ILE A CA 1
ATOM 3032 C C . ILE A 1 373 ? -4.053 20.963 24.828 1.00 98.00 373 ILE A C 1
ATOM 3034 O O . ILE A 1 373 ? -4.320 21.772 25.717 1.00 98.00 373 ILE A O 1
ATOM 3038 N N . SER A 1 374 ? -4.634 19.764 24.760 1.00 98.19 374 SER A N 1
ATOM 3039 C CA . SER A 1 374 ? -5.738 19.344 25.631 1.00 98.19 374 SER A CA 1
ATOM 3040 C C . SER A 1 374 ? -5.333 19.217 27.092 1.00 98.19 374 SER A C 1
ATOM 3042 O O . SER A 1 374 ? -6.172 19.387 27.971 1.00 98.19 374 SER A O 1
ATOM 3044 N N . ARG A 1 375 ? -4.053 18.951 27.361 1.00 98.25 375 ARG A N 1
ATOM 3045 C CA . ARG A 1 375 ? -3.467 18.888 28.703 1.00 98.25 375 ARG A CA 1
ATOM 3046 C C . ARG A 1 375 ? -3.183 20.262 29.305 1.00 98.25 375 ARG A C 1
ATOM 3048 O O . ARG A 1 375 ? -3.388 20.452 30.500 1.00 98.25 375 ARG A O 1
ATOM 3055 N N . THR A 1 376 ? -2.656 21.193 28.513 1.00 95.94 376 THR A N 1
ATOM 3056 C CA . THR A 1 376 ? -1.997 22.398 29.051 1.00 95.94 376 THR A CA 1
ATOM 3057 C C . THR A 1 376 ? -2.812 23.679 28.914 1.00 95.94 376 THR A C 1
ATOM 3059 O O . THR A 1 376 ? -2.671 24.581 29.740 1.00 95.94 376 THR A O 1
ATOM 3062 N N . GLU A 1 377 ? -3.679 23.791 27.907 1.00 95.88 377 GLU A N 1
ATOM 3063 C CA . GLU A 1 377 ? -4.412 25.032 27.662 1.00 95.88 377 GLU A CA 1
ATOM 3064 C C . GLU A 1 377 ? -5.580 25.214 28.658 1.00 95.88 377 GLU A C 1
ATOM 3066 O O . GLU A 1 377 ? -6.267 24.246 29.000 1.00 95.88 377 GLU A O 1
ATOM 3071 N N . PRO A 1 378 ? -5.864 26.452 29.119 1.00 94.56 378 PRO A N 1
ATOM 3072 C CA . PRO A 1 378 ? -6.994 26.740 30.004 1.00 94.56 378 PRO A CA 1
ATOM 3073 C C . PRO A 1 378 ? -8.311 26.744 29.214 1.00 94.56 378 PRO A C 1
ATOM 3075 O O . PRO A 1 378 ? -8.791 27.793 28.772 1.00 94.56 378 PRO A O 1
ATOM 3078 N N . ILE A 1 379 ? -8.868 25.554 29.016 1.00 95.69 379 ILE A N 1
ATOM 3079 C CA . ILE A 1 379 ? -10.057 25.264 28.203 1.00 95.69 379 ILE A CA 1
ATOM 3080 C C . ILE A 1 379 ? -11.152 24.609 29.050 1.00 95.69 379 ILE A C 1
ATOM 3082 O O . ILE A 1 379 ? -10.879 24.046 30.107 1.00 95.69 379 ILE A O 1
ATOM 3086 N N . LYS A 1 380 ? -12.400 24.670 28.586 1.00 97.62 380 LYS A N 1
ATOM 3087 C CA . LYS A 1 380 ? -13.566 24.054 29.234 1.00 97.62 380 LYS A CA 1
ATOM 3088 C C . LYS A 1 380 ? -14.280 23.045 28.341 1.00 97.62 380 LYS A C 1
ATOM 3090 O O . LYS A 1 380 ? -14.857 22.093 28.856 1.00 97.62 380 LYS A O 1
ATOM 3095 N N . THR A 1 381 ? -14.275 23.262 27.030 1.00 98.62 381 THR A N 1
ATOM 3096 C CA . THR A 1 381 ? -15.091 22.499 26.080 1.00 98.62 381 THR A CA 1
ATOM 3097 C C . THR A 1 381 ? -14.297 22.127 24.836 1.00 98.62 381 THR A C 1
ATOM 3099 O O . THR A 1 381 ? -13.656 22.978 24.219 1.00 98.62 381 THR A O 1
ATOM 3102 N N . ILE A 1 382 ? -14.353 20.850 24.469 1.00 98.88 382 ILE A N 1
ATOM 3103 C CA . ILE A 1 382 ? -13.707 20.300 23.277 1.00 98.88 382 ILE A CA 1
ATOM 3104 C C . ILE A 1 382 ? -14.775 19.611 22.435 1.00 98.88 382 ILE A C 1
ATOM 3106 O O . ILE A 1 382 ? -15.553 18.834 22.979 1.00 98.88 382 ILE A O 1
ATOM 3110 N N . LEU A 1 383 ? -14.805 19.875 21.133 1.00 98.88 383 LEU A N 1
ATOM 3111 C CA . LEU A 1 383 ? -15.604 19.124 20.172 1.00 98.88 383 LEU A CA 1
ATOM 3112 C C . LEU A 1 383 ? -14.683 18.292 19.282 1.00 98.88 383 LEU A C 1
ATOM 3114 O O . LEU A 1 383 ? -13.758 18.826 18.673 1.00 98.88 383 LEU A O 1
ATOM 3118 N N . GLU A 1 384 ? -14.973 17.008 19.168 1.00 98.81 384 GLU A N 1
ATOM 3119 C CA . GLU A 1 384 ? -14.375 16.125 18.180 1.00 98.81 384 GLU A CA 1
ATOM 3120 C C . GLU A 1 384 ? -15.452 15.661 17.202 1.00 98.81 384 GLU A C 1
ATOM 3122 O O . GLU A 1 384 ? -16.464 15.078 17.601 1.00 98.81 384 GLU A O 1
ATOM 3127 N N . ILE A 1 385 ? -15.230 15.941 15.920 1.00 98.50 385 ILE A N 1
ATOM 3128 C CA . ILE A 1 385 ? -16.092 15.503 14.829 1.00 98.50 385 ILE A CA 1
ATOM 3129 C C . ILE A 1 385 ? -15.400 14.325 14.145 1.00 98.50 385 ILE A C 1
ATOM 3131 O O . ILE A 1 385 ? -14.323 14.533 13.601 1.00 98.50 385 ILE A O 1
ATOM 3135 N N . GLY A 1 386 ? -16.019 13.138 14.165 1.00 96.12 386 GLY A N 1
ATOM 3136 C CA . GLY A 1 386 ? -15.459 11.920 13.561 1.00 96.12 386 GLY A CA 1
ATOM 3137 C C . GLY A 1 386 ? -14.701 11.031 14.549 1.00 96.12 386 GLY A C 1
ATOM 3138 O O . GLY A 1 386 ? -13.555 10.671 14.322 1.00 96.12 386 GLY A O 1
ATOM 3139 N N . SER A 1 387 ? -15.322 10.670 15.674 1.00 96.38 387 SER A N 1
ATOM 3140 C CA . SER A 1 387 ? -14.629 9.952 16.758 1.00 96.38 387 SER A CA 1
ATOM 3141 C C . SER A 1 387 ? -14.401 8.448 16.507 1.00 96.38 387 SER A C 1
ATOM 3143 O O . SER A 1 387 ? -13.613 7.824 17.222 1.00 96.38 387 SER A O 1
ATOM 3145 N N . SER A 1 388 ? -15.063 7.833 15.520 1.00 94.94 388 SER A N 1
ATOM 3146 C CA . SER A 1 388 ? -14.971 6.395 15.221 1.00 94.94 388 SER A CA 1
ATOM 3147 C C . SER A 1 388 ? -15.178 5.524 16.476 1.00 94.94 388 SER A C 1
ATOM 3149 O O . SER A 1 388 ? -16.158 5.727 17.186 1.00 94.94 388 SER A O 1
ATOM 3151 N N . SER A 1 389 ? -14.301 4.550 16.762 1.00 94.81 389 SER A N 1
ATOM 3152 C CA . SER A 1 389 ? -14.304 3.736 17.993 1.00 94.81 389 SER A CA 1
ATOM 3153 C C . SER A 1 389 ? -13.659 4.428 19.201 1.00 94.81 389 SER A C 1
ATOM 3155 O O . SER A 1 389 ? -13.750 3.913 20.315 1.00 94.81 389 SER A O 1
ATOM 3157 N N . GLY A 1 390 ? -13.007 5.578 19.001 1.00 95.94 390 GLY A N 1
ATOM 3158 C CA . GLY A 1 390 ? -12.388 6.357 20.070 1.00 95.94 390 GLY A CA 1
ATOM 3159 C C . GLY A 1 390 ? -10.935 6.011 20.421 1.00 95.94 390 GLY A C 1
ATOM 3160 O O . GLY A 1 390 ? -10.418 6.512 21.418 1.00 95.94 390 GLY A O 1
ATOM 3161 N N . GLU A 1 391 ? -10.253 5.185 19.628 1.00 95.00 391 GLU A N 1
ATOM 3162 C CA . GLU A 1 391 ? -8.881 4.708 19.908 1.00 95.00 391 GLU A CA 1
ATOM 3163 C C . GLU A 1 391 ? -7.768 5.615 19.328 1.00 95.00 391 GLU A C 1
ATOM 3165 O O . GLU A 1 391 ? -6.574 5.340 19.474 1.00 95.00 391 GLU A O 1
ATOM 3170 N N . GLY A 1 392 ? -8.154 6.694 18.636 1.00 97.00 392 GLY A N 1
ATOM 3171 C CA . GLY A 1 392 ? -7.261 7.632 17.944 1.00 97.00 392 GLY A CA 1
ATOM 3172 C C . GLY A 1 392 ? -7.161 8.991 18.635 1.00 97.00 392 GLY A C 1
ATOM 3173 O O . GLY A 1 392 ? -6.749 9.087 19.794 1.00 97.00 392 GLY A O 1
ATOM 3174 N N . SER A 1 393 ? -7.559 10.056 17.936 1.00 97.81 393 SER A N 1
ATOM 3175 C CA . SER A 1 393 ? -7.598 11.427 18.464 1.00 97.81 393 SER A CA 1
ATOM 3176 C C . SER A 1 393 ? -8.418 11.543 19.751 1.00 97.81 393 SER A C 1
ATOM 3178 O O . SER A 1 393 ? -7.988 12.240 20.674 1.00 97.81 393 SER A O 1
ATOM 3180 N N . THR A 1 394 ? -9.515 10.790 19.881 1.00 98.44 394 THR A N 1
ATOM 3181 C CA . THR A 1 394 ? -10.321 10.754 21.108 1.00 98.44 394 THR A CA 1
ATOM 3182 C C . THR A 1 394 ? -9.490 10.312 22.306 1.00 98.44 394 THR A C 1
ATOM 3184 O O . THR A 1 394 ? -9.595 10.898 23.380 1.00 98.44 394 THR A O 1
ATOM 3187 N N . GLU A 1 395 ? -8.598 9.332 22.133 1.00 98.31 395 GLU A N 1
ATOM 3188 C CA . GLU A 1 395 ? -7.706 8.878 23.199 1.00 98.31 395 GLU A CA 1
ATOM 3189 C C . GLU A 1 395 ? -6.667 9.948 23.559 1.00 98.31 395 GLU A C 1
ATOM 3191 O O . GLU A 1 395 ? -6.364 10.143 24.742 1.00 98.31 395 GLU A O 1
ATOM 3196 N N . ALA A 1 396 ? -6.137 10.677 22.569 1.00 98.44 396 ALA A N 1
ATOM 3197 C CA . ALA A 1 396 ? -5.242 11.809 22.820 1.00 98.44 396 ALA A CA 1
ATOM 3198 C C . ALA A 1 396 ? -5.941 12.899 23.645 1.00 98.44 396 ALA A C 1
ATOM 3200 O O . ALA A 1 396 ? -5.382 13.369 24.643 1.00 98.44 396 ALA A O 1
ATOM 3201 N N . PHE A 1 397 ? -7.178 13.251 23.277 1.00 98.69 397 PHE A N 1
ATOM 3202 C CA . PHE A 1 397 ? -8.015 14.159 24.053 1.00 98.69 397 PHE A CA 1
ATOM 3203 C C . PHE A 1 397 ? -8.265 13.610 25.458 1.00 98.69 397 PHE A C 1
ATOM 3205 O O . PHE A 1 397 ? -7.955 14.293 26.431 1.00 98.69 397 PHE A O 1
ATOM 3212 N N . ALA A 1 398 ? -8.743 12.370 25.587 1.00 98.25 398 ALA A N 1
ATOM 3213 C CA . ALA A 1 398 ? -9.047 11.721 26.861 1.00 98.25 398 ALA A CA 1
ATOM 3214 C C . ALA A 1 398 ? -7.841 11.728 27.816 1.00 98.25 398 ALA A C 1
ATOM 3216 O O . ALA A 1 398 ? -7.969 12.044 28.999 1.00 98.25 398 ALA A O 1
ATOM 3217 N N . LYS A 1 399 ? -6.638 11.432 27.313 1.00 98.12 399 LYS A N 1
ATOM 3218 C CA . LYS A 1 399 ? -5.392 11.544 28.088 1.00 98.12 399 LYS A CA 1
ATOM 3219 C C . LYS A 1 399 ? -5.125 12.983 28.522 1.00 98.12 399 LYS A C 1
ATOM 3221 O O . LYS A 1 399 ? -4.861 13.224 29.697 1.00 98.12 399 LYS A O 1
ATOM 3226 N N . GLY A 1 400 ? -5.257 13.942 27.609 1.00 98.06 400 GLY A N 1
ATOM 3227 C CA . GLY A 1 400 ? -5.032 15.354 27.910 1.00 98.06 400 GLY A CA 1
ATOM 3228 C C . GLY A 1 400 ? -6.006 15.904 28.957 1.00 98.06 400 GLY A C 1
ATOM 3229 O O . GLY A 1 400 ? -5.578 16.497 29.944 1.00 98.06 400 GLY A O 1
ATOM 3230 N N . ILE A 1 401 ? -7.311 15.656 28.807 1.00 97.88 401 ILE A N 1
ATOM 3231 C CA . ILE A 1 401 ? -8.340 16.178 29.723 1.00 97.88 401 ILE A CA 1
ATOM 3232 C C . ILE A 1 401 ? -8.246 15.578 31.132 1.00 97.88 401 ILE A C 1
ATOM 3234 O O . ILE A 1 401 ? -8.638 16.230 32.105 1.00 97.88 401 ILE A O 1
ATOM 3238 N N . ARG A 1 402 ? -7.727 14.346 31.271 1.00 97.31 402 ARG A N 1
ATOM 3239 C CA . ARG A 1 402 ? -7.481 13.723 32.581 1.00 97.31 402 ARG A CA 1
ATOM 3240 C C . ARG A 1 402 ? -6.431 14.492 33.375 1.00 97.31 402 ARG A C 1
ATOM 3242 O O . ARG A 1 402 ? -6.585 14.629 34.585 1.00 97.31 402 ARG A O 1
ATOM 3249 N N . GLU A 1 403 ? -5.430 15.027 32.687 1.00 97.75 403 GLU A N 1
ATOM 3250 C CA . GLU A 1 403 ? -4.319 15.773 33.278 1.00 97.75 403 GLU A CA 1
ATOM 3251 C C . GLU A 1 403 ? -4.539 17.293 33.308 1.00 97.75 403 GLU A C 1
ATOM 3253 O O . GLU A 1 403 ? -3.818 18.003 34.009 1.00 97.75 403 GLU A O 1
ATOM 3258 N N . ASN A 1 404 ? -5.530 17.811 32.578 1.00 97.81 404 ASN A N 1
ATOM 3259 C CA . ASN A 1 404 ? -5.796 19.244 32.522 1.00 97.81 404 ASN A CA 1
ATOM 3260 C C . ASN A 1 404 ? -6.428 19.759 33.835 1.00 97.81 404 ASN A C 1
ATOM 3262 O O . ASN A 1 404 ? -7.513 19.296 34.213 1.00 97.81 404 ASN A O 1
ATOM 3266 N N . PRO A 1 405 ? -5.840 20.776 34.502 1.00 95.62 405 PRO A N 1
ATOM 3267 C CA . PRO A 1 405 ? -6.383 21.349 35.738 1.00 95.62 405 PRO A CA 1
ATOM 3268 C C . PRO A 1 405 ? -7.802 21.918 35.604 1.00 95.62 405 PRO A C 1
ATOM 3270 O O . PRO A 1 405 ? -8.557 21.933 36.575 1.00 95.62 405 PRO A O 1
ATOM 3273 N N . SER A 1 406 ? -8.174 22.371 34.403 1.00 95.50 406 SER A N 1
ATOM 3274 C CA . SER A 1 406 ? -9.494 22.940 34.099 1.00 95.50 406 SER A CA 1
ATOM 3275 C C . SER A 1 406 ? -10.581 21.874 33.937 1.00 95.50 406 SER A C 1
ATOM 3277 O O . SER A 1 406 ? -11.757 22.227 33.873 1.00 95.50 406 SER A O 1
ATOM 3279 N N . LYS A 1 407 ? -10.198 20.587 33.878 1.00 95.56 407 LYS A N 1
ATOM 3280 C CA . LYS A 1 407 ? -11.086 19.423 33.720 1.00 95.56 407 LYS A CA 1
ATOM 3281 C C . LYS A 1 407 ? -12.144 19.626 32.616 1.00 95.56 407 LYS A C 1
ATOM 3283 O O . LYS A 1 407 ? -13.337 19.556 32.912 1.00 95.56 407 LYS A O 1
ATOM 3288 N N . PRO A 1 408 ? -11.731 19.903 31.367 1.00 98.00 408 PRO A N 1
ATOM 3289 C CA . PRO A 1 408 ? -12.667 20.170 30.282 1.00 98.00 408 PRO A CA 1
ATOM 3290 C C . PRO A 1 408 ? -13.535 18.950 29.953 1.00 98.00 408 PRO A C 1
ATOM 3292 O O . PRO A 1 408 ? -13.159 17.811 30.237 1.00 98.00 408 PRO A O 1
ATOM 3295 N N . ILE A 1 409 ? -14.685 19.213 29.330 1.00 98.69 409 ILE A N 1
ATOM 3296 C CA . ILE A 1 409 ? -15.590 18.193 28.791 1.00 98.69 409 ILE A CA 1
ATOM 3297 C C . ILE A 1 409 ? -15.292 18.013 27.301 1.00 98.69 409 ILE A C 1
ATOM 3299 O O . ILE A 1 409 ? -15.242 18.997 26.555 1.00 98.69 409 ILE A O 1
ATOM 3303 N N . LEU A 1 410 ? -15.117 16.761 26.886 1.00 98.81 410 LEU A N 1
ATOM 3304 C CA . LEU A 1 410 ? -14.982 16.342 25.498 1.00 98.81 410 LEU A CA 1
ATOM 3305 C C . LEU A 1 410 ? -16.341 15.878 24.966 1.00 98.81 410 LEU A C 1
ATOM 3307 O O . LEU A 1 410 ? -16.983 15.014 25.557 1.00 98.81 410 LEU A O 1
ATOM 3311 N N . TYR A 1 411 ? -16.765 16.458 23.849 1.00 98.81 411 TYR A N 1
ATOM 3312 C CA . TYR A 1 411 ? -17.964 16.087 23.111 1.00 98.81 411 TYR A CA 1
ATOM 3313 C C . TYR A 1 411 ? -17.541 15.362 21.832 1.00 98.81 411 TYR A C 1
ATOM 3315 O O . TYR A 1 411 ? -16.941 15.975 20.954 1.00 98.81 411 TYR A O 1
ATOM 3323 N N . CYS A 1 412 ? -17.843 14.071 21.746 1.00 98.62 412 CYS A N 1
ATOM 3324 C CA . CYS A 1 412 ? -17.480 13.196 20.634 1.00 98.62 412 CYS A CA 1
ATOM 3325 C C . CYS A 1 412 ? -18.684 12.976 19.717 1.00 98.62 412 CYS A C 1
ATOM 3327 O O . CYS A 1 412 ? -19.769 12.630 20.198 1.00 98.62 412 CYS A O 1
ATOM 3329 N N . MET A 1 413 ? -18.502 13.137 18.408 1.00 97.81 413 MET A N 1
ATOM 3330 C CA . MET A 1 413 ? -19.544 12.909 17.406 1.00 97.81 413 MET A CA 1
ATOM 3331 C C . MET A 1 413 ? -19.170 11.743 16.499 1.00 97.81 413 MET A C 1
ATOM 3333 O O . MET A 1 413 ? -18.104 11.751 15.886 1.00 97.81 413 MET A O 1
ATOM 3337 N N . GLU A 1 414 ? -20.081 10.783 16.360 1.00 96.81 414 GLU A N 1
ATOM 3338 C CA . GLU A 1 414 ? -19.925 9.662 15.435 1.00 96.81 414 GLU A CA 1
ATOM 3339 C C . GLU A 1 414 ? -21.268 9.323 14.777 1.00 96.81 414 GLU A C 1
ATOM 3341 O O . GLU A 1 414 ? -22.257 9.045 15.458 1.00 96.81 414 GLU A O 1
ATOM 3346 N N . VAL A 1 415 ? -21.316 9.350 13.445 1.00 94.88 415 VAL A N 1
ATOM 3347 C CA . VAL A 1 415 ? -22.555 9.131 12.683 1.00 94.88 415 VAL A CA 1
ATOM 3348 C C . VAL A 1 415 ? -22.912 7.646 12.597 1.00 94.88 415 VAL A C 1
ATOM 3350 O O . VAL A 1 415 ? -24.092 7.285 12.636 1.00 94.88 415 VAL A O 1
ATOM 3353 N N . SER A 1 416 ? -21.904 6.778 12.529 1.00 93.38 416 SER A N 1
ATOM 3354 C CA . SER A 1 416 ? -22.061 5.335 12.421 1.00 93.38 416 SER A CA 1
ATOM 3355 C C . SER A 1 416 ? -22.553 4.733 13.730 1.00 93.38 416 SER A C 1
ATOM 3357 O O . SER A 1 416 ? -21.918 4.885 14.773 1.00 93.38 416 SER A O 1
ATOM 3359 N N . LYS A 1 417 ? -23.676 4.006 13.692 1.00 91.00 417 LYS A N 1
ATOM 3360 C CA . LYS A 1 417 ? -24.244 3.377 14.899 1.00 91.00 417 LYS A CA 1
ATOM 3361 C C . LYS A 1 417 ? -23.282 2.369 15.542 1.00 91.00 417 LYS A C 1
ATOM 3363 O O . LYS A 1 417 ? -23.118 2.427 16.762 1.00 91.00 417 LYS A O 1
ATOM 3368 N N . PRO A 1 418 ? -22.622 1.467 14.790 1.00 91.88 418 PRO A N 1
ATOM 3369 C CA . PRO A 1 418 ? -21.672 0.526 15.381 1.00 91.88 418 PRO A CA 1
ATOM 3370 C C . PRO A 1 418 ? -20.418 1.190 15.947 1.00 91.88 418 PRO A C 1
ATOM 3372 O O . PRO A 1 418 ? -19.998 0.830 17.046 1.00 91.88 418 PRO A O 1
ATOM 3375 N N . ARG A 1 419 ? -19.843 2.180 15.248 1.00 93.94 419 ARG A N 1
ATOM 3376 C CA . ARG A 1 419 ? -18.677 2.923 15.756 1.00 93.94 419 ARG A CA 1
ATOM 3377 C C . ARG A 1 419 ? -19.040 3.714 17.007 1.00 93.94 419 ARG A C 1
ATOM 3379 O O . ARG A 1 419 ? -18.357 3.594 18.016 1.00 93.94 419 ARG A O 1
ATOM 3386 N N . PHE A 1 420 ? -20.188 4.391 16.996 1.00 96.31 420 PHE A N 1
ATOM 3387 C CA . PHE A 1 420 ? -20.731 5.070 18.167 1.00 96.31 420 PHE A CA 1
ATOM 3388 C C . PHE A 1 420 ? -20.946 4.123 19.355 1.00 96.31 420 PHE A C 1
ATOM 3390 O O . PHE A 1 420 ? -20.649 4.489 20.492 1.00 96.31 420 PHE A O 1
ATOM 3397 N N . ALA A 1 421 ? -21.459 2.912 19.120 1.00 95.19 421 ALA A N 1
ATOM 3398 C CA . ALA A 1 421 ? -21.639 1.926 20.180 1.00 95.19 421 ALA A CA 1
ATOM 3399 C C . ALA A 1 421 ? -20.289 1.497 20.780 1.00 95.19 421 ALA A C 1
ATOM 3401 O O . ALA A 1 421 ? -20.169 1.398 22.002 1.00 95.19 421 ALA A O 1
ATOM 3402 N N . ALA A 1 422 ? -19.266 1.295 19.942 1.00 95.69 422 ALA A N 1
ATOM 3403 C CA . ALA A 1 422 ? -17.909 1.000 20.396 1.00 95.69 422 ALA A CA 1
ATOM 3404 C C . ALA A 1 422 ? -17.303 2.168 21.189 1.00 95.69 422 ALA A C 1
ATOM 3406 O O . ALA A 1 422 ? -16.817 1.952 22.295 1.00 95.69 422 ALA A O 1
ATOM 3407 N N . LEU A 1 423 ? -17.416 3.395 20.677 1.00 97.62 423 LEU A N 1
ATOM 3408 C CA . LEU A 1 423 ? -16.978 4.628 21.331 1.00 97.62 423 LEU A CA 1
ATOM 3409 C C . LEU A 1 423 ? -17.633 4.823 22.701 1.00 97.62 423 LEU A C 1
ATOM 3411 O O . LEU A 1 423 ? -16.948 5.044 23.699 1.00 97.62 423 LEU A O 1
ATOM 3415 N N . SER A 1 424 ? -18.961 4.700 22.756 1.00 97.19 424 SER A N 1
ATOM 3416 C CA . SER A 1 424 ? -19.736 4.871 23.989 1.00 97.19 424 SER A CA 1
ATOM 3417 C C . SER A 1 424 ? -19.351 3.832 25.032 1.00 97.19 424 SER A C 1
ATOM 3419 O O . SER A 1 424 ? -19.215 4.168 26.202 1.00 97.19 424 SER A O 1
ATOM 3421 N N . LYS A 1 425 ? -19.123 2.583 24.607 1.00 97.25 425 LYS A N 1
ATOM 3422 C CA . LYS A 1 425 ? -18.633 1.517 25.483 1.00 97.25 425 LYS A CA 1
ATOM 3423 C C . LYS A 1 425 ? -17.204 1.785 25.960 1.00 97.25 425 LYS A C 1
ATOM 3425 O O . LYS A 1 425 ? -16.904 1.578 27.129 1.00 97.25 425 LYS A O 1
ATOM 3430 N N . HIS A 1 426 ? -16.321 2.247 25.075 1.00 97.06 426 HIS A N 1
ATOM 3431 C CA . HIS A 1 426 ? -14.918 2.512 25.400 1.00 97.06 426 HIS A CA 1
ATOM 3432 C C . HIS A 1 426 ? -14.776 3.565 26.508 1.00 97.06 426 HIS A C 1
ATOM 3434 O O . HIS A 1 426 ? -13.920 3.440 27.383 1.00 97.06 426 HIS A O 1
ATOM 3440 N N . TYR A 1 427 ? -15.644 4.578 26.497 1.00 97.38 427 TYR A N 1
ATOM 3441 C CA . TYR A 1 427 ? -15.620 5.690 27.448 1.00 97.38 427 TYR A CA 1
ATOM 3442 C C . TYR A 1 427 ? -16.797 5.690 28.435 1.00 97.38 427 TYR A C 1
ATOM 3444 O O . TYR A 1 427 ? -17.079 6.717 29.046 1.00 97.38 427 TYR A O 1
ATOM 3452 N N . GLU A 1 428 ? -17.452 4.545 28.655 1.00 95.38 428 GLU A N 1
ATOM 3453 C CA . GLU A 1 428 ? -18.645 4.442 29.518 1.00 95.38 428 GLU A CA 1
ATOM 3454 C C . GLU A 1 428 ? -18.390 4.865 30.977 1.00 95.38 428 GLU A C 1
ATOM 3456 O O . GLU A 1 428 ? -19.305 5.300 31.669 1.00 95.38 428 GLU A O 1
ATOM 3461 N N . ASN A 1 429 ? -17.135 4.767 31.429 1.00 93.94 429 ASN A N 1
ATOM 3462 C CA . ASN A 1 429 ? -16.703 5.098 32.789 1.00 93.94 429 ASN A CA 1
ATOM 3463 C C . ASN A 1 429 ? -16.043 6.490 32.897 1.00 93.94 429 ASN A C 1
ATOM 3465 O O . ASN A 1 429 ? -15.393 6.787 33.899 1.00 93.94 429 ASN A O 1
ATOM 3469 N N . GLU A 1 430 ? -16.152 7.334 31.866 1.00 94.69 430 GLU A N 1
ATOM 3470 C CA . GLU A 1 430 ? -15.531 8.663 31.820 1.00 94.69 430 GLU A CA 1
ATOM 3471 C C . GLU A 1 430 ? -16.582 9.777 31.715 1.00 94.69 430 GLU A C 1
ATOM 3473 O O . GLU A 1 430 ? -16.906 10.244 30.627 1.00 94.69 430 GLU A O 1
ATOM 3478 N N . ASP A 1 431 ? -17.042 10.302 32.856 1.00 94.25 431 ASP A N 1
ATOM 3479 C CA . ASP A 1 431 ? -18.095 11.339 32.940 1.00 94.25 431 ASP A CA 1
ATOM 3480 C C . ASP A 1 431 ? -17.815 12.621 32.128 1.00 94.25 431 ASP A C 1
ATOM 3482 O O . ASP A 1 431 ? -18.714 13.414 31.830 1.00 94.25 431 ASP A O 1
ATOM 3486 N N . ARG A 1 432 ? -16.542 12.873 31.804 1.00 97.19 432 ARG A N 1
ATOM 3487 C CA . ARG A 1 432 ? -16.091 14.051 31.047 1.00 97.19 432 ARG A CA 1
ATOM 3488 C C . ARG A 1 432 ? -16.087 13.835 29.536 1.00 97.19 432 ARG A C 1
ATOM 3490 O O . ARG A 1 432 ? -15.780 14.783 28.817 1.00 97.19 432 ARG A O 1
ATOM 3497 N N . ILE A 1 433 ? -16.410 12.638 29.059 1.00 98.31 433 ILE A N 1
ATOM 3498 C CA . ILE A 1 433 ? -16.466 12.297 27.639 1.00 98.31 433 ILE A CA 1
ATOM 3499 C C . ILE A 1 433 ? -17.919 11.983 27.294 1.00 98.31 433 ILE A C 1
ATOM 3501 O O . ILE A 1 433 ? -18.492 10.999 27.747 1.00 98.31 433 ILE A O 1
ATOM 3505 N N . LYS A 1 434 ? -18.538 12.857 26.502 1.00 98.44 434 LYS A N 1
ATOM 3506 C CA . LYS A 1 434 ? -19.941 12.748 26.102 1.00 98.44 434 LYS A CA 1
ATOM 3507 C C . LYS A 1 434 ? -20.022 12.378 24.628 1.00 98.44 434 LYS A C 1
ATOM 3509 O O . LYS A 1 434 ? -19.633 13.173 23.774 1.00 98.44 434 LYS A O 1
ATOM 3514 N N . CYS A 1 435 ? -20.552 11.197 24.336 1.00 98.19 435 CYS A N 1
ATOM 3515 C CA . CYS A 1 435 ? -20.653 10.668 22.978 1.00 98.19 435 CYS A CA 1
ATOM 3516 C C . CYS A 1 435 ? -22.044 10.925 22.385 1.00 98.19 435 CYS A C 1
ATOM 3518 O O . CYS A 1 435 ? -23.051 10.724 23.062 1.00 98.19 435 CYS A O 1
ATOM 3520 N N . TYR A 1 436 ? -22.108 11.313 21.109 1.00 98.12 436 TYR A N 1
ATOM 3521 C CA . TYR A 1 436 ? -23.350 11.589 20.383 1.00 98.12 436 TYR A CA 1
ATOM 3522 C C . TYR A 1 436 ? -23.403 10.806 19.067 1.00 98.12 436 TYR A C 1
ATOM 3524 O O . TYR A 1 436 ? -22.503 10.934 18.234 1.00 98.12 436 TYR A O 1
ATOM 3532 N N . ASN A 1 437 ? -24.488 10.049 18.845 1.00 97.00 437 ASN A N 1
ATOM 3533 C CA . ASN A 1 437 ? -24.755 9.404 17.557 1.00 97.00 437 ASN A CA 1
ATOM 3534 C C . ASN A 1 437 ? -25.517 10.339 16.618 1.00 97.00 437 ASN A C 1
ATOM 3536 O O . ASN A 1 437 ? -26.748 10.316 16.555 1.00 97.00 437 ASN A O 1
ATOM 3540 N N . VAL A 1 438 ? -24.790 11.216 15.938 1.00 96.88 438 VAL A N 1
ATOM 3541 C CA . VAL A 1 438 ? -25.371 12.331 15.183 1.00 96.88 438 VAL A CA 1
ATOM 3542 C C . VAL A 1 438 ? -24.563 12.618 13.924 1.00 96.88 438 VAL A C 1
ATOM 3544 O O . VAL A 1 438 ? -23.363 12.362 13.874 1.00 96.88 438 VAL A O 1
ATOM 3547 N N . SER A 1 439 ? -25.212 13.204 12.917 1.00 96.38 439 SER A N 1
ATOM 3548 C CA . SER A 1 439 ? -24.497 13.836 11.802 1.00 96.38 439 SER A CA 1
ATOM 3549 C C . SER A 1 439 ? -24.064 15.240 12.216 1.00 96.38 439 SER A C 1
ATOM 3551 O O . SER A 1 439 ? -24.863 15.980 12.799 1.00 96.38 439 SER A O 1
ATOM 3553 N N . SER A 1 440 ? -22.832 15.638 11.893 1.00 97.12 440 SER A N 1
ATOM 3554 C CA . SER A 1 440 ? -22.295 16.967 12.222 1.00 97.12 440 SER A CA 1
ATOM 3555 C C . SER A 1 440 ? -23.167 18.099 11.675 1.00 97.12 440 SER A C 1
ATOM 3557 O O . SER A 1 440 ? -23.571 19.007 12.411 1.00 97.12 440 SER A O 1
ATOM 3559 N N . VAL A 1 441 ? -23.538 17.972 10.403 1.00 96.38 441 VAL A N 1
ATOM 3560 C CA . VAL A 1 441 ? -24.320 18.924 9.608 1.00 96.38 441 VAL A CA 1
ATOM 3561 C C . VAL A 1 441 ? -25.506 18.214 8.930 1.00 96.38 441 VAL A C 1
ATOM 3563 O O . VAL A 1 441 ? -25.538 16.979 8.881 1.00 96.38 441 VAL A O 1
ATOM 3566 N N . PRO A 1 442 ? -26.535 18.940 8.455 1.00 94.81 442 PRO A N 1
ATOM 3567 C CA . PRO A 1 442 ? -27.659 18.332 7.753 1.00 94.81 442 PRO A CA 1
ATOM 3568 C C . PRO A 1 442 ? -27.275 17.964 6.316 1.00 94.81 442 PRO A C 1
ATOM 3570 O O . PRO A 1 442 ? -26.361 18.555 5.742 1.00 94.81 442 PRO A O 1
ATOM 3573 N N . ILE A 1 443 ? -28.021 17.044 5.692 1.00 94.06 443 ILE A N 1
ATOM 3574 C CA . ILE A 1 443 ? -27.776 16.616 4.296 1.00 94.06 443 ILE A CA 1
ATOM 3575 C C . ILE A 1 443 ? -27.790 17.810 3.330 1.00 94.06 443 ILE A C 1
ATOM 3577 O O . ILE A 1 443 ? -27.041 17.834 2.360 1.00 94.06 443 ILE A O 1
ATOM 3581 N N . SER A 1 444 ? -28.611 18.829 3.602 1.00 94.44 444 SER A N 1
ATOM 3582 C CA . SER A 1 444 ? -28.679 20.051 2.790 1.00 94.44 444 SER A CA 1
ATOM 3583 C C . SER A 1 444 ? -27.371 20.849 2.744 1.00 94.44 444 SER A C 1
ATOM 3585 O O . SER A 1 444 ? -27.243 21.719 1.888 1.00 94.44 444 SER A O 1
ATOM 3587 N N . SER A 1 445 ? -26.436 20.580 3.658 1.00 95.38 445 SER A N 1
ATOM 3588 C CA . SER A 1 445 ? -25.121 21.222 3.722 1.00 95.38 445 SER A CA 1
ATOM 3589 C C . SER A 1 445 ? -24.007 20.403 3.062 1.00 95.38 445 SER A C 1
ATOM 3591 O O . SER A 1 445 ? -22.876 20.878 3.010 1.00 95.38 445 SER A O 1
ATOM 3593 N N . PHE A 1 446 ? -24.297 19.197 2.559 1.00 96.81 446 PHE A N 1
ATOM 3594 C CA . PHE A 1 446 ? -23.341 18.439 1.748 1.00 96.81 446 PHE A CA 1
ATOM 3595 C C . PHE A 1 446 ? -23.147 19.118 0.380 1.00 96.81 446 PHE A C 1
ATOM 3597 O O . PHE A 1 446 ? -24.098 19.696 -0.162 1.00 96.81 446 PHE A O 1
ATOM 3604 N N . PRO A 1 447 ? -21.943 19.042 -0.212 1.00 96.69 447 PRO A N 1
ATOM 3605 C CA . PRO A 1 447 ? -21.686 19.568 -1.544 1.00 96.69 447 PRO A CA 1
ATOM 3606 C C . PRO A 1 447 ? -22.502 18.805 -2.587 1.00 96.69 447 PRO A C 1
ATOM 3608 O O . PRO A 1 447 ? -22.816 17.621 -2.432 1.00 96.69 447 PRO A O 1
ATOM 3611 N N . LYS A 1 448 ? -22.816 19.471 -3.700 1.00 96.25 448 LYS A N 1
ATOM 3612 C CA . LYS A 1 448 ? -23.375 18.773 -4.859 1.00 96.25 448 LYS A CA 1
ATOM 3613 C C . LYS A 1 448 ? -22.259 17.997 -5.555 1.00 96.25 448 LYS A C 1
ATOM 3615 O O . LYS A 1 448 ? -21.099 18.401 -5.516 1.00 96.25 448 LYS A O 1
ATOM 3620 N N . GLU A 1 449 ? -22.618 16.934 -6.278 1.00 96.38 449 GLU A N 1
ATOM 3621 C CA . GLU A 1 449 ? -21.650 16.181 -7.093 1.00 96.38 449 GLU A CA 1
ATOM 3622 C C . GLU A 1 449 ? -20.844 17.094 -8.026 1.00 96.38 449 GLU A C 1
ATOM 3624 O O . GLU A 1 449 ? -19.645 16.902 -8.186 1.00 96.38 449 GLU A O 1
ATOM 3629 N N . GLU A 1 450 ? -21.477 18.116 -8.607 1.00 96.50 450 GLU A N 1
ATOM 3630 C CA . GLU A 1 450 ? -20.806 19.074 -9.493 1.00 96.50 450 GLU A CA 1
ATOM 3631 C C . GLU A 1 450 ? -19.746 19.920 -8.775 1.00 96.50 450 GLU A C 1
ATOM 3633 O O . GLU A 1 450 ? -18.709 20.224 -9.364 1.00 96.50 450 GLU A O 1
ATOM 3638 N N . ASP A 1 451 ? -19.954 20.249 -7.498 1.00 95.50 451 ASP A N 1
ATOM 3639 C CA . ASP A 1 451 ? -18.970 20.984 -6.700 1.00 95.50 451 ASP A CA 1
ATOM 3640 C C . ASP A 1 451 ? -17.746 20.100 -6.412 1.00 95.50 451 ASP A C 1
ATOM 3642 O O . ASP A 1 451 ? -16.606 20.549 -6.555 1.00 95.50 451 ASP A O 1
ATOM 3646 N N . VAL A 1 452 ? -17.977 18.816 -6.103 1.00 97.44 452 VAL A N 1
ATOM 3647 C CA . VAL A 1 452 ? -16.910 17.819 -5.904 1.00 97.44 452 VAL A CA 1
ATOM 3648 C C . VAL A 1 452 ? -16.144 17.562 -7.201 1.00 97.44 452 VAL A C 1
ATOM 3650 O O . VAL A 1 452 ? -14.916 17.608 -7.199 1.00 97.44 452 VAL A O 1
ATOM 3653 N N . LYS A 1 453 ? -16.840 17.369 -8.331 1.00 96.75 453 LYS A N 1
ATOM 3654 C CA . LYS A 1 453 ? -16.213 17.220 -9.658 1.00 96.75 453 LYS A CA 1
ATOM 3655 C C . LYS A 1 453 ? -15.360 18.432 -10.004 1.00 96.75 453 LYS A C 1
ATOM 3657 O O . LYS A 1 453 ? -14.226 18.277 -10.449 1.00 96.75 453 LYS A O 1
ATOM 3662 N N . LYS A 1 454 ? -15.892 19.639 -9.795 1.00 97.25 454 LYS A N 1
ATOM 3663 C CA . LYS A 1 454 ? -15.165 20.879 -10.064 1.00 97.25 454 LYS A CA 1
ATOM 3664 C C . LYS A 1 454 ? -13.888 20.940 -9.235 1.00 97.25 454 LYS A C 1
ATOM 3666 O O . LYS A 1 454 ? -12.825 21.120 -9.819 1.00 97.25 454 LYS A O 1
ATOM 3671 N N . PHE A 1 455 ? -13.980 20.739 -7.919 1.00 97.69 455 PHE A N 1
ATOM 3672 C CA . PHE A 1 455 ? -12.807 20.700 -7.045 1.00 97.69 455 PHE A CA 1
ATOM 3673 C C . PHE A 1 455 ? -11.783 19.673 -7.533 1.00 97.69 455 PHE A C 1
ATOM 3675 O O . PHE A 1 455 ? -10.635 20.036 -7.769 1.00 97.69 455 PHE A O 1
ATOM 3682 N N . TYR A 1 456 ? -12.220 18.435 -7.776 1.00 96.50 456 TYR A N 1
ATOM 3683 C CA . TYR A 1 456 ? -11.364 17.335 -8.219 1.00 96.50 456 TYR A CA 1
ATOM 3684 C C . TYR A 1 456 ? -10.597 17.672 -9.507 1.00 96.50 456 TYR A C 1
ATOM 3686 O O . TYR A 1 456 ? -9.424 17.332 -9.639 1.00 96.50 456 TYR A O 1
ATOM 3694 N N . LEU A 1 457 ? -11.238 18.351 -10.463 1.00 93.69 457 LEU A N 1
ATOM 3695 C CA . LEU A 1 457 ? -10.622 18.715 -11.742 1.00 93.69 457 LEU A CA 1
ATOM 3696 C C . LEU A 1 457 ? -9.715 19.951 -11.647 1.00 93.69 457 LEU A C 1
ATOM 3698 O O . LEU A 1 457 ? -8.748 20.057 -12.400 1.00 93.69 457 LEU A O 1
ATOM 3702 N N . THR A 1 458 ? -10.022 20.904 -10.762 1.00 95.06 458 THR A N 1
ATOM 3703 C CA . THR A 1 458 ? -9.305 22.191 -10.696 1.00 95.06 458 THR A CA 1
ATOM 3704 C C . THR A 1 458 ? -8.255 22.271 -9.597 1.00 95.06 458 THR A C 1
ATOM 3706 O O . THR A 1 458 ? -7.406 23.160 -9.621 1.00 95.06 458 THR A O 1
ATOM 3709 N N . THR A 1 459 ? -8.307 21.384 -8.610 1.00 93.56 459 THR A N 1
ATOM 3710 C CA . THR A 1 459 ? -7.469 21.437 -7.414 1.00 93.56 459 THR A CA 1
ATOM 3711 C C . THR A 1 459 ? -6.820 20.081 -7.212 1.00 93.56 459 THR A C 1
ATOM 3713 O O . THR A 1 459 ? -7.494 19.108 -6.907 1.00 93.56 459 THR A O 1
ATOM 3716 N N . HIS A 1 460 ? -5.502 20.028 -7.415 1.00 90.94 460 HIS A N 1
ATOM 3717 C CA . HIS A 1 460 ? -4.743 18.791 -7.272 1.00 90.94 460 HIS A CA 1
ATOM 3718 C C . HIS A 1 460 ? -4.414 18.562 -5.797 1.00 90.94 460 HIS A C 1
ATOM 3720 O O . HIS A 1 460 ? -3.645 19.326 -5.210 1.00 90.94 460 HIS A O 1
ATOM 3726 N N . THR A 1 461 ? -5.007 17.524 -5.220 1.00 93.75 461 THR A N 1
ATOM 3727 C CA . THR A 1 461 ? -4.795 17.075 -3.841 1.00 93.75 461 THR A CA 1
ATOM 3728 C C . THR A 1 461 ? -4.607 15.558 -3.800 1.00 93.75 461 THR A C 1
ATOM 3730 O O . THR A 1 461 ? -4.675 14.886 -4.833 1.00 93.75 461 THR A O 1
ATOM 3733 N N . ASN A 1 462 ? -4.407 14.974 -2.616 1.00 90.31 462 ASN A N 1
ATOM 3734 C CA . ASN A 1 462 ? -4.340 13.515 -2.487 1.00 90.31 462 ASN A CA 1
ATOM 3735 C C . ASN A 1 462 ? -5.673 12.823 -2.823 1.00 90.31 462 ASN A C 1
ATOM 3737 O O . ASN A 1 462 ? -5.680 11.622 -3.092 1.00 90.31 462 ASN A O 1
ATOM 3741 N N . LEU A 1 463 ? -6.785 13.565 -2.890 1.00 91.12 463 LEU A N 1
ATOM 3742 C CA . LEU A 1 463 ? -8.067 13.051 -3.376 1.00 91.12 463 LEU A CA 1
ATOM 3743 C C . LEU A 1 463 ? -7.955 12.511 -4.812 1.00 91.12 463 LEU A C 1
ATOM 3745 O O . LEU A 1 463 ? -8.618 11.537 -5.160 1.00 91.12 463 LEU A O 1
ATOM 3749 N N . ASN A 1 464 ? -7.073 13.097 -5.630 1.00 95.75 464 ASN A N 1
ATOM 3750 C CA . ASN A 1 464 ? -6.826 12.673 -7.010 1.00 95.75 464 ASN A CA 1
ATOM 3751 C C . ASN A 1 464 ? -6.092 11.327 -7.127 1.00 95.75 464 ASN A C 1
ATOM 3753 O O . ASN A 1 464 ? -5.964 10.808 -8.235 1.00 95.75 464 ASN A O 1
ATOM 3757 N N . ASN A 1 465 ? -5.637 10.743 -6.012 1.00 83.81 465 ASN A N 1
ATOM 3758 C CA . ASN A 1 465 ? -5.122 9.372 -5.993 1.00 83.81 465 ASN A CA 1
ATOM 3759 C C . ASN A 1 465 ? -6.238 8.329 -6.195 1.00 83.81 465 ASN A C 1
ATOM 3761 O O . ASN A 1 465 ? -5.949 7.167 -6.476 1.00 83.81 465 ASN A O 1
ATOM 3765 N N . TYR A 1 466 ? -7.508 8.731 -6.078 1.00 83.88 466 TYR A N 1
ATOM 3766 C CA . TYR A 1 466 ? -8.674 7.879 -6.287 1.00 83.88 466 TYR A CA 1
ATOM 3767 C C . TYR A 1 466 ? -9.428 8.299 -7.549 1.00 83.88 466 TYR A C 1
ATOM 3769 O O . TYR A 1 466 ? -9.619 9.495 -7.752 1.00 83.88 466 TYR A O 1
ATOM 3777 N N . PRO A 1 467 ? -9.929 7.360 -8.376 1.00 90.88 467 PRO A N 1
ATOM 3778 C CA . PRO A 1 467 ? -10.763 7.714 -9.520 1.00 90.88 467 PRO A CA 1
ATOM 3779 C C . PRO A 1 467 ? -11.969 8.558 -9.095 1.00 90.88 467 PRO A C 1
ATOM 3781 O O . PRO A 1 467 ? -12.626 8.245 -8.102 1.00 90.88 467 PRO A O 1
ATOM 3784 N N . LEU A 1 468 ? -12.310 9.581 -9.885 1.00 87.19 468 LEU A N 1
ATOM 3785 C CA . LEU A 1 468 ? -13.431 10.488 -9.604 1.00 87.19 468 LEU A CA 1
ATOM 3786 C C . LEU A 1 468 ? -14.746 9.743 -9.317 1.00 87.19 468 LEU A C 1
ATOM 3788 O O . LEU A 1 468 ? -15.497 10.141 -8.434 1.00 87.19 468 LEU A O 1
ATOM 3792 N N . GLU A 1 469 ? -15.019 8.642 -10.022 1.00 85.88 469 GLU A N 1
ATOM 3793 C CA . GLU A 1 469 ? -16.201 7.807 -9.770 1.00 85.88 469 GLU A CA 1
ATOM 3794 C C . GLU A 1 469 ? -16.230 7.252 -8.340 1.00 85.88 469 GLU A C 1
ATOM 3796 O O . GLU A 1 469 ? -17.276 7.288 -7.693 1.00 85.88 469 GLU A O 1
ATOM 3801 N N . LYS A 1 470 ? -15.079 6.805 -7.822 1.00 81.50 470 LYS A N 1
ATOM 3802 C CA . LYS A 1 470 ? -14.948 6.306 -6.449 1.00 81.50 470 LYS A CA 1
ATOM 3803 C C . LYS A 1 470 ? -15.209 7.421 -5.437 1.00 81.50 470 LYS A C 1
ATOM 3805 O O . LYS A 1 470 ? -15.977 7.219 -4.503 1.00 81.50 470 LYS A O 1
ATOM 3810 N N . VAL A 1 471 ? -14.650 8.609 -5.673 1.00 89.06 471 VAL A N 1
ATOM 3811 C CA . VAL A 1 471 ? -14.862 9.793 -4.823 1.00 89.06 471 VAL A CA 1
ATOM 3812 C C . VAL A 1 471 ? -16.340 10.201 -4.791 1.00 89.06 471 VAL A C 1
ATOM 3814 O O . VAL A 1 471 ? -16.904 10.437 -3.726 1.00 89.06 471 VAL A O 1
ATOM 3817 N N . LEU A 1 472 ? -17.012 10.229 -5.947 1.00 92.12 472 LEU A N 1
ATOM 3818 C CA . LEU A 1 472 ? -18.456 10.487 -6.010 1.00 92.12 472 LEU A CA 1
ATOM 3819 C C . LEU A 1 472 ? -19.277 9.357 -5.369 1.00 92.12 472 LEU A C 1
ATOM 3821 O O . LEU A 1 472 ? -20.367 9.607 -4.853 1.00 92.12 472 LEU A O 1
ATOM 3825 N N . GLY A 1 473 ? -18.761 8.127 -5.386 1.00 86.56 473 GLY A N 1
ATOM 3826 C CA . GLY A 1 473 ? -19.307 6.987 -4.654 1.00 86.56 473 GLY A CA 1
ATOM 3827 C C . GLY A 1 473 ? -19.359 7.236 -3.147 1.00 86.56 473 GLY A C 1
ATOM 3828 O O . GLY A 1 473 ? -20.418 7.044 -2.553 1.00 86.56 473 GLY A O 1
ATOM 3829 N N . TRP A 1 474 ? -18.277 7.752 -2.556 1.00 93.50 474 TRP A N 1
ATOM 3830 C CA . TRP A 1 474 ? -18.223 8.111 -1.132 1.00 93.50 474 TRP A CA 1
ATOM 3831 C C . TRP A 1 474 ? -19.259 9.178 -0.765 1.00 93.50 474 TRP A C 1
ATOM 3833 O O . TRP A 1 474 ? -20.003 9.015 0.198 1.00 93.50 474 TRP A O 1
ATOM 3843 N N . LEU A 1 475 ? -19.399 10.227 -1.586 1.00 95.19 475 LEU A N 1
ATOM 3844 C CA . LEU A 1 475 ? -20.408 11.268 -1.354 1.00 95.19 475 LEU A CA 1
ATOM 3845 C C . LEU A 1 475 ? -21.827 10.678 -1.327 1.00 95.19 475 LEU A C 1
ATOM 3847 O O . LEU A 1 475 ? -22.634 10.991 -0.448 1.00 95.19 475 LEU A O 1
ATOM 3851 N N . LYS A 1 476 ? -22.143 9.812 -2.297 1.00 91.81 476 LYS A N 1
ATOM 3852 C CA . LYS A 1 476 ? -23.447 9.135 -2.368 1.00 91.81 476 LYS A CA 1
ATOM 3853 C C . LYS A 1 476 ? -23.672 8.240 -1.156 1.00 91.81 476 LYS A C 1
ATOM 3855 O O . LYS A 1 476 ? -24.783 8.204 -0.632 1.00 91.81 476 LYS A O 1
ATOM 3860 N N . GLN A 1 477 ? -22.642 7.520 -0.733 1.00 88.94 477 GLN A N 1
ATOM 3861 C CA . GLN A 1 477 ? -22.680 6.620 0.409 1.00 88.94 477 GLN A CA 1
ATOM 3862 C C . GLN A 1 477 ? -22.970 7.365 1.713 1.00 88.94 477 GLN A C 1
ATOM 3864 O O . GLN A 1 477 ? -23.911 6.979 2.403 1.00 88.94 477 GLN A O 1
ATOM 3869 N N . ASP A 1 478 ? -22.270 8.466 1.993 1.00 91.06 478 ASP A N 1
ATOM 3870 C CA . ASP A 1 478 ? -22.491 9.281 3.194 1.00 91.06 478 ASP A CA 1
ATOM 3871 C C . ASP A 1 478 ? -23.920 9.837 3.246 1.00 91.06 478 ASP A C 1
ATOM 3873 O O . ASP A 1 478 ? -24.634 9.694 4.243 1.00 91.06 478 ASP A O 1
ATOM 3877 N N . ILE A 1 479 ? -24.394 10.405 2.130 1.00 90.88 479 ILE A N 1
ATOM 3878 C CA . ILE A 1 479 ? -25.761 10.930 2.026 1.00 90.88 479 ILE A CA 1
ATOM 3879 C C . ILE A 1 479 ? -26.793 9.812 2.228 1.00 90.88 479 ILE A C 1
ATOM 3881 O O . ILE A 1 479 ? -27.787 9.999 2.935 1.00 90.88 479 ILE A O 1
ATOM 3885 N N . ASN A 1 480 ? -26.589 8.652 1.599 1.00 88.56 480 ASN A N 1
ATOM 3886 C CA . ASN A 1 480 ? -27.506 7.522 1.709 1.00 88.56 480 ASN A CA 1
ATOM 3887 C C . ASN A 1 480 ? -27.518 6.931 3.121 1.00 88.56 480 ASN A C 1
ATOM 3889 O O . ASN A 1 480 ? -28.594 6.577 3.606 1.00 88.56 480 ASN A O 1
ATOM 3893 N N . TYR A 1 481 ? -26.369 6.882 3.798 1.00 87.25 481 TYR A N 1
ATOM 3894 C CA . TYR A 1 481 ? -26.271 6.425 5.181 1.00 87.25 481 TYR A CA 1
ATOM 3895 C C . TYR A 1 481 ? -27.133 7.289 6.101 1.00 87.25 481 TYR A C 1
ATOM 3897 O O . TYR A 1 481 ? -27.958 6.761 6.849 1.00 87.25 481 TYR A O 1
ATOM 3905 N N . ILE A 1 482 ? -27.016 8.618 5.996 1.00 89.88 482 ILE A N 1
ATOM 3906 C CA . ILE A 1 482 ? -27.803 9.554 6.812 1.00 89.88 482 ILE A CA 1
ATOM 3907 C C . ILE A 1 482 ? -29.298 9.436 6.485 1.00 89.88 482 ILE A C 1
ATOM 3909 O O . ILE A 1 482 ? -30.125 9.438 7.396 1.00 89.88 482 ILE A O 1
ATOM 3913 N N . LYS A 1 483 ? -29.675 9.283 5.207 1.00 86.56 483 LYS A N 1
ATOM 3914 C CA . LYS A 1 483 ? -31.084 9.075 4.817 1.00 86.56 483 LYS A CA 1
ATOM 3915 C C . LYS A 1 483 ? -31.672 7.795 5.403 1.00 86.56 483 LYS A C 1
ATOM 3917 O O . LYS A 1 483 ? -32.824 7.808 5.832 1.00 86.56 483 LYS A O 1
ATOM 3922 N N . LEU A 1 484 ? -30.906 6.705 5.385 1.00 84.44 484 LEU A N 1
ATOM 3923 C CA . LEU A 1 484 ? -31.372 5.401 5.840 1.00 84.44 484 LEU A CA 1
ATOM 3924 C C . LEU A 1 484 ? -31.474 5.340 7.365 1.00 84.44 484 LEU A C 1
ATOM 3926 O O . LEU A 1 484 ? -32.484 4.890 7.899 1.00 84.44 484 LEU A O 1
ATOM 3930 N N . HIS A 1 485 ? -30.433 5.790 8.062 1.00 80.88 485 HIS A N 1
ATOM 3931 C CA . HIS A 1 485 ? -30.326 5.636 9.512 1.00 80.88 485 HIS A CA 1
ATOM 3932 C C . HIS A 1 485 ? -30.946 6.786 10.301 1.00 80.88 485 HIS A C 1
ATOM 3934 O O . HIS A 1 485 ? -31.142 6.633 11.509 1.00 80.88 485 HIS A O 1
ATOM 3940 N N . GLN A 1 486 ? -31.251 7.897 9.619 1.00 81.06 486 GLN A N 1
ATOM 3941 C CA . GLN A 1 486 ? -31.879 9.106 10.154 1.00 81.06 486 GLN A CA 1
ATOM 3942 C C . GLN A 1 486 ? -31.293 9.540 11.509 1.00 81.06 486 GLN A C 1
ATOM 3944 O O . GLN A 1 486 ? -32.054 9.769 12.452 1.00 81.06 486 GLN A O 1
ATOM 3949 N N . PRO A 1 487 ? -29.953 9.643 11.647 1.00 78.94 487 PRO A N 1
ATOM 3950 C CA . PRO A 1 487 ? -29.376 10.192 12.865 1.00 78.94 487 PRO A CA 1
ATOM 3951 C C . PRO A 1 487 ? -29.862 11.634 13.044 1.00 78.94 487 PRO A C 1
ATOM 3953 O O . PRO A 1 487 ? -30.229 12.303 12.068 1.00 78.94 487 PRO A O 1
ATOM 3956 N N . THR A 1 488 ? -29.824 12.148 14.274 1.00 81.75 488 THR A N 1
ATOM 3957 C CA . THR A 1 488 ? -30.117 13.567 14.489 1.00 81.75 488 THR A CA 1
ATOM 3958 C C . THR A 1 488 ? -29.157 14.401 13.645 1.00 81.75 488 THR A C 1
ATOM 3960 O O . THR A 1 488 ? -27.935 14.258 13.724 1.00 81.75 488 THR A O 1
ATOM 3963 N N . GLN A 1 489 ? -29.727 15.240 12.785 1.00 82.81 489 GLN A N 1
ATOM 3964 C CA . GLN A 1 489 ? -28.980 16.145 11.920 1.00 82.81 489 GLN A CA 1
ATOM 3965 C C . GLN A 1 489 ? -28.717 17.462 12.655 1.00 82.81 489 GLN A C 1
ATOM 3967 O O . GLN A 1 489 ? -29.501 17.857 13.516 1.00 82.81 489 GLN A O 1
ATOM 3972 N N . ASN A 1 490 ? -27.653 18.174 12.272 1.00 90.81 490 ASN A N 1
ATOM 3973 C CA . ASN A 1 490 ? -27.156 19.367 12.975 1.00 90.81 490 ASN A CA 1
ATOM 3974 C C . ASN A 1 490 ? -26.602 19.069 14.379 1.00 90.81 490 ASN A C 1
ATOM 3976 O O . ASN A 1 490 ? -26.825 19.841 15.315 1.00 90.81 490 ASN A O 1
ATOM 3980 N N . GLY A 1 491 ? -25.866 17.969 14.536 1.00 96.38 491 GLY A N 1
ATOM 3981 C CA . GLY A 1 491 ? -25.324 17.537 15.821 1.00 96.38 491 GLY A CA 1
ATOM 3982 C C . GLY A 1 491 ? -24.469 18.599 16.521 1.00 96.38 491 GLY A C 1
ATOM 3983 O O . GLY A 1 491 ? -24.541 18.724 17.738 1.00 96.38 491 GLY A O 1
ATOM 3984 N N . ILE A 1 492 ? -23.740 19.438 15.773 1.00 98.12 492 ILE A N 1
ATOM 3985 C CA . ILE A 1 492 ? -22.941 20.529 16.360 1.00 98.12 492 ILE A CA 1
ATOM 3986 C C . ILE A 1 492 ? -23.853 21.520 17.099 1.00 98.12 492 ILE A C 1
ATOM 3988 O O . ILE A 1 492 ? -23.583 21.891 18.241 1.00 98.12 492 ILE A O 1
ATOM 3992 N N . ASN A 1 493 ? -24.954 21.936 16.466 1.00 97.19 493 ASN A N 1
ATOM 3993 C CA . ASN A 1 493 ? -25.907 22.872 17.065 1.00 97.19 493 ASN A CA 1
ATOM 3994 C C . ASN A 1 493 ? -26.688 22.232 18.213 1.00 97.19 493 ASN A C 1
ATOM 3996 O O . ASN A 1 493 ? -26.926 22.906 19.212 1.00 97.19 493 ASN A O 1
ATOM 4000 N N . LEU A 1 494 ? -27.034 20.946 18.100 1.00 97.44 494 LEU A N 1
ATOM 4001 C CA . LEU A 1 494 ? -27.651 20.186 19.187 1.00 97.44 494 LEU A CA 1
ATOM 4002 C C . LEU A 1 494 ? -26.765 20.209 20.438 1.00 97.44 494 LEU A C 1
ATOM 4004 O O . LEU A 1 494 ? -27.205 20.661 21.491 1.00 97.44 494 LEU A O 1
ATOM 4008 N N . ILE A 1 495 ? -25.494 19.812 20.305 1.00 98.31 495 ILE A N 1
ATOM 4009 C CA . ILE A 1 495 ? -24.537 19.781 21.421 1.00 98.31 495 ILE A CA 1
ATOM 4010 C C . ILE A 1 495 ? -24.384 21.175 22.034 1.00 98.31 495 ILE A C 1
ATOM 4012 O O . ILE A 1 495 ? -24.384 21.314 23.261 1.00 98.31 495 ILE A O 1
ATOM 4016 N N . LYS A 1 496 ? -24.293 22.217 21.195 1.00 98.12 496 LYS A N 1
ATOM 4017 C CA . LYS A 1 496 ? -24.239 23.607 21.661 1.00 98.12 496 LYS A CA 1
ATOM 4018 C C . LYS A 1 496 ? -25.465 23.993 22.485 1.00 98.12 496 LYS A C 1
ATOM 4020 O O . LYS A 1 496 ? -25.308 24.568 23.559 1.00 98.12 496 LYS A O 1
ATOM 4025 N N . GLN A 1 497 ? -26.664 23.678 22.003 1.00 97.38 497 GLN A N 1
ATOM 4026 C CA . GLN A 1 497 ? -27.921 24.008 22.676 1.00 97.38 497 GLN A CA 1
ATOM 4027 C C . GLN A 1 497 ? -28.076 23.252 23.998 1.00 97.38 497 GLN A C 1
ATOM 4029 O O . GLN A 1 497 ? -28.307 23.883 25.027 1.00 97.38 497 GLN A O 1
ATOM 4034 N N . GLU A 1 498 ? -27.888 21.932 23.991 1.00 97.31 498 GLU A N 1
ATOM 4035 C CA . GLU A 1 498 ? -28.063 21.084 25.178 1.00 97.31 498 GLU A CA 1
ATOM 4036 C C . GLU A 1 498 ? -27.079 21.417 26.304 1.00 97.31 498 GLU A C 1
ATOM 4038 O O . GLU A 1 498 ? -27.400 21.254 27.479 1.00 97.31 498 GLU A O 1
ATOM 4043 N N . ASN A 1 499 ? -25.885 21.908 25.961 1.00 97.19 499 ASN A N 1
ATOM 4044 C CA . ASN A 1 499 ? -24.821 22.169 26.930 1.00 97.19 499 ASN A CA 1
ATOM 4045 C C . ASN A 1 499 ? -24.544 23.669 27.142 1.00 97.19 499 ASN A C 1
ATOM 4047 O O . ASN A 1 499 ? -23.578 24.021 27.819 1.00 97.19 499 ASN A O 1
ATOM 4051 N N . GLY A 1 500 ? -25.365 24.561 26.573 1.00 96.81 500 GLY A N 1
ATOM 4052 C CA . GLY A 1 500 ? -25.216 26.014 26.722 1.00 96.81 500 GLY A CA 1
ATOM 4053 C C . GLY A 1 500 ? -23.893 26.567 26.173 1.00 96.81 500 GLY A C 1
ATOM 4054 O O . GLY A 1 500 ? -23.336 27.515 26.728 1.00 96.81 500 GLY A O 1
ATOM 4055 N N . ILE A 1 501 ? -23.362 25.969 25.103 1.00 97.19 501 ILE A N 1
ATOM 4056 C CA . ILE A 1 501 ? -22.059 26.313 24.522 1.00 97.19 501 ILE A CA 1
ATOM 4057 C C . ILE A 1 501 ? -22.259 27.300 23.373 1.00 97.19 501 ILE A C 1
ATOM 4059 O O . ILE A 1 501 ? -22.845 26.975 22.344 1.00 97.19 501 ILE A O 1
ATOM 4063 N N . LYS A 1 502 ? -21.711 28.510 23.514 1.00 94.88 502 LYS A N 1
ATOM 4064 C CA . LYS A 1 502 ? -21.666 29.491 22.418 1.00 94.88 502 LYS A CA 1
ATOM 4065 C C . LYS A 1 502 ? -20.583 29.125 21.395 1.00 94.88 502 LYS A C 1
ATOM 4067 O O . LYS A 1 502 ? -20.875 28.919 20.218 1.00 94.88 502 LYS A O 1
ATOM 4072 N N . ASN A 1 503 ? -19.350 28.991 21.882 1.00 95.75 503 ASN A N 1
ATOM 4073 C CA . ASN A 1 503 ? -18.174 28.563 21.127 1.00 95.75 503 ASN A CA 1
ATOM 4074 C C . ASN A 1 503 ? -17.455 27.472 21.922 1.00 95.75 503 ASN A C 1
ATOM 4076 O O . ASN A 1 503 ? -17.337 27.593 23.142 1.00 95.75 503 ASN A O 1
ATOM 4080 N N . PHE A 1 504 ? -16.975 26.440 21.233 1.00 98.31 504 PHE A N 1
ATOM 4081 C CA . PHE A 1 504 ? -16.065 25.465 21.830 1.00 98.31 504 PHE A CA 1
ATOM 4082 C C . PHE A 1 504 ? -14.684 26.098 22.023 1.00 98.31 504 PHE A C 1
ATOM 4084 O O . PHE A 1 504 ? -14.304 26.993 21.268 1.00 98.31 504 PHE A O 1
ATOM 4091 N N . ASP A 1 505 ? -13.909 25.641 23.005 1.00 98.38 505 ASP A N 1
ATOM 4092 C CA . ASP A 1 505 ? -12.519 26.083 23.121 1.00 98.38 505 ASP A CA 1
ATOM 4093 C C . ASP A 1 505 ? -11.652 25.379 22.070 1.00 98.38 505 ASP A C 1
ATOM 4095 O O . ASP A 1 505 ? -10.870 26.031 21.390 1.00 98.38 505 ASP A O 1
ATOM 4099 N N . ILE A 1 506 ? -11.803 24.067 21.897 1.00 98.75 506 ILE A N 1
ATOM 4100 C CA . ILE A 1 506 ? -11.067 23.295 20.887 1.00 98.75 506 ILE A CA 1
ATOM 4101 C C . ILE A 1 506 ? -12.058 22.574 19.988 1.00 98.75 506 ILE A C 1
ATOM 4103 O O . ILE A 1 506 ? -13.006 21.978 20.495 1.00 98.75 506 ILE A O 1
ATOM 4107 N N . VAL A 1 507 ? -11.817 22.588 18.678 1.00 98.88 507 VAL A N 1
ATOM 4108 C CA . VAL A 1 507 ? -12.542 21.742 17.727 1.00 98.88 507 VAL A CA 1
ATOM 4109 C C . VAL A 1 507 ? -11.578 20.983 16.829 1.00 98.88 507 VAL A C 1
ATOM 4111 O O . VAL A 1 507 ? -10.709 21.604 16.222 1.00 98.88 507 VAL A O 1
ATOM 4114 N N . LEU A 1 508 ? -11.759 19.665 16.730 1.00 98.88 508 LEU A N 1
ATOM 4115 C CA . LEU A 1 508 ? -11.183 18.828 15.678 1.00 98.88 508 LEU A CA 1
ATOM 4116 C C . LEU A 1 508 ? -12.235 18.570 14.593 1.00 98.88 508 LEU A C 1
ATOM 4118 O O . LEU A 1 508 ? -13.321 18.071 14.891 1.00 98.88 508 LEU A O 1
ATOM 4122 N N . ILE A 1 509 ? -11.895 18.928 13.355 1.00 98.69 509 ILE A N 1
ATOM 4123 C CA . ILE A 1 509 ? -12.684 18.667 12.150 1.00 98.69 509 ILE A CA 1
ATOM 4124 C C . ILE A 1 509 ? -12.073 17.461 11.435 1.00 98.69 509 ILE A C 1
ATOM 4126 O O . ILE A 1 509 ? -11.131 17.619 10.656 1.00 98.69 509 ILE A O 1
ATOM 4130 N N . ASP A 1 510 ? -12.623 16.281 11.715 1.00 96.75 510 ASP A N 1
ATOM 4131 C CA . ASP A 1 510 ? -12.235 14.999 11.117 1.00 96.75 510 ASP A CA 1
ATOM 4132 C C . ASP A 1 510 ? -13.472 14.160 10.720 1.00 96.75 510 ASP A C 1
ATOM 4134 O O . ASP A 1 510 ? -13.532 12.942 10.855 1.00 96.75 510 ASP A O 1
ATOM 4138 N N . GLY A 1 511 ? -14.530 14.848 10.279 1.00 88.88 511 GLY A N 1
ATOM 4139 C CA . GLY A 1 511 ? -15.782 14.228 9.855 1.00 88.88 511 GLY A CA 1
ATOM 4140 C C . GLY A 1 511 ? -15.703 13.558 8.479 1.00 88.88 511 GLY A C 1
ATOM 4141 O O . GLY A 1 511 ? -14.653 13.119 8.016 1.00 88.88 511 GLY A O 1
ATOM 4142 N N . SER A 1 512 ? -16.847 13.505 7.792 1.00 93.81 512 SER A N 1
ATOM 4143 C CA . SER A 1 512 ? -16.903 13.058 6.395 1.00 93.81 512 SER A CA 1
ATOM 4144 C C . SER A 1 512 ? -15.947 13.878 5.524 1.00 93.81 512 SER A C 1
ATOM 4146 O O . SER A 1 512 ? -15.765 15.080 5.730 1.00 93.81 512 SER A O 1
ATOM 4148 N N . GLU A 1 513 ? -15.418 13.241 4.477 1.00 96.75 513 GLU A N 1
ATOM 4149 C CA . GLU A 1 513 ? -14.641 13.889 3.416 1.00 96.75 513 GLU A CA 1
ATOM 4150 C C . GLU A 1 513 ? -15.352 15.127 2.836 1.00 96.75 513 GLU A C 1
ATOM 4152 O O . GLU A 1 513 ? -14.707 16.014 2.291 1.00 96.75 513 GLU A O 1
ATOM 4157 N N . PHE A 1 514 ? -16.680 15.225 2.964 1.00 97.94 514 PHE A N 1
ATOM 4158 C CA . PHE A 1 514 ? -17.498 16.223 2.280 1.00 97.94 514 PHE A CA 1
ATOM 4159 C C . PHE A 1 514 ? -18.141 17.275 3.191 1.00 97.94 514 PHE A C 1
ATOM 4161 O O . PHE A 1 514 ? -18.839 18.152 2.684 1.00 97.94 514 PHE A O 1
ATOM 4168 N N . THR A 1 515 ? -17.936 17.234 4.509 1.00 97.06 515 THR A N 1
ATOM 4169 C CA . THR A 1 515 ? -18.649 18.126 5.449 1.00 97.06 515 THR A CA 1
ATOM 4170 C C . THR A 1 515 ? -17.793 19.237 6.051 1.00 97.06 515 THR A C 1
ATOM 4172 O O . THR A 1 515 ? -18.353 20.195 6.593 1.00 97.06 515 THR A O 1
ATOM 4175 N N . GLY A 1 516 ? -16.467 19.183 5.894 1.00 97.25 516 GLY A N 1
ATOM 4176 C CA . GLY A 1 516 ? -15.533 20.059 6.608 1.00 97.25 516 GLY A CA 1
ATOM 4177 C C . GLY A 1 516 ? -15.816 21.560 6.475 1.00 97.25 516 GLY A C 1
ATOM 4178 O O . GLY A 1 516 ? -15.736 22.292 7.463 1.00 97.25 516 GLY A O 1
ATOM 4179 N N . MET A 1 517 ? -16.196 22.066 5.295 1.00 96.75 517 MET A N 1
ATOM 4180 C CA . MET A 1 517 ? -16.528 23.495 5.132 1.00 96.75 517 MET A CA 1
ATOM 4181 C C . MET A 1 517 ? -17.746 23.924 5.963 1.00 96.75 517 MET A C 1
ATOM 4183 O O . MET A 1 517 ? -17.705 24.952 6.639 1.00 96.75 517 MET A O 1
ATOM 4187 N N . ALA A 1 518 ? -18.817 23.127 5.936 1.00 97.19 518 ALA A N 1
ATOM 4188 C CA . ALA A 1 518 ? -20.029 23.407 6.701 1.00 97.19 518 ALA A CA 1
ATOM 4189 C C . ALA A 1 518 ? -19.786 23.263 8.213 1.00 97.19 518 ALA A C 1
ATOM 4191 O O . ALA A 1 518 ? -20.348 24.013 9.009 1.00 97.19 518 ALA A O 1
ATOM 4192 N N . GLU A 1 519 ? -18.926 22.324 8.608 1.00 98.50 519 GLU A N 1
ATOM 4193 C CA . GLU A 1 519 ? -18.493 22.149 9.995 1.00 98.50 519 GLU A CA 1
ATOM 4194 C C . GLU A 1 519 ? -17.719 23.373 10.489 1.00 98.50 519 GLU A C 1
ATOM 4196 O O . GLU A 1 519 ? -18.057 23.912 11.545 1.00 98.50 519 GLU A O 1
ATOM 4201 N N . LEU A 1 520 ? -16.751 23.867 9.702 1.00 98.31 520 LEU A N 1
ATOM 4202 C CA . LEU A 1 520 ? -15.961 25.052 10.041 1.00 98.31 520 LEU A CA 1
ATOM 4203 C C . LEU A 1 520 ? -16.847 26.279 10.286 1.00 98.31 520 LEU A C 1
ATOM 4205 O O . LEU A 1 520 ? -16.640 26.993 11.267 1.00 98.31 520 LEU A O 1
ATOM 4209 N N . ASP A 1 521 ? -17.844 26.519 9.434 1.00 97.06 521 ASP A N 1
ATOM 4210 C CA . ASP A 1 521 ? -18.738 27.674 9.571 1.00 97.06 521 ASP A CA 1
ATOM 4211 C C . ASP A 1 521 ? -19.546 27.648 10.885 1.00 97.06 521 ASP A C 1
ATOM 4213 O O . ASP A 1 521 ? -19.842 28.702 11.451 1.00 97.06 521 ASP A O 1
ATOM 4217 N N . LEU A 1 522 ? -19.856 26.463 11.422 1.00 97.75 522 LEU A N 1
ATOM 4218 C CA . LEU A 1 522 ? -20.590 26.311 12.685 1.00 97.75 522 LEU A CA 1
ATOM 4219 C C . LEU A 1 522 ? -19.705 26.429 13.930 1.00 97.75 522 LEU A C 1
ATOM 4221 O O . LEU A 1 522 ? -20.207 26.724 15.021 1.00 97.75 522 LEU A O 1
ATOM 4225 N N . VAL A 1 523 ? -18.404 26.181 13.798 1.00 97.62 523 VAL A N 1
ATOM 4226 C CA . VAL A 1 523 ? -17.452 26.143 14.923 1.00 97.62 523 VAL A CA 1
ATOM 4227 C C . VAL A 1 523 ? -16.447 27.292 14.910 1.00 97.62 523 VAL A C 1
ATOM 4229 O O . VAL A 1 523 ? -15.618 27.404 15.816 1.00 97.62 523 VAL A O 1
ATOM 4232 N N . TYR A 1 524 ? -16.551 28.171 13.914 1.00 95.44 524 TYR A N 1
ATOM 4233 C CA . TYR A 1 524 ? -15.735 29.367 13.784 1.00 95.44 524 TYR A CA 1
ATOM 4234 C C . TYR A 1 524 ? -15.766 30.216 15.062 1.00 95.44 524 TYR A C 1
ATOM 4236 O O . TYR A 1 524 ? -16.813 30.404 15.684 1.00 95.44 524 TYR A O 1
ATOM 4244 N N . GLY A 1 525 ? -14.611 30.744 15.465 1.00 95.44 525 GLY A N 1
ATOM 4245 C CA . GLY A 1 525 ? -14.447 31.457 16.735 1.00 95.44 525 GLY A CA 1
ATOM 4246 C C . GLY A 1 525 ? -13.986 30.583 17.907 1.00 95.44 525 GLY A C 1
ATOM 4247 O O . GLY A 1 525 ? -13.789 31.119 18.999 1.00 95.44 525 GLY A O 1
ATOM 4248 N N . ALA A 1 526 ? -13.782 29.275 17.708 1.00 97.81 526 ALA A N 1
ATOM 4249 C CA . ALA A 1 526 ? -13.105 28.429 18.690 1.00 97.81 526 ALA A CA 1
ATOM 4250 C C . ALA A 1 526 ? -11.660 28.895 18.944 1.00 97.81 526 ALA A C 1
ATOM 4252 O O . ALA A 1 526 ? -11.018 29.448 18.044 1.00 97.81 526 ALA A O 1
ATOM 4253 N N . LYS A 1 527 ? -11.138 28.669 20.161 1.00 97.00 527 LYS A N 1
ATOM 4254 C CA . LYS A 1 527 ? -9.754 29.034 20.528 1.00 97.00 527 LYS A CA 1
ATOM 4255 C C . LYS A 1 527 ? -8.746 28.294 19.663 1.00 97.00 527 LYS A C 1
ATOM 4257 O O . LYS A 1 527 ? -7.782 28.903 19.214 1.00 97.00 527 LYS A O 1
ATOM 4262 N N . PHE A 1 528 ? -8.977 27.001 19.463 1.00 98.62 528 PHE A N 1
ATOM 4263 C CA . PHE A 1 528 ? -8.205 26.154 18.574 1.00 98.62 528 PHE A CA 1
ATOM 4264 C C . PHE A 1 528 ? -9.121 25.462 17.573 1.00 98.62 528 PHE A C 1
ATOM 4266 O O . PHE A 1 528 ? -10.138 24.880 17.953 1.00 98.62 528 PHE A O 1
ATOM 4273 N N . ILE A 1 529 ? -8.722 25.501 16.306 1.00 98.81 529 ILE A N 1
ATOM 4274 C CA . ILE A 1 529 ? -9.341 24.742 15.220 1.00 98.81 529 ILE A CA 1
ATOM 4275 C C . ILE A 1 529 ? -8.267 23.823 14.651 1.00 98.81 529 ILE A C 1
ATOM 4277 O O . ILE A 1 529 ? -7.231 24.286 14.173 1.00 98.81 529 ILE A O 1
ATOM 4281 N N . LEU A 1 530 ? -8.505 22.523 14.759 1.00 98.81 530 LEU A N 1
ATOM 4282 C CA . LEU A 1 530 ? -7.637 21.457 14.296 1.00 98.81 530 LEU A CA 1
ATOM 4283 C C . LEU A 1 530 ? -8.290 20.854 13.053 1.00 98.81 530 LEU A C 1
ATOM 4285 O O . LEU A 1 530 ? -9.440 20.424 13.102 1.00 98.81 530 LEU A O 1
ATOM 4289 N N . LEU A 1 531 ? -7.565 20.864 11.943 1.00 98.75 531 LEU A N 1
ATOM 4290 C CA . LEU A 1 531 ? -8.006 20.339 10.658 1.00 98.75 531 LEU A CA 1
ATOM 4291 C C . LEU A 1 531 ? -7.189 19.087 10.344 1.00 98.75 531 LEU A C 1
ATOM 4293 O O . LEU A 1 531 ? -5.966 19.202 10.219 1.00 98.75 531 LEU A O 1
ATOM 4297 N N . ASP A 1 532 ? -7.846 17.937 10.198 1.00 97.94 532 ASP A N 1
ATOM 4298 C CA . ASP A 1 532 ? -7.231 16.754 9.582 1.00 97.94 532 ASP A CA 1
ATOM 4299 C C . ASP A 1 532 ? -7.458 16.762 8.061 1.00 97.94 532 ASP A C 1
ATOM 4301 O O . ASP A 1 532 ? -8.289 17.514 7.554 1.00 97.94 532 ASP A O 1
ATOM 4305 N N . ASP A 1 533 ? -6.689 15.990 7.307 1.00 97.38 533 ASP A N 1
ATOM 4306 C CA . ASP A 1 533 ? -6.734 15.923 5.845 1.00 97.38 533 ASP A CA 1
ATOM 4307 C C . ASP A 1 533 ? -6.768 17.278 5.100 1.00 97.38 533 ASP A C 1
ATOM 4309 O O . ASP A 1 533 ? -7.605 17.529 4.224 1.00 97.38 533 ASP A O 1
ATOM 4313 N N . ILE A 1 534 ? -5.827 18.180 5.391 1.00 98.12 534 ILE A N 1
ATOM 4314 C CA . ILE A 1 534 ? -5.735 19.492 4.709 1.00 98.12 534 ILE A CA 1
ATOM 4315 C C . ILE A 1 534 ? -5.370 19.397 3.212 1.00 98.12 534 ILE A C 1
ATOM 4317 O O . ILE A 1 534 ? -5.468 20.387 2.485 1.00 98.12 534 ILE A O 1
ATOM 4321 N N . ASN A 1 535 ? -4.951 18.221 2.742 1.00 96.50 535 ASN A N 1
ATOM 4322 C CA . ASN A 1 535 ? -4.655 17.885 1.349 1.00 96.50 535 ASN A CA 1
ATOM 4323 C C . ASN A 1 535 ? -5.719 16.936 0.753 1.00 96.50 535 ASN A C 1
ATOM 4325 O O . ASN A 1 535 ? -5.398 15.973 0.057 1.00 96.50 535 ASN A O 1
ATOM 4329 N N . SER A 1 536 ? -6.994 17.202 1.035 1.00 96.06 536 SER A N 1
ATOM 4330 C CA . SER A 1 536 ? -8.167 16.464 0.535 1.00 96.06 536 SER A CA 1
ATOM 4331 C C . SER A 1 536 ? -9.343 17.425 0.265 1.00 96.06 536 SER A C 1
ATOM 4333 O O . SER A 1 536 ? -9.190 18.637 0.429 1.00 96.06 536 SER A O 1
ATOM 4335 N N . PHE A 1 537 ? -10.519 16.939 -0.146 1.00 97.69 537 PHE A N 1
ATOM 4336 C CA . PHE A 1 537 ? -11.720 17.786 -0.200 1.00 97.69 537 PHE A CA 1
ATOM 4337 C C . PHE A 1 537 ? -12.111 18.281 1.201 1.00 97.69 537 PHE A C 1
ATOM 4339 O O . PHE A 1 537 ? -12.477 19.453 1.334 1.00 97.69 537 PHE A O 1
ATOM 4346 N N . LYS A 1 538 ? -11.965 17.429 2.231 1.00 97.38 538 LYS A N 1
ATOM 4347 C CA . LYS A 1 538 ? -12.395 17.666 3.622 1.00 97.38 538 LYS A CA 1
ATOM 4348 C C . LYS A 1 538 ? -12.013 19.054 4.117 1.00 97.38 538 LYS A C 1
ATOM 4350 O O . LYS A 1 538 ? -12.876 19.855 4.479 1.00 97.38 538 LYS A O 1
ATOM 4355 N N . ASN A 1 539 ? -10.715 19.361 4.100 1.00 98.44 539 ASN A N 1
ATOM 4356 C CA . ASN A 1 539 ? -10.189 20.558 4.750 1.00 98.44 539 ASN A CA 1
ATOM 4357 C C . ASN A 1 539 ? -9.253 21.415 3.890 1.00 98.44 539 ASN A C 1
ATOM 4359 O O . ASN A 1 539 ? -8.733 22.407 4.400 1.00 98.44 539 ASN A O 1
ATOM 4363 N N . TYR A 1 540 ? -9.083 21.147 2.589 1.00 98.38 540 TYR A N 1
ATOM 4364 C CA . TYR A 1 540 ? -8.245 22.006 1.734 1.00 98.38 540 TYR A CA 1
ATOM 4365 C C . TYR A 1 540 ? -8.721 23.464 1.707 1.00 98.38 540 TYR A C 1
ATOM 4367 O O . TYR A 1 540 ? -7.943 24.392 1.949 1.00 98.38 540 TYR A O 1
ATOM 4375 N N . SER A 1 541 ? -10.015 23.688 1.461 1.00 97.88 541 SER A N 1
ATOM 4376 C CA . SER A 1 541 ? -10.593 25.040 1.433 1.00 97.88 541 SER A CA 1
ATOM 4377 C C . SER A 1 541 ? -10.532 25.712 2.806 1.00 97.88 541 SER A C 1
ATOM 4379 O O . SER A 1 541 ? -10.214 26.899 2.901 1.00 97.88 541 SER A O 1
ATOM 4381 N N . ASN A 1 542 ? -10.767 24.944 3.872 1.00 98.44 542 ASN A N 1
ATOM 4382 C CA . ASN A 1 542 ? -10.680 25.411 5.254 1.00 98.44 542 ASN A CA 1
ATOM 4383 C C . ASN A 1 542 ? -9.263 25.855 5.609 1.00 98.44 542 ASN A C 1
ATOM 4385 O O . ASN A 1 542 ? -9.075 26.953 6.123 1.00 98.44 542 ASN A O 1
ATOM 4389 N N . TYR A 1 543 ? -8.259 25.053 5.261 1.00 98.56 543 TYR A N 1
ATOM 4390 C CA . TYR A 1 543 ? -6.854 25.373 5.470 1.00 98.56 543 TYR A CA 1
ATOM 4391 C C . TYR A 1 543 ? -6.465 26.682 4.771 1.00 98.56 543 TYR A C 1
ATOM 4393 O O . TYR A 1 543 ? -5.879 27.567 5.395 1.00 98.56 543 TYR A O 1
ATOM 4401 N N . LYS A 1 544 ? -6.864 26.870 3.505 1.00 98.12 544 LYS A N 1
ATOM 4402 C CA . LYS A 1 544 ? -6.629 28.129 2.776 1.00 98.12 544 LYS A CA 1
ATOM 4403 C C . LYS A 1 544 ? -7.357 29.321 3.405 1.00 98.12 544 LYS A C 1
ATOM 4405 O O . LYS A 1 544 ? -6.755 30.385 3.534 1.00 98.12 544 LYS A O 1
ATOM 4410 N N . LYS A 1 545 ? -8.619 29.148 3.815 1.00 97.88 545 LYS A N 1
ATOM 4411 C CA . LYS A 1 545 ? -9.419 30.184 4.493 1.00 97.88 545 LYS A CA 1
ATOM 4412 C C . LYS A 1 545 ? -8.763 30.612 5.807 1.00 97.88 545 LYS A C 1
ATOM 4414 O O . LYS A 1 545 ? -8.618 31.804 6.047 1.00 97.88 545 LYS A O 1
ATOM 4419 N N . MET A 1 546 ? -8.314 29.654 6.614 1.00 98.06 546 MET A N 1
ATOM 4420 C CA . MET A 1 546 ? -7.682 29.902 7.911 1.00 98.06 546 MET A CA 1
ATOM 4421 C C . MET A 1 546 ? -6.297 30.547 7.782 1.00 98.06 546 MET A C 1
ATOM 4423 O O . MET A 1 546 ? -5.975 31.436 8.560 1.00 98.06 546 MET A O 1
ATOM 4427 N N . LEU A 1 547 ? -5.499 30.174 6.773 1.00 97.94 547 LEU A N 1
ATOM 4428 C CA . LEU A 1 547 ? -4.229 30.853 6.475 1.00 97.94 547 LEU A CA 1
ATOM 4429 C C . LEU A 1 547 ? -4.412 32.327 6.084 1.00 97.94 547 LEU A C 1
ATOM 4431 O O . LEU A 1 547 ? -3.519 33.136 6.321 1.00 97.94 547 LEU A O 1
ATOM 4435 N N . ALA A 1 548 ? -5.538 32.665 5.453 1.00 97.38 548 ALA A N 1
ATOM 4436 C CA . ALA A 1 548 ? -5.850 34.030 5.039 1.00 97.38 548 ALA A CA 1
ATOM 4437 C C . ALA A 1 548 ? -6.500 34.871 6.153 1.00 97.38 548 ALA A C 1
ATOM 4439 O O . ALA A 1 548 ? -6.560 36.097 6.030 1.00 97.38 548 ALA A O 1
ATOM 4440 N N . ASP A 1 549 ? -6.999 34.245 7.222 1.00 96.44 549 ASP A N 1
ATOM 4441 C CA . ASP A 1 549 ? -7.683 34.946 8.304 1.00 96.44 549 ASP A CA 1
ATOM 4442 C C . ASP A 1 549 ? -6.698 35.439 9.372 1.00 96.44 549 ASP A C 1
ATOM 4444 O O . ASP A 1 549 ? -6.111 34.670 10.130 1.00 96.44 549 ASP A O 1
ATOM 4448 N N . ASN A 1 550 ? -6.561 36.760 9.480 1.00 95.19 550 ASN A N 1
ATOM 4449 C CA . ASN A 1 550 ? -5.627 37.387 10.411 1.00 95.19 550 ASN A CA 1
ATOM 4450 C C . ASN A 1 550 ? -6.006 37.242 11.893 1.00 95.19 550 ASN A C 1
ATOM 4452 O O . ASN A 1 550 ? -5.154 37.525 12.740 1.00 95.19 550 ASN A O 1
ATOM 4456 N N . SER A 1 551 ? -7.237 36.839 12.224 1.00 96.25 551 SER A N 1
ATOM 4457 C CA . SER A 1 551 ? -7.668 36.594 13.607 1.00 96.25 551 SER A CA 1
ATOM 4458 C C . SER A 1 551 ? -7.109 35.289 14.180 1.00 96.25 551 SER A C 1
ATOM 4460 O O . SER A 1 551 ? -6.965 35.166 15.400 1.00 96.25 551 SER A O 1
ATOM 4462 N N . TYR A 1 552 ? -6.724 34.358 13.306 1.00 97.31 552 TYR A N 1
ATOM 4463 C CA . TYR A 1 552 ? -6.052 33.118 13.659 1.00 97.31 552 TYR A CA 1
ATOM 4464 C C . TYR A 1 552 ? -4.554 33.188 13.335 1.00 97.31 552 TYR A C 1
ATOM 4466 O O . TYR A 1 552 ? -4.098 33.902 12.441 1.00 97.31 552 TYR A O 1
ATOM 4474 N N . GLU A 1 553 ? -3.754 32.462 14.104 1.00 97.12 553 GLU A N 1
ATOM 4475 C CA . GLU A 1 553 ? -2.367 32.141 13.788 1.00 97.12 553 GLU A CA 1
ATOM 4476 C C . GLU A 1 553 ? -2.229 30.642 13.535 1.00 97.12 553 GLU A C 1
ATOM 4478 O O . GLU A 1 553 ? -2.882 29.825 14.187 1.00 97.12 553 GLU A O 1
ATOM 4483 N N . LEU A 1 554 ? -1.374 30.278 12.582 1.00 98.06 554 LEU A N 1
ATOM 4484 C CA . LEU A 1 554 ? -0.991 28.891 12.359 1.00 98.06 554 LEU A CA 1
ATOM 4485 C C . LEU A 1 554 ? -0.098 28.434 13.522 1.00 98.06 554 LEU A C 1
ATOM 4487 O O . LEU A 1 554 ? 1.027 28.905 13.665 1.00 98.06 554 LEU A O 1
ATOM 4491 N N . PHE A 1 555 ? -0.611 27.526 14.346 1.00 97.12 555 PHE A N 1
ATOM 4492 C CA . PHE A 1 555 ? 0.056 27.025 15.546 1.00 97.12 555 PHE A CA 1
ATOM 4493 C C . PHE A 1 555 ? 0.992 25.848 15.243 1.00 97.12 555 PHE A C 1
ATOM 4495 O O . PHE A 1 555 ? 2.109 25.793 15.747 1.00 97.12 555 PHE A O 1
ATOM 4502 N N . SER A 1 556 ? 0.537 24.898 14.425 1.00 97.56 556 SER A N 1
ATOM 4503 C CA . SER A 1 556 ? 1.325 23.744 13.982 1.00 97.56 556 SER A CA 1
ATOM 4504 C C . SER A 1 556 ? 0.760 23.204 12.672 1.00 97.56 556 SER A C 1
ATOM 4506 O O . SER A 1 556 ? -0.439 23.323 12.422 1.00 97.56 556 SER A O 1
ATOM 4508 N N . GLN A 1 557 ? 1.607 22.614 11.834 1.00 98.06 557 GLN A N 1
ATOM 4509 C CA . GLN A 1 557 ? 1.171 21.864 10.662 1.00 98.06 557 GLN A CA 1
ATOM 4510 C C . GLN A 1 557 ? 2.212 20.831 10.260 1.00 98.06 557 GLN A C 1
ATOM 4512 O O . GLN A 1 557 ? 3.415 21.063 10.387 1.00 98.06 557 GLN A O 1
ATOM 4517 N N . ASN A 1 558 ? 1.742 19.757 9.643 1.00 94.19 558 ASN A N 1
ATOM 4518 C CA . ASN A 1 558 ? 2.589 18.860 8.880 1.00 94.19 558 ASN A CA 1
ATOM 4519 C C . ASN A 1 558 ? 1.813 18.394 7.652 1.00 94.19 558 ASN A C 1
ATOM 4521 O O . ASN A 1 558 ? 0.801 17.713 7.774 1.00 94.19 558 ASN A O 1
ATOM 4525 N N . ILE A 1 559 ? 2.282 18.780 6.465 1.00 92.75 559 ILE A N 1
ATOM 4526 C CA . ILE A 1 559 ? 1.628 18.447 5.192 1.00 92.75 559 ILE A CA 1
ATOM 4527 C C . ILE A 1 559 ? 1.984 17.040 4.685 1.00 92.75 559 ILE A C 1
ATOM 4529 O O . ILE A 1 559 ? 1.350 16.557 3.755 1.00 92.75 559 ILE A O 1
ATOM 4533 N N . ASN A 1 560 ? 3.017 16.409 5.255 1.00 86.00 560 ASN A N 1
ATOM 4534 C CA . ASN A 1 560 ? 3.591 15.156 4.755 1.00 86.00 560 ASN A CA 1
ATOM 4535 C C . ASN A 1 560 ? 3.069 13.914 5.489 1.00 86.00 560 ASN A C 1
ATOM 4537 O O . ASN A 1 560 ? 3.376 12.794 5.085 1.00 86.00 560 ASN A O 1
ATOM 4541 N N . ILE A 1 561 ? 2.339 14.093 6.591 1.00 84.00 561 ILE A N 1
ATOM 4542 C CA . ILE A 1 561 ? 1.763 12.987 7.353 1.00 84.00 561 ILE A CA 1
ATOM 4543 C C . ILE A 1 561 ? 0.328 12.732 6.894 1.00 84.00 561 ILE A C 1
ATOM 4545 O O . ILE A 1 561 ? -0.488 13.638 6.968 1.00 84.00 561 ILE A O 1
ATOM 4549 N N . ARG A 1 562 ? 0.006 11.519 6.424 1.00 90.44 562 ARG A N 1
ATOM 4550 C CA . ARG A 1 562 ? -1.315 11.195 5.832 1.00 90.44 562 ARG A CA 1
ATOM 4551 C C . ARG A 1 562 ? -1.704 12.210 4.739 1.00 90.44 562 ARG A C 1
ATOM 4553 O O . ARG A 1 562 ? -0.871 12.483 3.874 1.00 90.44 562 ARG A O 1
ATOM 4560 N N . ASN A 1 563 ? -2.909 12.800 4.770 1.00 92.81 563 ASN A N 1
ATOM 4561 C CA . ASN A 1 563 ? -3.258 13.958 3.927 1.00 92.81 563 ASN A CA 1
ATOM 4562 C C . ASN A 1 563 ? -3.011 15.308 4.621 1.00 92.81 563 ASN A C 1
ATOM 4564 O O . ASN A 1 563 ? -3.546 16.337 4.216 1.00 92.81 563 ASN A O 1
ATOM 4568 N N . GLY A 1 564 ? -2.154 15.316 5.634 1.00 96.25 564 GLY A N 1
ATOM 4569 C CA . GLY A 1 564 ? -1.684 16.480 6.362 1.00 96.25 564 GLY A CA 1
ATOM 4570 C C . GLY A 1 564 ? -2.659 16.979 7.421 1.00 96.25 564 GLY A C 1
ATOM 4571 O O . GLY A 1 564 ? -3.868 16.820 7.297 1.00 96.25 564 GLY A O 1
ATOM 4572 N N . PHE A 1 565 ? -2.128 17.683 8.418 1.00 98.56 565 PHE A N 1
ATOM 4573 C CA . PHE A 1 565 ? -2.929 18.393 9.415 1.00 98.56 565 PHE A CA 1
ATOM 4574 C C . PHE A 1 565 ? -2.478 19.847 9.563 1.00 98.56 565 PHE A C 1
ATOM 4576 O O . PHE A 1 565 ? -1.317 20.188 9.304 1.00 98.56 565 PHE A O 1
ATOM 4583 N N . ALA A 1 566 ? -3.382 20.699 10.043 1.00 98.62 566 ALA A N 1
ATOM 4584 C CA . ALA A 1 566 ? -3.053 22.046 10.498 1.00 98.62 566 ALA A CA 1
ATOM 4585 C C . ALA A 1 566 ? -3.852 22.423 11.745 1.00 98.62 566 ALA A C 1
ATOM 4587 O O . ALA A 1 566 ? -5.032 22.109 11.875 1.00 98.62 566 ALA A O 1
ATOM 4588 N N . ILE A 1 567 ? -3.206 23.145 12.652 1.00 98.81 567 ILE A N 1
ATOM 4589 C CA . ILE A 1 567 ? -3.793 23.658 13.884 1.00 98.81 567 ILE A CA 1
ATOM 4590 C C . ILE A 1 567 ? -3.699 25.170 13.854 1.00 98.81 567 ILE A C 1
ATOM 4592 O O . ILE A 1 567 ? -2.617 25.729 13.681 1.00 98.81 567 ILE A O 1
ATOM 4596 N N . PHE A 1 568 ? -4.825 25.827 14.083 1.00 98.69 568 PHE A N 1
ATOM 4597 C CA . PHE A 1 568 ? -4.923 27.274 14.157 1.00 98.69 568 PHE A CA 1
ATOM 4598 C C . PHE A 1 568 ? -5.356 27.704 15.551 1.00 98.69 568 PHE A C 1
ATOM 4600 O O . PHE A 1 568 ? -6.254 27.096 16.134 1.00 98.69 568 PHE A O 1
ATOM 4607 N N . LYS A 1 569 ? -4.739 28.766 16.070 1.00 98.06 569 LYS A N 1
ATOM 4608 C CA . LYS A 1 569 ? -5.039 29.365 17.376 1.00 98.06 569 LYS A CA 1
ATOM 4609 C C . LYS A 1 569 ? -5.579 30.781 17.192 1.00 98.06 569 LYS A C 1
ATOM 4611 O O . LYS A 1 569 ? -5.046 31.542 16.395 1.00 98.06 569 LYS A O 1
ATOM 4616 N N . LEU A 1 570 ? -6.633 31.155 17.909 1.00 96.38 570 LEU A N 1
ATOM 4617 C CA . LEU A 1 570 ? -7.165 32.520 17.886 1.00 96.38 570 LEU A CA 1
ATOM 4618 C C . LEU A 1 570 ? -6.228 33.466 18.666 1.00 96.38 570 LEU A C 1
ATOM 4620 O O . LEU A 1 570 ? -5.947 33.204 19.839 1.00 96.38 570 LEU A O 1
ATOM 4624 N N . LYS A 1 571 ? -5.777 34.569 18.050 1.00 90.38 571 LYS A N 1
ATOM 4625 C CA . LYS A 1 571 ? -4.730 35.457 18.607 1.00 90.38 571 LYS A CA 1
ATOM 4626 C C . LYS A 1 571 ? -5.135 36.178 19.903 1.00 90.38 571 LYS A C 1
ATOM 4628 O O . LYS A 1 571 ? -4.339 36.251 20.832 1.00 90.38 571 LYS A O 1
ATOM 4633 N N . ASP A 1 572 ? -6.387 36.628 20.010 1.00 74.06 572 ASP A N 1
ATOM 4634 C CA . ASP A 1 572 ? -6.882 37.450 21.131 1.00 74.06 572 ASP A CA 1
ATOM 4635 C C . ASP A 1 572 ? -7.986 36.745 21.942 1.00 74.06 572 ASP A C 1
ATOM 4637 O O . ASP A 1 572 ? -9.087 37.262 22.143 1.00 74.06 572 ASP A O 1
ATOM 4641 N N . TYR A 1 573 ? -7.730 35.519 22.405 1.00 63.59 573 TYR A N 1
ATOM 4642 C CA . TYR A 1 573 ? -8.752 34.735 23.117 1.00 63.59 573 TYR A CA 1
ATOM 4643 C C . TYR A 1 573 ? -9.145 35.304 24.501 1.00 63.59 573 TYR A C 1
ATOM 4645 O O . TYR A 1 573 ? -10.201 34.976 25.039 1.00 63.59 573 TYR A O 1
ATOM 4653 N N . THR A 1 574 ? -8.319 36.162 25.105 1.00 53.50 574 THR A N 1
ATOM 4654 C CA . THR A 1 574 ? -8.510 36.672 26.476 1.00 53.50 574 THR A CA 1
ATOM 4655 C C . THR A 1 574 ? -9.508 37.829 26.607 1.00 53.50 574 THR A C 1
ATOM 4657 O O . THR A 1 574 ? -9.955 38.092 27.720 1.00 53.50 574 THR A O 1
ATOM 4660 N N . THR A 1 575 ? -9.919 38.490 25.519 1.00 41.28 575 THR A N 1
ATOM 4661 C CA . THR A 1 575 ? -10.758 39.712 25.555 1.00 41.28 575 THR A CA 1
ATOM 4662 C C . THR A 1 575 ? -12.233 39.517 25.179 1.00 41.28 575 THR A C 1
ATOM 4664 O O . THR A 1 575 ? -12.976 40.494 25.148 1.00 41.28 575 THR A O 1
ATOM 4667 N N . ARG A 1 576 ? -12.701 38.286 24.914 1.00 45.56 576 ARG A N 1
ATOM 4668 C CA . ARG A 1 576 ? -14.093 38.010 24.477 1.00 45.56 576 ARG A CA 1
ATOM 4669 C C . ARG A 1 576 ? -14.901 37.066 25.387 1.00 45.56 576 ARG A C 1
ATOM 4671 O O . ARG A 1 576 ? -15.834 36.424 24.901 1.00 45.56 576 ARG A O 1
ATOM 4678 N N . ARG A 1 577 ? -14.555 36.966 26.675 1.00 40.69 577 ARG A N 1
ATOM 4679 C CA . ARG A 1 577 ? -15.376 36.244 27.667 1.00 40.69 577 ARG A CA 1
ATOM 4680 C C . ARG A 1 577 ? -16.552 37.068 28.162 1.00 40.69 577 ARG A C 1
ATOM 4682 O O . ARG A 1 577 ? -16.338 38.266 28.439 1.00 40.69 577 ARG A O 1
#